Protein AF-A0A239JRL9-F1 (afdb_monomer_lite)

Sequence (491 aa):
MRPLRQLVLWSALAGPAVAYAQTTPTIAECLARKTAAADPAAEAHLQQLRIASRGPIDQALATIKAEAAAHPEDASLQDLLGRVLYRNGELSHAIEAINRSIKLDPCEERAHYDAWRIESTAGLFADAQKQLDLDHQLAAPDAAVQRLWANTQAPSPPGVVVDSPPHFNFYARHLDCDGIPVRAAAVVDPAALPATCAHIRTMLAHIPNVRANMVARGAEMHITGSYQIISDLPEYRDERGERKFTHPGEQAGVAEKVDIDSYAAALGGIYSTCPESNVLHLPGDGFGPKAEVCVHEFAHDVMGTGFDAGMRAQIERVYKSSMTKGLWKGAYAATNEHEFWAEISTAYFGAQGNVSHMETPHPAPGPEGLKAYDPEAYALADRFYSGQKQPKVIHMREARVVKTAGTGVYPTADVAELLFINNTAGRRYIYFVDRTGQPQDFGVVEPYSRKSLQCYTNEFWMIRTPHSREFELVMVEDSETRVTIDDPQKP

Secondary structure (DSSP, 8-state):
----------------------PPPPHHHHHHHTTSPPPHHHHHHHHHHHHHTTS-HHHHHHHHHHHHHH-TT-HHHHHHHHHHHHHTT-HHHHHHHHHHHHHH-TT-HHHHHHHHHHHHHTT-HHHHHHHHHHHHHTT---HHHHHHHHHHHSPPPTTPEEEEEEETTTEEEEEESSS-EEEEETTS-TTHHHHHHHHHHHHHTT-HHHHHHHHHHT-EEEEEPTT--GGGSGGGGGG-S------BTB-TT------HHHH-SS--STEEEEEHHHHTT-TT-SS-TT--HHHHHHHHHIIIIIS-HHHHHHHHHHHHHHHHTTTTTTSGGGS-HHHHHHHHHHHHTT---S-TTPPSP-PPSSHHHHHHH-HHHHHHHHHHHTSSSPPPPP-PEEPEE-SS--TTPPPPS-EEEEEEEE-SSS-EEEEEE-TTS-EEEEEEE-TTEEEEEEEETT-EEEEE-TT-S-EEEEE--SSEEEEEE--TT--

Structure (mmCIF, N/CA/C/O backbone):
data_AF-A0A239JRL9-F1
#
_entry.id   AF-A0A239JRL9-F1
#
loop_
_atom_site.group_PDB
_atom_site.id
_atom_site.type_symbol
_atom_site.label_atom_id
_atom_site.label_alt_id
_atom_site.label_comp_id
_atom_site.label_asym_id
_atom_site.label_entity_id
_atom_site.label_seq_id
_atom_site.pdbx_PDB_ins_code
_atom_site.Cartn_x
_atom_site.Cartn_y
_atom_site.Cartn_z
_atom_site.occupancy
_atom_site.B_iso_or_equiv
_atom_site.auth_seq_id
_atom_site.auth_comp_id
_atom_site.auth_asym_id
_atom_site.auth_atom_id
_atom_site.pdbx_PDB_model_num
ATOM 1 N N . MET A 1 1 ? -14.138 18.326 -76.511 1.00 33.12 1 MET A N 1
ATOM 2 C CA . MET A 1 1 ? -13.010 19.081 -77.105 1.00 33.12 1 MET A CA 1
ATOM 3 C C . MET A 1 1 ? -12.096 19.540 -75.968 1.00 33.12 1 MET A C 1
ATOM 5 O O . MET A 1 1 ? -12.618 19.885 -74.920 1.00 33.12 1 MET A O 1
ATOM 9 N N . ARG A 1 2 ? -10.770 19.435 -76.152 1.00 39.47 2 ARG A N 1
ATOM 10 C CA . ARG A 1 2 ? -9.654 19.847 -75.249 1.00 39.47 2 ARG A CA 1
ATOM 11 C C . ARG A 1 2 ? -9.802 21.295 -74.713 1.00 39.47 2 ARG A C 1
ATOM 13 O O . ARG A 1 2 ? -10.524 22.033 -75.380 1.00 39.47 2 ARG A O 1
ATOM 20 N N . PRO A 1 3 ? -9.099 21.751 -73.637 1.00 43.19 3 PRO A N 1
ATOM 21 C CA . PRO A 1 3 ? -7.633 21.606 -73.437 1.00 43.19 3 PRO A CA 1
ATOM 22 C C . PRO A 1 3 ? -7.191 21.533 -71.937 1.00 43.19 3 PRO A C 1
ATOM 24 O O . PRO A 1 3 ? -8.043 21.343 -71.090 1.00 43.19 3 PRO A O 1
ATOM 27 N N . LEU A 1 4 ? -5.937 21.588 -71.459 1.00 30.88 4 LEU A N 1
ATOM 28 C CA . LEU A 1 4 ? -4.595 21.878 -71.981 1.00 30.88 4 LEU A CA 1
ATOM 29 C C . LEU A 1 4 ? -3.569 21.236 -71.013 1.00 30.88 4 LEU A C 1
ATOM 31 O O . LEU A 1 4 ? -3.768 21.222 -69.802 1.00 30.88 4 LEU A O 1
ATOM 35 N N . ARG A 1 5 ? -2.476 20.699 -71.563 1.00 35.06 5 ARG A N 1
ATOM 36 C CA . ARG A 1 5 ? -1.307 20.172 -70.842 1.00 35.06 5 ARG A CA 1
ATOM 37 C C . ARG A 1 5 ? -0.436 21.322 -70.327 1.00 35.06 5 ARG A C 1
ATOM 39 O O . ARG A 1 5 ? -0.155 22.220 -71.113 1.00 35.06 5 ARG A O 1
ATOM 46 N N . GLN A 1 6 ? 0.152 21.175 -69.141 1.00 30.50 6 GLN A N 1
ATOM 47 C CA . GLN A 1 6 ? 1.552 21.552 -68.918 1.00 30.50 6 GLN A CA 1
ATOM 48 C C . GLN A 1 6 ? 2.254 20.460 -68.104 1.00 30.50 6 GLN A C 1
ATOM 50 O O . GLN A 1 6 ? 1.855 20.128 -66.993 1.00 30.50 6 GLN A O 1
ATOM 55 N N . LEU A 1 7 ? 3.269 19.869 -68.739 1.00 31.30 7 LEU A N 1
ATOM 56 C CA . LEU A 1 7 ? 4.288 19.039 -68.116 1.00 31.30 7 LEU A CA 1
ATOM 57 C C . LEU A 1 7 ? 5.287 19.950 -67.401 1.00 31.30 7 LEU A C 1
ATOM 59 O O . LEU A 1 7 ? 5.753 20.919 -67.995 1.00 31.30 7 LEU A O 1
ATOM 63 N N . VAL A 1 8 ? 5.725 19.535 -66.217 1.00 30.14 8 VAL A N 1
ATOM 64 C CA . VAL A 1 8 ? 7.087 19.799 -65.752 1.00 30.14 8 VAL A CA 1
ATOM 65 C C . VAL A 1 8 ? 7.709 18.439 -65.447 1.00 30.14 8 VAL A C 1
ATOM 67 O O . VAL A 1 8 ? 7.308 17.754 -64.510 1.00 30.14 8 VAL A O 1
ATOM 70 N N . LEU A 1 9 ? 8.640 18.023 -66.308 1.00 29.22 9 LEU A N 1
ATOM 71 C CA . LEU A 1 9 ? 9.586 16.948 -66.028 1.00 29.22 9 LEU A CA 1
ATOM 72 C C . LEU A 1 9 ? 10.636 17.484 -65.053 1.00 29.22 9 LEU A C 1
ATOM 74 O O . LEU A 1 9 ? 11.291 18.474 -65.370 1.00 29.22 9 LEU A O 1
ATOM 78 N N . TRP A 1 10 ? 10.865 16.774 -63.951 1.00 27.84 10 TRP A N 1
ATOM 79 C CA . TRP A 1 10 ? 12.207 16.650 -63.387 1.00 27.84 10 TRP A CA 1
ATOM 80 C C . TRP A 1 10 ? 12.592 15.175 -63.404 1.00 27.84 10 TRP A C 1
ATOM 82 O O . TRP A 1 10 ? 11.880 14.300 -62.918 1.00 27.84 10 TRP A O 1
ATOM 92 N N . SER A 1 11 ? 13.691 14.937 -64.104 1.00 30.30 11 SER A N 1
ATOM 93 C CA . SER A 1 11 ? 14.332 13.667 -64.395 1.00 30.30 11 SER A CA 1
ATOM 94 C C . SER A 1 11 ? 14.847 12.969 -63.142 1.00 30.30 11 SER A C 1
ATOM 96 O O . SER A 1 11 ? 15.384 13.594 -62.231 1.00 30.30 11 SER A O 1
ATOM 98 N N . ALA A 1 12 ? 14.719 11.646 -63.168 1.00 40.34 12 ALA A N 1
ATOM 99 C CA . ALA A 1 12 ? 15.246 10.707 -62.200 1.00 40.34 12 ALA A CA 1
ATOM 100 C C . ALA A 1 12 ? 16.767 10.827 -62.010 1.00 40.34 12 ALA A C 1
ATOM 102 O O . ALA A 1 12 ? 17.532 10.735 -62.968 1.00 40.34 12 ALA A O 1
ATOM 103 N N . LEU A 1 13 ? 17.183 10.888 -60.747 1.00 33.53 13 LEU A N 1
ATOM 104 C CA . LEU A 1 13 ? 18.389 10.227 -60.261 1.00 33.53 13 LEU A CA 1
ATOM 105 C C . LEU A 1 13 ? 17.971 9.386 -59.053 1.00 33.53 13 LEU A C 1
ATOM 107 O O . LEU A 1 13 ? 18.064 9.808 -57.905 1.00 33.53 13 LEU A O 1
ATOM 111 N N . ALA A 1 14 ? 17.433 8.201 -59.340 1.00 35.12 14 ALA A N 1
ATOM 112 C CA . ALA A 1 14 ? 17.256 7.163 -58.341 1.00 35.12 14 ALA A CA 1
ATOM 113 C C . ALA A 1 14 ? 18.642 6.585 -58.017 1.00 35.12 14 ALA A C 1
ATOM 115 O O . ALA A 1 14 ? 19.146 5.720 -58.730 1.00 35.12 14 ALA A O 1
ATOM 116 N N . GLY A 1 15 ? 19.274 7.092 -56.957 1.00 37.97 15 GLY A N 1
ATOM 117 C CA . GLY A 1 15 ? 20.227 6.281 -56.200 1.00 37.97 15 GLY A CA 1
ATOM 118 C C . GLY A 1 15 ? 19.470 5.118 -55.546 1.00 37.97 15 GLY A C 1
ATOM 119 O O . GLY A 1 15 ? 18.261 5.247 -55.324 1.00 37.97 15 GLY A O 1
ATOM 120 N N . PRO A 1 16 ? 20.113 3.973 -55.266 1.00 35.34 16 PRO A N 1
ATOM 121 C CA . PRO A 1 16 ? 19.411 2.849 -54.672 1.00 35.34 16 PRO A CA 1
ATOM 122 C C . PRO A 1 16 ? 18.897 3.280 -53.298 1.00 35.34 16 PRO A C 1
ATOM 124 O O . PRO A 1 16 ? 19.675 3.524 -52.377 1.00 35.34 16 PRO A O 1
ATOM 127 N N . ALA A 1 17 ? 17.576 3.390 -53.165 1.00 37.28 17 ALA A N 1
ATOM 128 C CA . ALA A 1 17 ? 16.937 3.392 -51.867 1.00 37.28 17 ALA A CA 1
ATOM 129 C C . ALA A 1 17 ? 17.196 2.006 -51.274 1.00 37.28 17 ALA A C 1
ATOM 131 O O . ALA A 1 17 ? 16.544 1.027 -51.640 1.00 37.28 17 ALA A O 1
ATOM 132 N N . VAL A 1 18 ? 18.199 1.910 -50.403 1.00 37.59 18 VAL A N 1
ATOM 133 C CA . VAL A 1 18 ? 18.337 0.761 -49.517 1.00 37.59 18 VAL A CA 1
ATOM 134 C C . VAL A 1 18 ? 17.148 0.844 -48.569 1.00 37.59 18 VAL A C 1
ATOM 136 O O . VAL A 1 18 ? 17.175 1.552 -47.566 1.00 37.59 18 VAL A O 1
ATOM 139 N N . ALA A 1 19 ? 16.063 0.169 -48.933 1.00 37.94 19 ALA A N 1
ATOM 140 C CA . ALA A 1 19 ? 14.995 -0.144 -48.009 1.00 37.94 19 ALA A CA 1
ATOM 141 C C . ALA A 1 19 ? 15.575 -1.121 -46.978 1.00 37.94 19 ALA A C 1
ATOM 143 O O . ALA A 1 19 ? 15.523 -2.335 -47.157 1.00 37.94 19 ALA A O 1
ATOM 144 N N . TYR A 1 20 ? 16.179 -0.587 -45.915 1.00 35.25 20 TYR A N 1
ATOM 145 C CA . TYR A 1 20 ? 16.410 -1.350 -44.698 1.00 35.25 20 TYR A CA 1
ATOM 146 C C . TYR A 1 20 ? 15.037 -1.578 -44.065 1.00 35.25 20 TYR A C 1
ATOM 148 O O . TYR A 1 20 ? 14.564 -0.793 -43.248 1.00 35.25 20 TYR A O 1
ATOM 156 N N . ALA A 1 21 ? 14.363 -2.654 -44.467 1.00 40.50 21 ALA A N 1
ATOM 157 C CA . ALA A 1 21 ? 13.423 -3.294 -43.567 1.00 40.50 21 ALA A CA 1
ATOM 158 C C . ALA A 1 21 ? 14.278 -3.851 -42.423 1.00 40.50 21 ALA A C 1
ATOM 160 O O . ALA A 1 21 ? 14.825 -4.945 -42.534 1.00 40.50 21 ALA A O 1
ATOM 161 N N . GLN A 1 22 ? 14.500 -3.052 -41.376 1.00 52.12 22 GLN A N 1
ATOM 162 C CA . GLN A 1 22 ? 15.090 -3.559 -40.145 1.00 52.12 22 GLN A CA 1
ATOM 163 C C . GLN A 1 22 ? 14.081 -4.543 -39.560 1.00 52.12 22 GLN A C 1
ATOM 165 O O . GLN A 1 22 ? 13.092 -4.157 -38.943 1.00 52.12 22 GLN A O 1
ATOM 170 N N . THR A 1 23 ? 14.281 -5.826 -39.842 1.00 68.12 23 THR A N 1
ATOM 171 C CA . THR A 1 23 ? 13.622 -6.898 -39.109 1.00 68.12 23 THR A CA 1
ATOM 172 C C . THR A 1 23 ? 14.056 -6.776 -37.655 1.00 68.12 23 THR A C 1
ATOM 174 O O . THR A 1 23 ? 15.258 -6.686 -37.390 1.00 68.12 23 THR A O 1
ATOM 177 N N . THR A 1 24 ? 13.099 -6.741 -36.725 1.00 75.44 24 THR A N 1
ATOM 178 C CA . THR A 1 24 ? 13.392 -6.808 -35.290 1.00 75.44 24 THR A CA 1
ATOM 179 C C . THR A 1 24 ? 14.299 -8.020 -35.045 1.00 75.44 24 THR A C 1
ATOM 181 O O . THR A 1 24 ? 13.948 -9.111 -35.507 1.00 75.44 24 THR A O 1
ATOM 184 N N . PRO A 1 25 ? 15.473 -7.844 -34.411 1.00 84.25 25 PRO A N 1
ATOM 185 C CA . PRO A 1 25 ? 16.394 -8.946 -34.173 1.00 84.25 25 PRO A CA 1
ATOM 186 C C . PRO A 1 25 ? 15.712 -10.029 -33.334 1.00 84.25 25 PRO A C 1
ATOM 188 O O . PRO A 1 25 ? 14.909 -9.748 -32.446 1.00 84.25 25 PRO A O 1
ATOM 191 N N . THR A 1 26 ? 16.029 -11.283 -33.625 1.00 88.81 26 THR A N 1
ATOM 192 C CA . THR A 1 26 ? 15.646 -12.420 -32.787 1.00 88.81 26 THR A CA 1
ATOM 193 C C . THR A 1 26 ? 16.410 -12.382 -31.461 1.00 88.81 26 THR A C 1
ATOM 195 O O . THR A 1 26 ? 17.519 -11.852 -31.390 1.00 88.81 26 THR A O 1
ATOM 198 N N . ILE A 1 27 ? 15.875 -13.025 -30.417 1.00 87.00 27 ILE A N 1
ATOM 199 C CA . ILE A 1 27 ? 16.572 -13.165 -29.125 1.00 87.00 27 ILE A CA 1
ATOM 200 C C . ILE A 1 27 ? 17.982 -13.751 -29.310 1.00 87.00 27 ILE A C 1
ATOM 202 O O . ILE A 1 27 ? 18.940 -13.270 -28.712 1.00 87.00 27 ILE A O 1
ATOM 206 N N . ALA A 1 28 ? 18.141 -14.742 -30.194 1.00 85.62 28 ALA A N 1
ATOM 207 C CA . ALA A 1 28 ? 19.444 -15.337 -30.490 1.00 85.62 28 ALA A CA 1
ATOM 208 C C . ALA A 1 28 ? 20.441 -14.321 -31.082 1.00 85.62 28 ALA A C 1
ATOM 210 O O . ALA A 1 28 ? 21.617 -14.328 -30.720 1.00 85.62 28 ALA A O 1
ATOM 211 N N . GLU A 1 29 ? 19.978 -13.427 -31.960 1.00 88.81 29 GLU A N 1
ATOM 212 C CA . GLU A 1 29 ? 20.803 -12.349 -32.514 1.00 88.81 29 GLU A CA 1
ATOM 213 C C . GLU A 1 29 ? 21.165 -11.310 -31.448 1.00 88.81 29 GLU A C 1
ATOM 215 O O . GLU A 1 29 ? 22.308 -10.853 -31.416 1.00 88.81 29 GLU A O 1
ATOM 220 N N . CYS A 1 30 ? 20.241 -10.976 -30.543 1.00 88.00 30 CYS A N 1
ATOM 221 C CA . CYS A 1 30 ? 20.520 -10.086 -29.417 1.00 88.00 30 CYS A CA 1
ATOM 222 C C . CYS A 1 30 ? 21.585 -10.658 -28.475 1.00 88.00 30 CYS A C 1
ATOM 224 O O . CYS A 1 30 ? 22.561 -9.981 -28.152 1.00 88.00 30 CYS A O 1
ATOM 226 N N . LEU A 1 31 ? 21.466 -11.934 -28.104 1.00 84.06 31 LEU A N 1
ATOM 227 C CA . LEU A 1 31 ? 22.452 -12.608 -27.258 1.00 84.06 31 LEU A CA 1
ATOM 228 C C . LEU A 1 31 ? 23.839 -12.665 -27.918 1.00 84.06 31 LEU A C 1
ATOM 230 O O . LEU A 1 31 ? 24.852 -12.507 -27.239 1.00 84.06 31 LEU A O 1
ATOM 234 N N . ALA A 1 32 ? 23.904 -12.827 -29.243 1.00 82.25 32 ALA A N 1
ATOM 235 C CA . ALA A 1 32 ? 25.169 -12.792 -29.973 1.00 82.25 32 ALA A CA 1
ATOM 236 C C . ALA A 1 32 ? 25.835 -11.399 -29.939 1.00 82.25 32 ALA A C 1
ATOM 238 O O . ALA A 1 32 ? 27.061 -11.312 -29.811 1.00 82.25 32 ALA A O 1
ATOM 239 N N . ARG A 1 33 ? 25.048 -10.309 -29.995 1.00 81.56 33 ARG A N 1
AT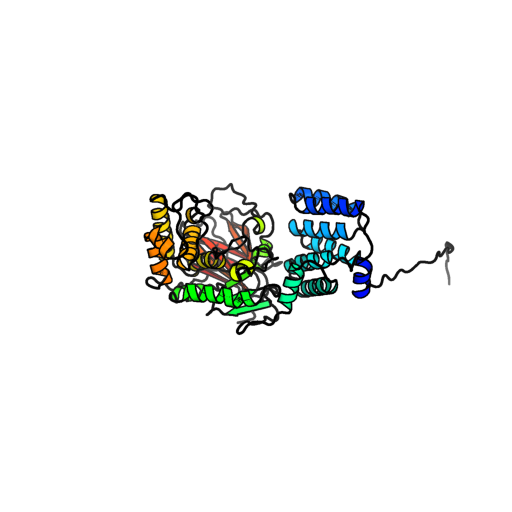OM 240 C CA . ARG A 1 33 ? 25.550 -8.919 -29.962 1.00 81.56 33 ARG A CA 1
ATOM 241 C C . ARG A 1 33 ? 26.235 -8.550 -28.646 1.00 81.56 33 ARG A C 1
ATOM 243 O O . ARG A 1 33 ? 27.201 -7.794 -28.685 1.00 81.56 33 ARG A O 1
ATOM 250 N N . LYS A 1 34 ? 25.816 -9.124 -27.510 1.00 71.31 34 LYS A N 1
ATOM 251 C CA . LYS A 1 34 ? 26.377 -8.826 -26.173 1.00 71.31 34 LYS A CA 1
ATOM 252 C C . LYS A 1 34 ? 27.888 -9.063 -26.036 1.00 71.31 34 LYS A C 1
ATOM 254 O O . LYS A 1 34 ? 28.513 -8.549 -25.118 1.00 71.31 34 LYS A O 1
ATOM 259 N N . THR A 1 35 ? 28.494 -9.835 -26.937 1.00 62.09 35 THR A N 1
ATOM 260 C CA . THR A 1 35 ? 29.944 -10.096 -26.933 1.00 62.09 35 THR A CA 1
ATOM 261 C C . THR A 1 35 ? 30.792 -8.991 -27.578 1.00 62.09 35 THR A C 1
ATOM 263 O O . THR A 1 35 ? 32.021 -9.050 -27.507 1.00 62.09 35 THR A O 1
ATOM 266 N N . ALA A 1 36 ? 30.171 -7.979 -28.192 1.00 62.31 36 ALA A N 1
ATOM 267 C CA . ALA A 1 36 ? 30.873 -6.839 -28.773 1.00 62.31 36 ALA A CA 1
ATOM 268 C C . ALA A 1 36 ? 31.167 -5.770 -27.705 1.00 62.31 36 ALA A C 1
ATOM 270 O O . ALA A 1 36 ? 30.284 -5.366 -26.955 1.00 62.31 36 ALA A O 1
ATOM 271 N N . ALA A 1 37 ? 32.416 -5.301 -27.631 1.00 56.53 37 ALA A N 1
ATOM 272 C CA . ALA A 1 37 ? 32.817 -4.282 -26.662 1.00 56.53 37 ALA A CA 1
ATOM 273 C C . ALA A 1 37 ? 32.243 -2.899 -27.027 1.00 56.53 37 ALA A C 1
ATOM 275 O O . ALA A 1 37 ? 32.436 -2.429 -28.150 1.00 56.53 37 ALA A O 1
ATOM 276 N N . ALA A 1 38 ? 31.583 -2.248 -26.066 1.00 68.38 38 ALA A N 1
ATOM 277 C CA . ALA A 1 38 ? 31.143 -0.858 -26.175 1.00 68.38 38 ALA A CA 1
ATOM 278 C C . ALA A 1 38 ? 32.333 0.119 -26.117 1.00 68.38 38 ALA A C 1
ATOM 280 O O . ALA A 1 38 ? 33.392 -0.206 -25.573 1.00 68.38 38 ALA A O 1
ATOM 281 N N . ASP A 1 39 ? 32.156 1.329 -26.657 1.00 79.56 39 ASP A N 1
ATOM 282 C CA . ASP A 1 39 ? 33.134 2.414 -26.522 1.00 79.56 39 ASP A CA 1
ATOM 283 C C . ASP A 1 39 ? 33.267 2.823 -25.037 1.00 79.56 39 ASP A C 1
ATOM 285 O O . ASP A 1 39 ? 32.289 3.295 -24.447 1.00 79.56 39 ASP A O 1
ATOM 289 N N . PRO A 1 40 ? 34.459 2.690 -24.417 1.00 83.25 40 PRO A N 1
ATOM 290 C CA . PRO A 1 40 ? 34.657 3.016 -23.006 1.00 83.25 40 PRO A CA 1
ATOM 291 C C . PRO A 1 40 ? 34.323 4.466 -22.637 1.00 83.25 40 PRO A C 1
ATOM 293 O O . PRO A 1 40 ? 33.922 4.725 -21.503 1.00 83.25 40 PRO A O 1
ATOM 296 N N . ALA A 1 41 ? 34.501 5.419 -23.558 1.00 82.81 41 ALA A N 1
ATOM 297 C CA . ALA A 1 41 ? 34.214 6.827 -23.289 1.00 82.81 41 ALA A CA 1
ATOM 298 C C . ALA A 1 41 ? 32.703 7.101 -23.269 1.00 82.81 41 ALA A C 1
ATOM 300 O O . ALA A 1 41 ? 32.219 7.804 -22.379 1.00 82.81 41 ALA A O 1
ATOM 301 N N . ALA A 1 42 ? 31.964 6.505 -24.209 1.00 81.31 42 ALA A N 1
ATOM 302 C CA . ALA A 1 42 ? 30.507 6.577 -24.248 1.00 81.31 42 ALA A CA 1
ATOM 303 C C . ALA A 1 42 ? 29.888 5.916 -23.007 1.00 81.31 42 ALA A C 1
ATOM 305 O O . ALA A 1 42 ? 29.029 6.511 -22.359 1.00 81.31 42 ALA A O 1
ATOM 306 N N . GLU A 1 43 ? 30.395 4.746 -22.606 1.00 84.69 43 GLU A N 1
ATOM 307 C CA . GLU A 1 43 ? 29.926 4.068 -21.394 1.00 84.69 43 GLU A CA 1
ATOM 308 C C . GLU A 1 43 ? 30.218 4.897 -20.134 1.00 84.69 43 GLU A C 1
ATOM 310 O O . GLU A 1 43 ? 29.346 5.066 -19.286 1.00 84.69 43 GLU A O 1
ATOM 315 N N . ALA A 1 44 ? 31.411 5.489 -20.013 1.00 86.62 44 ALA A N 1
ATOM 316 C CA . ALA A 1 44 ? 31.739 6.348 -18.875 1.00 86.62 44 ALA A CA 1
ATOM 317 C C . ALA A 1 44 ? 30.809 7.570 -18.774 1.00 86.62 44 ALA A C 1
ATOM 319 O O . ALA A 1 44 ? 30.390 7.937 -17.673 1.00 86.62 44 ALA A O 1
ATOM 320 N N . HIS A 1 45 ? 30.461 8.184 -19.907 1.00 88.31 45 HIS A N 1
ATOM 321 C CA . HIS A 1 45 ? 29.509 9.290 -19.942 1.00 88.31 45 HIS A CA 1
ATOM 322 C C . HIS A 1 45 ? 28.095 8.835 -19.552 1.00 88.31 45 HIS A C 1
ATOM 324 O O . HIS A 1 45 ? 27.463 9.444 -18.686 1.00 88.31 45 HIS A O 1
ATOM 330 N N . LEU A 1 46 ? 27.628 7.710 -20.096 1.00 88.06 46 LEU A N 1
ATOM 331 C CA . LEU A 1 46 ? 26.323 7.147 -19.759 1.00 88.06 46 LEU A CA 1
ATOM 332 C C . LEU A 1 46 ? 26.214 6.792 -18.267 1.00 88.06 46 LEU A C 1
ATOM 334 O O . LEU A 1 46 ? 25.179 7.024 -17.643 1.00 88.06 46 LEU A O 1
ATOM 338 N N . GLN A 1 47 ? 27.293 6.299 -17.655 1.00 89.31 47 GLN A N 1
ATOM 339 C CA . GLN A 1 47 ? 27.354 6.064 -16.210 1.00 89.31 47 GLN A CA 1
ATOM 340 C C . GLN A 1 47 ? 27.195 7.354 -15.394 1.00 89.31 47 GLN A C 1
ATOM 342 O O . GLN A 1 47 ? 26.483 7.361 -14.388 1.00 89.31 47 GLN A O 1
ATOM 347 N N . GLN A 1 48 ? 27.791 8.469 -15.828 1.00 91.25 48 GLN A N 1
ATOM 348 C CA . GLN A 1 48 ? 27.582 9.767 -15.173 1.00 91.25 48 GLN A CA 1
ATOM 349 C C . GLN A 1 48 ? 26.121 10.213 -15.266 1.00 91.25 48 GLN A C 1
ATOM 351 O O . GLN A 1 48 ? 25.554 10.675 -14.274 1.00 91.25 48 GLN A O 1
ATOM 356 N N . LEU A 1 49 ? 25.485 10.017 -16.422 1.00 92.19 49 LEU A N 1
ATOM 357 C CA . LEU A 1 49 ? 24.072 10.338 -16.612 1.00 92.19 49 LEU A CA 1
ATOM 358 C C . LEU A 1 49 ? 23.155 9.438 -15.776 1.00 92.19 49 LEU A C 1
ATOM 360 O O . LEU A 1 49 ? 22.210 9.944 -15.179 1.00 92.19 49 LEU A O 1
ATOM 364 N N . ARG A 1 50 ? 23.466 8.143 -15.628 1.00 89.88 50 ARG A N 1
ATOM 365 C CA . ARG A 1 50 ? 22.761 7.221 -14.712 1.00 89.88 50 ARG A CA 1
ATOM 366 C C . ARG A 1 50 ? 22.845 7.666 -13.247 1.00 89.88 50 ARG A C 1
ATOM 368 O O . ARG A 1 50 ? 21.922 7.421 -12.472 1.00 89.88 50 ARG A O 1
ATOM 375 N N . ILE A 1 51 ? 23.945 8.300 -12.844 1.00 87.75 51 ILE A N 1
ATOM 376 C CA . ILE A 1 51 ? 24.083 8.886 -11.503 1.00 87.75 51 ILE A CA 1
ATOM 377 C C . ILE A 1 51 ? 23.245 10.165 -11.406 1.00 87.75 51 ILE A C 1
ATOM 379 O O . ILE A 1 51 ? 22.455 10.312 -10.473 1.00 87.75 51 ILE A O 1
ATOM 383 N N . ALA A 1 52 ? 23.362 11.063 -12.389 1.00 86.44 52 ALA A N 1
ATOM 384 C CA . ALA A 1 52 ? 22.588 12.303 -12.440 1.00 86.44 52 ALA A CA 1
ATOM 385 C C . ALA A 1 52 ? 21.074 12.035 -12.448 1.00 86.44 52 ALA A C 1
ATOM 387 O O . ALA A 1 52 ? 20.317 12.711 -11.752 1.00 86.44 52 ALA A O 1
ATOM 388 N N . SER A 1 53 ? 20.635 10.983 -13.144 1.00 85.44 53 SER A N 1
ATOM 389 C CA . SER A 1 53 ? 19.235 10.568 -13.236 1.00 85.44 53 SER A CA 1
ATOM 390 C C . SER A 1 53 ? 18.655 10.042 -11.924 1.00 85.44 53 SER A C 1
ATOM 392 O O . SER A 1 53 ? 17.461 9.757 -11.888 1.00 85.44 53 SER A O 1
ATOM 394 N N . ARG A 1 54 ? 19.462 9.873 -10.865 1.00 83.38 54 ARG A N 1
ATOM 395 C CA . ARG A 1 54 ? 19.026 9.540 -9.494 1.00 83.38 54 ARG A CA 1
ATOM 396 C C . ARG A 1 54 ? 19.008 10.757 -8.565 1.00 83.38 54 ARG A C 1
ATOM 398 O O . ARG A 1 54 ? 18.491 10.660 -7.459 1.00 83.38 54 ARG A O 1
ATOM 405 N N . GLY A 1 55 ? 19.552 11.890 -9.010 1.00 83.38 55 GLY A N 1
ATOM 406 C CA . GLY A 1 55 ? 19.590 13.141 -8.256 1.00 83.38 55 GLY A CA 1
ATOM 407 C C . GLY A 1 55 ? 18.231 13.854 -8.161 1.00 83.38 55 GLY A C 1
ATOM 408 O O . GLY A 1 55 ? 17.191 13.260 -8.491 1.00 83.38 55 GLY A O 1
ATOM 409 N N . PRO A 1 56 ? 18.238 15.131 -7.720 1.00 82.44 56 PRO A N 1
ATOM 410 C CA . PRO A 1 56 ? 17.046 15.974 -7.633 1.00 82.44 56 PRO A CA 1
ATOM 411 C C . PRO A 1 56 ? 16.273 15.998 -8.953 1.00 82.44 56 PRO A C 1
ATOM 413 O O . PRO A 1 56 ? 16.874 16.200 -10.012 1.00 82.44 56 PRO A O 1
ATOM 416 N N . ILE A 1 57 ? 14.955 15.792 -8.887 1.00 81.50 57 ILE A N 1
ATOM 417 C CA . ILE A 1 57 ? 14.136 15.497 -10.071 1.00 81.50 57 ILE A CA 1
ATOM 418 C C . ILE A 1 57 ? 14.213 16.595 -11.140 1.00 81.50 57 ILE A C 1
ATOM 420 O O . ILE A 1 57 ? 14.448 16.283 -12.304 1.00 81.50 57 ILE A O 1
ATOM 424 N N . ASP A 1 58 ? 14.167 17.869 -10.743 1.00 83.62 58 ASP A N 1
ATOM 425 C CA . ASP A 1 58 ? 14.254 19.009 -11.667 1.00 83.62 58 ASP A CA 1
ATOM 426 C C . ASP A 1 58 ? 15.586 19.046 -12.433 1.00 83.62 58 ASP A C 1
ATOM 428 O O . ASP A 1 58 ? 15.626 19.288 -13.642 1.00 83.62 58 ASP A O 1
ATOM 432 N N . GLN A 1 59 ? 16.697 18.781 -11.737 1.00 87.94 59 GLN A N 1
ATOM 433 C CA . GLN A 1 59 ? 18.035 18.774 -12.335 1.00 87.94 59 GLN A CA 1
ATOM 434 C C . GLN A 1 59 ? 18.226 17.563 -13.247 1.00 87.94 59 GLN A C 1
ATOM 436 O O . GLN A 1 59 ? 18.778 17.695 -14.342 1.00 87.94 59 GLN A O 1
ATOM 441 N N . ALA A 1 60 ? 17.752 16.394 -12.807 1.00 90.31 60 ALA A N 1
ATOM 442 C CA . ALA A 1 60 ? 17.772 15.171 -13.595 1.00 90.31 60 ALA A CA 1
ATOM 443 C C . ALA A 1 60 ? 16.979 15.356 -14.894 1.00 90.31 60 ALA A C 1
ATOM 445 O O . ALA A 1 60 ? 17.492 15.055 -15.970 1.00 90.31 60 ALA A O 1
ATOM 446 N N . LEU A 1 61 ? 15.767 15.913 -14.811 1.00 90.44 61 LEU A N 1
ATOM 447 C CA . LEU A 1 61 ? 14.909 16.143 -15.968 1.00 90.44 61 LEU A CA 1
ATOM 448 C C . LEU A 1 61 ? 15.542 17.135 -16.942 1.00 90.44 61 LEU A C 1
ATOM 450 O O . LEU A 1 61 ? 15.601 16.849 -18.134 1.00 90.44 61 LEU A O 1
ATOM 454 N N . ALA A 1 62 ? 16.073 18.258 -16.451 1.00 93.62 62 ALA A N 1
ATOM 455 C CA . ALA A 1 62 ? 16.752 19.237 -17.298 1.00 93.62 62 ALA A CA 1
ATOM 456 C C . ALA A 1 62 ? 17.972 18.637 -18.020 1.00 93.62 62 ALA A C 1
ATOM 458 O O . ALA A 1 62 ? 18.123 18.821 -19.227 1.00 93.62 62 ALA A O 1
ATOM 459 N N . THR A 1 63 ? 18.809 17.891 -17.293 1.00 95.44 63 THR A N 1
ATOM 460 C CA . THR A 1 63 ? 20.041 17.287 -17.826 1.00 95.44 63 THR A CA 1
ATOM 461 C C . THR A 1 63 ? 19.724 16.209 -18.859 1.00 95.44 63 THR A C 1
ATOM 463 O O . THR A 1 63 ? 20.147 16.305 -20.006 1.00 95.44 63 THR A O 1
ATOM 466 N N . ILE A 1 64 ? 18.925 15.205 -18.485 1.00 96.69 64 ILE A N 1
ATOM 467 C CA . ILE A 1 64 ? 18.643 14.055 -19.352 1.00 96.69 64 ILE A CA 1
ATOM 468 C C . ILE A 1 64 ? 17.828 14.466 -20.580 1.00 96.69 64 ILE A C 1
ATOM 470 O O . ILE A 1 64 ? 18.084 13.972 -21.676 1.00 96.69 64 ILE A O 1
ATOM 474 N N . LYS A 1 65 ? 16.891 15.413 -20.444 1.00 96.06 65 LYS A N 1
ATOM 475 C CA . LYS A 1 65 ? 16.119 15.919 -21.587 1.00 96.06 65 LYS A CA 1
ATOM 476 C C . LYS A 1 65 ? 16.996 16.661 -22.596 1.00 96.06 65 LYS A C 1
ATOM 478 O O . LYS A 1 65 ? 16.749 16.543 -23.793 1.00 96.06 65 LYS A O 1
ATOM 483 N N . ALA A 1 66 ? 18.004 17.408 -22.140 1.00 96.06 66 ALA A N 1
ATOM 484 C CA . ALA A 1 66 ? 18.948 18.083 -23.029 1.00 96.06 66 ALA A CA 1
ATOM 485 C C . ALA A 1 66 ? 19.821 17.076 -23.798 1.00 96.06 66 ALA A C 1
ATOM 487 O O . ALA A 1 66 ? 19.919 17.176 -25.020 1.00 96.06 66 ALA A O 1
ATOM 488 N N . GLU A 1 67 ? 20.373 16.076 -23.106 1.00 95.88 67 GLU A N 1
ATOM 489 C CA . GLU A 1 67 ? 21.194 15.024 -23.725 1.00 95.88 67 GLU A CA 1
ATOM 490 C C . GLU A 1 67 ? 20.391 14.186 -24.729 1.00 95.88 67 GLU A C 1
ATOM 492 O O . GLU A 1 67 ? 20.794 14.020 -25.880 1.00 95.88 67 GLU A O 1
ATOM 497 N N . ALA A 1 68 ? 19.192 13.733 -24.349 1.00 95.38 68 ALA A N 1
ATOM 498 C CA . ALA A 1 68 ? 18.318 12.965 -25.235 1.00 95.38 68 ALA A CA 1
ATOM 499 C C . ALA A 1 68 ? 17.846 13.775 -26.460 1.00 95.38 68 ALA A C 1
ATOM 501 O O . ALA A 1 68 ? 17.607 13.202 -27.522 1.00 95.38 68 ALA A O 1
ATOM 502 N N . ALA A 1 69 ? 17.726 15.104 -26.343 1.00 95.19 69 ALA A N 1
ATOM 503 C CA . ALA A 1 69 ? 17.409 15.978 -27.474 1.00 95.19 69 ALA A CA 1
ATOM 504 C C . ALA A 1 69 ? 18.606 16.184 -28.418 1.00 95.19 69 ALA A C 1
ATOM 506 O O . ALA A 1 69 ? 18.411 16.304 -29.628 1.00 95.19 69 ALA A O 1
ATOM 507 N N . ALA A 1 70 ? 19.832 16.218 -27.886 1.00 96.06 70 ALA A N 1
ATOM 508 C CA . ALA A 1 70 ? 21.057 16.272 -28.684 1.00 96.06 70 ALA A CA 1
ATOM 509 C C . ALA A 1 70 ? 21.342 14.939 -29.402 1.00 96.06 70 ALA A C 1
ATOM 511 O O . ALA A 1 70 ? 21.904 14.934 -30.500 1.00 96.06 70 ALA A O 1
ATOM 512 N N . HIS A 1 71 ? 20.897 13.825 -28.816 1.00 93.12 71 HIS A N 1
ATOM 513 C CA . HIS A 1 71 ? 21.146 12.464 -29.289 1.00 93.12 71 HIS A CA 1
ATOM 514 C C . HIS A 1 71 ? 19.841 11.642 -29.402 1.00 93.12 71 HIS A C 1
ATOM 516 O O . HIS A 1 71 ? 19.659 10.644 -28.704 1.00 93.12 71 HIS A O 1
ATOM 522 N N . PRO A 1 72 ? 18.914 12.015 -30.306 1.00 92.88 72 PRO A N 1
ATOM 523 C CA . PRO A 1 72 ? 17.569 11.426 -30.363 1.00 92.88 72 PRO A CA 1
ATOM 524 C C . PRO A 1 72 ? 17.515 9.959 -30.826 1.00 92.88 72 PRO A C 1
ATOM 526 O O . PRO A 1 72 ? 16.480 9.309 -30.677 1.00 92.88 72 PRO A O 1
ATOM 529 N N . GLU A 1 73 ? 18.602 9.438 -31.401 1.00 92.69 73 GLU A N 1
ATOM 530 C CA . GLU A 1 73 ? 18.724 8.042 -31.849 1.00 92.69 73 GLU A CA 1
ATOM 531 C C . GLU A 1 73 ? 19.531 7.167 -30.870 1.00 92.69 73 GLU A C 1
ATOM 533 O O . GLU A 1 73 ? 19.823 6.015 -31.179 1.00 92.69 73 GLU A O 1
ATOM 538 N N . ASP A 1 74 ? 19.902 7.690 -29.698 1.00 91.12 74 ASP A N 1
ATOM 539 C CA . ASP A 1 74 ? 20.571 6.911 -28.655 1.00 91.12 74 ASP A CA 1
ATOM 540 C C . ASP A 1 74 ? 19.530 6.194 -27.779 1.00 91.12 74 ASP A C 1
ATOM 542 O O . ASP A 1 74 ? 18.783 6.823 -27.022 1.00 91.12 74 ASP A O 1
ATOM 546 N N . ALA A 1 75 ? 19.472 4.864 -27.886 1.00 92.75 75 ALA A N 1
ATOM 547 C CA . ALA A 1 75 ? 18.516 4.042 -27.147 1.00 92.75 75 ALA A CA 1
ATOM 548 C C . ALA A 1 75 ? 18.673 4.174 -25.621 1.00 92.75 75 ALA A C 1
ATOM 550 O O . ALA A 1 75 ? 17.670 4.244 -24.907 1.00 92.75 75 ALA A O 1
ATOM 551 N N . SER A 1 76 ? 19.908 4.266 -25.120 1.00 92.19 76 SER A N 1
ATOM 552 C CA . SER A 1 76 ? 20.194 4.375 -23.686 1.00 92.19 76 SER A CA 1
ATOM 553 C C . SER A 1 76 ? 19.759 5.726 -23.115 1.00 92.19 76 SER A C 1
ATOM 555 O O . SER A 1 76 ? 19.245 5.792 -21.997 1.00 92.19 76 SER A O 1
ATOM 557 N N . LEU A 1 77 ? 19.906 6.813 -23.879 1.00 94.25 77 LEU A N 1
ATOM 558 C CA . LEU A 1 77 ? 19.424 8.136 -23.462 1.00 94.25 77 LEU A CA 1
ATOM 559 C C . LEU A 1 77 ? 17.895 8.232 -23.469 1.00 94.25 77 LEU A C 1
ATOM 561 O O . LEU A 1 77 ? 17.323 8.872 -22.585 1.00 94.25 77 LEU A O 1
ATOM 565 N N . GLN A 1 78 ? 17.226 7.576 -24.420 1.00 96.56 78 GLN A N 1
ATOM 566 C CA . GLN A 1 78 ? 15.760 7.501 -24.441 1.00 96.56 78 GLN A CA 1
ATOM 567 C C . GLN A 1 78 ? 15.211 6.686 -23.261 1.00 96.56 78 GLN A C 1
ATOM 569 O O . GLN A 1 78 ? 14.225 7.089 -22.646 1.00 96.56 78 GLN A O 1
ATOM 574 N N . ASP A 1 79 ? 15.882 5.595 -22.885 1.00 95.00 79 ASP A N 1
ATOM 575 C CA . ASP A 1 79 ? 15.550 4.831 -21.678 1.00 95.00 79 ASP A CA 1
ATOM 576 C C . ASP A 1 79 ? 15.722 5.686 -20.407 1.00 95.00 79 ASP A C 1
ATOM 578 O O . ASP A 1 79 ? 14.795 5.807 -19.601 1.00 95.00 79 ASP A O 1
ATOM 582 N N . LEU A 1 80 ? 16.863 6.371 -20.254 1.00 95.00 80 LEU A N 1
ATOM 583 C CA . LEU A 1 80 ? 17.090 7.283 -19.127 1.00 95.00 80 LEU A CA 1
ATOM 584 C C . LEU A 1 80 ? 16.043 8.399 -19.057 1.00 95.00 80 LEU A C 1
ATOM 586 O O . LEU A 1 80 ? 15.578 8.729 -17.963 1.00 95.00 80 LEU A O 1
ATOM 590 N N . LEU A 1 81 ? 15.649 8.963 -20.202 1.00 96.38 81 LEU A N 1
ATOM 591 C CA . LEU A 1 81 ? 14.580 9.954 -20.275 1.00 96.38 81 LEU A CA 1
ATOM 592 C C . LEU A 1 81 ? 13.255 9.366 -19.775 1.00 96.38 81 LEU A C 1
ATOM 594 O O . LEU A 1 81 ? 12.605 9.985 -18.933 1.00 96.38 81 LEU A O 1
ATOM 598 N N . GLY A 1 82 ? 12.900 8.155 -20.219 1.00 95.25 82 GLY A N 1
ATOM 599 C CA . GLY A 1 82 ? 11.722 7.426 -19.748 1.00 95.25 82 GLY A CA 1
ATOM 600 C C . GLY A 1 82 ? 11.705 7.259 -18.230 1.00 95.25 82 GLY A C 1
ATOM 601 O O . GLY A 1 82 ? 10.714 7.591 -17.581 1.00 95.25 82 GLY A O 1
ATOM 602 N N . ARG A 1 83 ? 12.829 6.855 -17.628 1.00 91.50 83 ARG A N 1
ATOM 603 C CA . ARG A 1 83 ? 12.944 6.715 -16.164 1.00 91.50 83 ARG A CA 1
ATOM 604 C C . ARG A 1 83 ? 12.777 8.027 -15.413 1.00 91.50 83 ARG A C 1
ATOM 606 O O . ARG A 1 83 ? 12.166 8.044 -14.347 1.00 91.50 83 ARG A O 1
ATOM 613 N N . VAL A 1 84 ? 13.359 9.116 -15.912 1.00 91.50 84 VAL A N 1
ATOM 614 C CA . VAL A 1 84 ? 13.267 10.417 -15.237 1.00 91.50 84 VAL A CA 1
ATOM 615 C C . VAL A 1 84 ? 11.859 10.992 -15.360 1.00 91.50 84 VAL A C 1
ATOM 617 O O . VAL A 1 84 ? 11.329 11.482 -14.370 1.00 91.50 84 VAL A O 1
ATOM 620 N N . LEU A 1 85 ? 11.215 10.858 -16.521 1.00 92.25 85 LEU A N 1
ATOM 621 C CA . LEU A 1 85 ? 9.808 11.230 -16.706 1.00 92.25 85 LEU A CA 1
ATOM 622 C C . LEU A 1 85 ? 8.884 10.406 -15.803 1.00 92.25 85 LEU A C 1
ATOM 624 O O . LEU A 1 85 ? 7.991 10.961 -15.171 1.00 92.25 85 LEU A O 1
ATOM 628 N N . TYR A 1 86 ? 9.152 9.106 -15.675 1.00 87.69 86 TYR A N 1
ATOM 629 C CA . TYR A 1 86 ? 8.448 8.214 -14.757 1.00 87.69 86 TYR A CA 1
ATOM 630 C C . TYR A 1 86 ? 8.582 8.659 -13.293 1.00 87.69 86 TYR A C 1
ATOM 632 O O . TYR A 1 86 ? 7.581 8.739 -12.581 1.00 87.69 86 TYR A O 1
ATOM 640 N N . ARG A 1 87 ? 9.798 9.018 -12.853 1.00 83.75 87 ARG A N 1
ATOM 641 C CA . ARG A 1 87 ? 10.037 9.611 -11.522 1.00 83.75 87 ARG A CA 1
ATOM 642 C C . ARG A 1 87 ? 9.340 10.964 -11.346 1.00 83.75 87 ARG A C 1
ATOM 644 O O . ARG A 1 87 ? 8.960 11.292 -10.233 1.00 83.75 87 ARG A O 1
ATOM 651 N N . ASN A 1 88 ? 9.179 11.736 -12.421 1.00 83.38 88 ASN A N 1
ATOM 652 C CA . ASN A 1 88 ? 8.489 13.028 -12.407 1.00 83.38 88 ASN A CA 1
ATOM 653 C C . ASN A 1 88 ? 6.951 12.899 -12.454 1.00 83.38 88 ASN A C 1
ATOM 655 O O . ASN A 1 88 ? 6.255 13.908 -12.460 1.00 83.38 88 ASN A O 1
ATOM 659 N N . GLY A 1 89 ? 6.408 11.677 -12.548 1.00 78.88 89 GLY A N 1
ATOM 660 C CA . GLY A 1 89 ? 4.969 11.435 -12.701 1.00 78.88 89 GLY A CA 1
ATOM 661 C C . GLY A 1 89 ? 4.420 11.695 -14.113 1.00 78.88 89 GLY A C 1
ATOM 662 O O . GLY A 1 89 ? 3.220 11.555 -14.344 1.00 78.88 89 GLY A O 1
ATOM 663 N N . GLU A 1 90 ? 5.269 12.021 -15.094 1.00 86.12 90 GLU A N 1
ATOM 664 C CA . GLU A 1 90 ? 4.881 12.245 -16.495 1.00 86.12 90 GLU A CA 1
ATOM 665 C C . GLU A 1 90 ? 4.737 10.917 -17.255 1.00 86.12 90 GLU A C 1
ATOM 667 O O . GLU A 1 90 ? 5.460 10.628 -18.211 1.00 86.12 90 GLU A O 1
ATOM 672 N N . LEU A 1 91 ? 3.795 10.083 -16.812 1.00 85.38 91 LEU A N 1
ATOM 673 C CA . LEU A 1 91 ? 3.690 8.683 -17.224 1.00 85.38 91 LEU A CA 1
ATOM 674 C C . LEU A 1 91 ? 3.500 8.493 -18.737 1.00 85.38 91 LEU A C 1
ATOM 676 O O . LEU A 1 91 ? 4.148 7.637 -19.332 1.00 85.38 91 LEU A O 1
ATOM 680 N N . SER A 1 92 ? 2.677 9.323 -19.386 1.00 90.38 92 SER A N 1
ATOM 681 C CA . SER A 1 92 ? 2.477 9.254 -20.841 1.00 90.38 92 SER A CA 1
ATOM 682 C C . SER A 1 92 ? 3.767 9.539 -21.616 1.00 90.38 92 SER A C 1
ATOM 684 O O . SER A 1 92 ? 4.113 8.792 -22.528 1.00 90.38 92 SER A O 1
ATOM 686 N N . HIS A 1 93 ? 4.521 10.572 -21.225 1.00 93.75 93 HIS A N 1
ATOM 687 C CA . HIS A 1 93 ? 5.804 10.882 -21.862 1.00 93.75 93 HIS A CA 1
ATOM 688 C C . HIS A 1 93 ? 6.864 9.816 -21.544 1.00 93.75 93 HIS A C 1
ATOM 690 O O . HIS A 1 93 ? 7.707 9.516 -22.388 1.00 93.75 93 HIS A O 1
ATOM 696 N N . ALA A 1 94 ? 6.816 9.210 -20.353 1.00 94.69 94 ALA A N 1
ATOM 697 C CA . ALA A 1 94 ? 7.689 8.095 -19.998 1.00 94.69 94 ALA A CA 1
ATOM 698 C C . ALA A 1 94 ? 7.469 6.884 -20.924 1.00 94.69 94 ALA A C 1
ATOM 700 O O . ALA A 1 94 ? 8.441 6.315 -21.421 1.00 94.69 94 ALA A O 1
ATOM 701 N N . ILE A 1 95 ? 6.205 6.544 -21.214 1.00 95.62 95 ILE A N 1
ATOM 702 C CA . ILE A 1 95 ? 5.826 5.490 -22.170 1.00 95.62 95 ILE A CA 1
ATOM 703 C C . ILE A 1 95 ? 6.350 5.809 -23.577 1.00 95.62 95 ILE A C 1
ATOM 705 O O . ILE A 1 95 ? 6.859 4.929 -24.269 1.00 95.62 95 ILE A O 1
ATOM 709 N N . GLU A 1 96 ? 6.241 7.058 -24.029 1.00 96.12 96 GLU A N 1
ATOM 710 C CA . GLU A 1 96 ? 6.755 7.464 -25.344 1.00 96.12 96 GLU A CA 1
ATOM 711 C C . GLU A 1 96 ? 8.277 7.293 -25.444 1.00 96.12 96 GLU A C 1
ATOM 713 O O . GLU A 1 96 ? 8.773 6.713 -26.415 1.00 96.12 96 GLU A O 1
ATOM 718 N N . ALA A 1 97 ? 9.014 7.748 -24.427 1.00 96.94 97 ALA A N 1
ATOM 719 C CA . ALA A 1 97 ? 10.469 7.658 -24.383 1.00 96.94 97 ALA A CA 1
ATOM 720 C C . ALA A 1 97 ? 10.960 6.200 -24.310 1.00 96.94 97 ALA A C 1
ATOM 722 O O . ALA A 1 97 ? 11.846 5.811 -25.075 1.00 96.94 97 ALA A O 1
ATOM 723 N N . ILE A 1 98 ? 10.346 5.357 -23.470 1.00 97.12 98 ILE A N 1
ATOM 724 C CA . ILE A 1 98 ? 10.760 3.951 -23.353 1.00 97.12 98 ILE A CA 1
ATOM 725 C C . ILE A 1 98 ? 10.423 3.144 -24.615 1.00 97.12 98 ILE A C 1
ATOM 727 O O . ILE A 1 98 ? 11.248 2.367 -25.093 1.00 97.12 98 ILE A O 1
ATOM 731 N N . ASN A 1 99 ? 9.276 3.408 -25.251 1.00 95.88 99 ASN A N 1
ATOM 732 C CA . ASN A 1 99 ? 8.944 2.811 -26.547 1.00 95.88 99 ASN A CA 1
ATOM 733 C C . ASN A 1 99 ? 9.925 3.238 -27.643 1.00 95.88 99 ASN A C 1
ATOM 735 O O . ASN A 1 99 ? 10.252 2.449 -28.535 1.00 95.88 99 ASN A O 1
ATOM 739 N N . ARG A 1 100 ? 10.413 4.485 -27.596 1.00 95.81 100 ARG A N 1
ATOM 740 C CA . ARG A 1 100 ? 11.457 4.950 -28.511 1.00 95.81 100 ARG A CA 1
ATOM 741 C C . ARG A 1 100 ? 12.770 4.211 -28.267 1.00 95.81 100 ARG A C 1
ATOM 743 O O . ARG A 1 100 ? 13.379 3.801 -29.251 1.00 95.81 100 ARG A O 1
ATOM 750 N N . SER A 1 101 ? 13.160 4.009 -27.009 1.00 96.00 101 S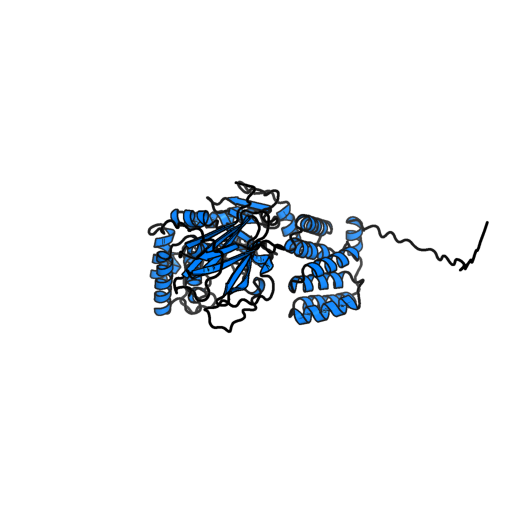ER A N 1
ATOM 751 C CA . SER A 1 101 ? 14.342 3.223 -26.636 1.00 96.00 101 SER A CA 1
ATOM 752 C C . SER A 1 101 ? 14.277 1.797 -27.192 1.00 96.00 101 SER A C 1
ATOM 754 O O . SER A 1 101 ? 15.124 1.432 -28.003 1.00 96.00 101 SER A O 1
ATOM 756 N N . ILE A 1 102 ? 13.204 1.053 -26.895 1.00 95.06 102 ILE A N 1
ATOM 757 C CA . ILE A 1 102 ? 13.002 -0.328 -27.377 1.00 95.06 102 ILE A CA 1
ATOM 758 C C . ILE A 1 102 ? 12.976 -0.392 -28.909 1.00 95.06 102 ILE A C 1
ATOM 760 O O . ILE A 1 102 ? 13.451 -1.349 -29.513 1.00 95.06 102 ILE A O 1
ATOM 764 N N . LYS A 1 103 ? 12.432 0.631 -29.580 1.00 94.69 103 LYS A N 1
ATOM 765 C CA . LYS A 1 103 ? 12.447 0.697 -31.047 1.00 94.69 103 LYS A CA 1
ATOM 766 C C . LYS A 1 103 ? 13.857 0.893 -31.615 1.00 94.69 103 LYS A C 1
ATOM 768 O O . LYS A 1 103 ? 14.126 0.400 -32.708 1.00 94.69 103 LYS A O 1
ATOM 773 N N . LEU A 1 104 ? 14.701 1.670 -30.937 1.00 92.88 104 LEU A N 1
ATOM 774 C CA . LEU A 1 104 ? 16.077 1.946 -31.356 1.00 92.88 104 LEU A CA 1
ATOM 775 C C . LEU A 1 104 ? 16.985 0.743 -31.101 1.00 92.88 104 LEU A C 1
ATOM 777 O O . LEU A 1 104 ? 17.748 0.366 -31.990 1.00 92.88 104 LEU A O 1
ATOM 781 N N . ASP A 1 105 ? 16.854 0.120 -29.931 1.00 91.31 105 ASP A N 1
ATOM 782 C CA . ASP A 1 105 ? 17.546 -1.118 -29.598 1.00 91.31 105 ASP A CA 1
ATOM 783 C C . ASP A 1 105 ? 16.616 -2.118 -28.888 1.00 91.31 105 ASP A C 1
ATOM 785 O O . ASP A 1 105 ? 16.461 -2.072 -27.668 1.00 91.31 105 ASP A O 1
ATOM 789 N N . PRO A 1 106 ? 16.022 -3.066 -29.637 1.00 91.75 106 PRO A N 1
ATOM 790 C CA . PRO A 1 106 ? 15.203 -4.134 -29.064 1.00 91.75 106 PRO A CA 1
ATOM 791 C C . PRO A 1 106 ? 15.999 -5.178 -28.266 1.00 91.75 106 PRO A C 1
ATOM 793 O O . PRO A 1 106 ? 15.407 -6.130 -27.770 1.00 91.75 106 PRO A O 1
ATOM 796 N N . CYS A 1 107 ? 17.333 -5.088 -28.238 1.00 89.81 107 CYS A N 1
ATOM 797 C CA . CYS A 1 107 ? 18.195 -6.035 -27.535 1.00 89.81 107 CYS A CA 1
ATOM 798 C C . CYS A 1 107 ? 18.660 -5.529 -26.165 1.00 89.81 107 CYS A C 1
ATOM 800 O O . CYS A 1 107 ? 19.281 -6.304 -25.437 1.00 89.81 107 CYS A O 1
ATOM 802 N N . GLU A 1 108 ? 18.391 -4.264 -25.831 1.00 87.19 108 GLU A N 1
ATOM 803 C CA . GLU A 1 108 ? 18.745 -3.671 -24.543 1.00 87.19 108 GLU A CA 1
ATOM 804 C C . GLU A 1 108 ? 17.806 -4.218 -23.462 1.00 87.19 108 GLU A C 1
ATOM 806 O O . GLU A 1 108 ? 16.665 -3.773 -23.325 1.00 87.19 108 GLU A O 1
ATOM 811 N N . GLU A 1 109 ? 18.279 -5.189 -22.672 1.00 86.19 109 GLU A N 1
ATOM 812 C CA . GLU A 1 109 ? 17.471 -5.827 -21.624 1.00 86.19 109 GLU A CA 1
ATOM 813 C C . GLU A 1 109 ? 16.871 -4.798 -20.669 1.00 86.19 109 GLU A C 1
ATOM 815 O O . GLU A 1 109 ? 15.699 -4.848 -20.300 1.00 86.19 109 GLU A O 1
ATOM 820 N N . ARG A 1 110 ? 17.664 -3.785 -20.331 1.00 86.44 110 ARG A N 1
ATOM 821 C CA . ARG A 1 110 ? 17.307 -2.835 -19.301 1.00 86.44 110 ARG A CA 1
ATOM 822 C C . ARG A 1 110 ? 16.103 -1.986 -19.707 1.00 86.44 110 ARG A C 1
ATOM 824 O O . ARG A 1 110 ? 15.279 -1.678 -18.847 1.00 86.44 110 ARG A O 1
ATOM 831 N N . ALA A 1 111 ? 15.971 -1.673 -20.996 1.00 91.75 111 ALA A N 1
ATOM 832 C CA . ALA A 1 111 ? 14.820 -0.954 -21.527 1.00 91.75 111 ALA A CA 1
ATOM 833 C C . ALA A 1 111 ? 13.525 -1.768 -21.363 1.00 91.75 111 ALA A C 1
ATOM 835 O O . ALA A 1 111 ? 12.479 -1.195 -21.066 1.00 91.75 111 ALA A O 1
ATOM 836 N N . HIS A 1 112 ? 13.587 -3.099 -21.477 1.00 93.62 112 HIS A N 1
ATOM 837 C CA . HIS A 1 112 ? 12.441 -3.971 -21.213 1.00 93.62 112 HIS A CA 1
ATOM 838 C C . HIS A 1 112 ? 12.067 -3.994 -19.727 1.00 93.62 112 HIS A C 1
ATOM 840 O O . HIS A 1 112 ? 10.890 -3.878 -19.391 1.00 93.62 112 HIS A O 1
ATOM 846 N N . TYR A 1 113 ? 13.042 -4.049 -18.818 1.00 91.06 113 TYR A N 1
ATOM 847 C CA . TYR A 1 113 ? 12.757 -3.919 -17.387 1.00 91.06 113 TYR A CA 1
ATOM 848 C C . TYR A 1 113 ? 12.124 -2.563 -17.025 1.00 91.06 113 TYR A C 1
ATOM 850 O O . TYR A 1 113 ? 11.137 -2.508 -16.287 1.00 91.06 113 TYR A O 1
ATOM 858 N N . ASP A 1 114 ? 12.663 -1.451 -17.530 1.00 91.81 114 ASP A N 1
ATOM 859 C CA . ASP A 1 114 ? 12.100 -0.132 -17.231 1.00 91.81 114 ASP A CA 1
ATOM 860 C C . ASP A 1 114 ? 10.734 0.070 -17.921 1.00 91.81 114 ASP A C 1
ATOM 862 O O . ASP A 1 114 ? 9.844 0.678 -17.320 1.00 91.81 114 ASP A O 1
ATOM 866 N N . ALA A 1 115 ? 10.503 -0.530 -19.097 1.00 94.38 115 ALA A N 1
ATOM 867 C CA . ALA A 1 115 ? 9.178 -0.604 -19.715 1.00 94.38 115 ALA A CA 1
ATOM 868 C C . ALA A 1 115 ? 8.192 -1.401 -18.861 1.00 94.38 115 ALA A C 1
ATOM 870 O O . ALA A 1 115 ? 7.101 -0.900 -18.609 1.00 94.38 115 ALA A O 1
ATOM 871 N N . TRP A 1 116 ? 8.578 -2.570 -18.334 1.00 92.56 116 TRP A N 1
ATOM 872 C CA . TRP A 1 116 ? 7.740 -3.343 -17.410 1.00 92.56 116 TRP A CA 1
ATOM 873 C C . TRP A 1 116 ? 7.267 -2.481 -16.231 1.00 92.56 116 TRP A C 1
ATOM 875 O O . TRP A 1 116 ? 6.079 -2.490 -15.907 1.00 92.56 116 TRP A O 1
ATOM 885 N N . ARG A 1 117 ? 8.159 -1.691 -15.617 1.00 87.75 117 ARG A N 1
ATOM 886 C CA . ARG A 1 117 ? 7.795 -0.788 -14.508 1.00 87.75 117 ARG A CA 1
ATOM 887 C C . ARG A 1 117 ? 6.806 0.284 -14.948 1.00 87.75 117 ARG A C 1
ATOM 889 O O . ARG A 1 117 ? 5.753 0.428 -14.338 1.00 87.75 117 ARG A O 1
ATOM 896 N N . ILE A 1 118 ? 7.140 1.012 -16.013 1.00 90.38 118 ILE A N 1
ATOM 897 C CA . ILE A 1 118 ? 6.335 2.127 -16.526 1.00 90.38 118 ILE A CA 1
ATOM 898 C C . ILE A 1 118 ? 4.944 1.637 -16.950 1.00 90.38 118 ILE A C 1
ATOM 900 O O . ILE A 1 118 ? 3.933 2.222 -16.565 1.00 90.38 118 ILE A O 1
ATOM 904 N N . GLU A 1 119 ? 4.882 0.546 -17.708 1.00 91.25 119 GLU A N 1
ATOM 905 C CA . GLU A 1 119 ? 3.638 -0.066 -18.174 1.00 91.25 119 GLU A CA 1
ATOM 906 C C . GLU A 1 119 ? 2.810 -0.614 -17.001 1.00 91.25 119 GLU A C 1
ATOM 908 O O . GLU A 1 119 ? 1.592 -0.431 -16.984 1.00 91.25 119 GLU A O 1
ATOM 913 N N . SER A 1 120 ? 3.445 -1.201 -15.977 1.00 84.94 120 SER A N 1
ATOM 914 C CA . SER A 1 120 ? 2.755 -1.653 -14.757 1.00 84.94 120 SER A CA 1
ATOM 915 C C . SER A 1 120 ? 2.083 -0.491 -14.025 1.00 84.94 120 SER A C 1
ATOM 917 O O . SER A 1 120 ? 0.896 -0.568 -13.702 1.00 84.94 120 SER A O 1
ATOM 919 N N . THR A 1 121 ? 2.791 0.621 -13.824 1.00 80.50 121 THR A N 1
ATOM 920 C CA . THR A 1 121 ? 2.214 1.829 -13.213 1.00 80.50 121 THR A CA 1
ATOM 921 C C . THR A 1 121 ? 1.132 2.444 -14.103 1.00 80.50 121 THR A C 1
ATOM 923 O O . THR A 1 121 ? 0.137 2.961 -13.603 1.00 80.50 121 THR A O 1
ATOM 926 N N . ALA A 1 122 ? 1.250 2.333 -15.429 1.00 82.38 122 ALA A N 1
ATOM 927 C CA . ALA A 1 122 ? 0.214 2.767 -16.370 1.00 82.38 122 ALA A CA 1
ATOM 928 C C . ALA A 1 122 ? -1.025 1.859 -16.398 1.00 82.38 122 ALA A C 1
ATOM 930 O O . ALA A 1 122 ? -2.017 2.186 -17.049 1.00 82.38 122 ALA A O 1
ATOM 931 N N . GLY A 1 123 ? -1.001 0.733 -15.683 1.00 79.25 123 GLY A N 1
ATOM 932 C CA . GLY A 1 123 ? -2.074 -0.255 -15.698 1.00 79.25 123 GLY A CA 1
ATOM 933 C C . GLY A 1 123 ? -2.095 -1.139 -16.950 1.00 79.25 123 GLY A C 1
ATOM 934 O O . GLY A 1 123 ? -3.079 -1.837 -17.192 1.00 79.25 123 GLY A O 1
ATOM 935 N N . LEU A 1 124 ? -1.025 -1.126 -17.748 1.00 85.62 124 LEU A N 1
ATOM 936 C CA . LEU A 1 124 ? -0.851 -1.907 -18.974 1.00 85.62 124 LEU A CA 1
ATOM 937 C C . LEU A 1 124 ? -0.226 -3.276 -18.662 1.00 85.62 124 LEU A C 1
ATOM 939 O O . LEU A 1 124 ? 0.786 -3.671 -19.232 1.00 85.62 124 LEU A O 1
ATOM 943 N N . PHE A 1 125 ? -0.823 -4.022 -17.734 1.00 82.69 125 PHE A N 1
ATOM 944 C CA . PHE A 1 125 ? -0.205 -5.215 -17.137 1.00 82.69 125 PHE A CA 1
ATOM 945 C C . PHE A 1 125 ? 0.099 -6.346 -18.122 1.00 82.69 125 PHE A C 1
ATOM 947 O O . PHE A 1 125 ? 1.083 -7.064 -17.959 1.00 82.69 125 PHE A O 1
ATOM 954 N N . ALA A 1 126 ? -0.731 -6.505 -19.156 1.00 84.44 126 ALA A N 1
ATOM 955 C CA . ALA A 1 126 ? -0.497 -7.505 -20.193 1.00 84.44 126 ALA A CA 1
ATOM 956 C C . ALA A 1 126 ? 0.722 -7.164 -21.061 1.00 84.44 126 ALA A C 1
ATOM 958 O O . ALA A 1 126 ? 1.424 -8.073 -21.496 1.00 84.44 126 ALA A O 1
ATOM 959 N N . ASP A 1 127 ? 0.966 -5.878 -21.322 1.00 90.94 127 ASP A N 1
ATOM 960 C CA . ASP A 1 127 ? 2.158 -5.437 -22.043 1.00 90.94 127 ASP A CA 1
ATOM 961 C C . ASP A 1 127 ? 3.378 -5.515 -21.125 1.00 90.94 127 ASP A C 1
ATOM 963 O O . ASP A 1 127 ? 4.366 -6.143 -21.504 1.00 90.94 127 ASP A O 1
ATOM 967 N N . ALA A 1 128 ? 3.235 -5.087 -19.866 1.00 90.69 128 ALA A N 1
ATOM 968 C CA . ALA A 1 128 ? 4.294 -5.180 -18.870 1.00 90.69 128 ALA A CA 1
ATOM 969 C C . ALA A 1 128 ? 4.810 -6.622 -18.721 1.00 90.69 128 ALA A C 1
ATOM 971 O O . ALA A 1 128 ? 6.019 -6.853 -18.722 1.00 90.69 128 ALA A O 1
ATOM 972 N N . GLN A 1 129 ? 3.914 -7.617 -18.651 1.00 90.69 129 GLN A N 1
ATOM 973 C CA . GLN A 1 129 ? 4.316 -9.026 -18.576 1.00 90.69 129 GLN A CA 1
ATOM 974 C C . GLN A 1 129 ? 5.140 -9.462 -19.797 1.00 90.69 129 GLN A C 1
ATOM 976 O O . GLN A 1 129 ? 6.123 -10.181 -19.631 1.00 90.69 129 GLN A O 1
ATOM 981 N N . LYS A 1 130 ? 4.795 -9.000 -21.008 1.00 92.94 130 LYS A N 1
ATOM 982 C CA . LYS A 1 130 ? 5.592 -9.296 -22.211 1.00 92.94 130 LYS A CA 1
ATOM 983 C C . LYS A 1 130 ? 6.991 -8.699 -22.104 1.00 92.94 130 LYS A C 1
ATOM 985 O O . LYS A 1 130 ? 7.942 -9.354 -22.517 1.00 92.94 130 LYS A O 1
ATOM 990 N N . GLN A 1 131 ? 7.126 -7.488 -21.559 1.00 94.31 131 GLN A N 1
ATOM 991 C CA . GLN A 1 131 ? 8.440 -6.872 -21.366 1.00 94.31 131 GLN A CA 1
ATOM 992 C C . GLN A 1 131 ? 9.291 -7.675 -20.381 1.00 94.31 131 GLN A C 1
ATOM 994 O O . GLN A 1 131 ? 10.463 -7.921 -20.646 1.00 94.31 131 GLN A O 1
ATOM 999 N N . LEU A 1 132 ? 8.695 -8.165 -19.292 1.00 92.00 132 LEU A N 1
ATOM 1000 C CA . LEU A 1 132 ? 9.397 -9.014 -18.330 1.00 92.00 132 LEU A CA 1
ATOM 1001 C C . LEU A 1 132 ? 9.806 -10.370 -18.938 1.00 92.00 132 LEU A C 1
ATOM 1003 O O . LEU A 1 132 ? 10.899 -10.864 -18.666 1.00 92.00 132 LEU A O 1
ATOM 1007 N N . ASP A 1 133 ? 8.964 -10.961 -19.794 1.00 93.06 133 ASP A N 1
ATOM 1008 C CA . ASP A 1 133 ? 9.301 -12.184 -20.535 1.00 93.06 133 ASP A CA 1
ATOM 1009 C C . ASP A 1 133 ? 10.453 -11.956 -21.529 1.00 93.06 133 ASP A C 1
ATOM 1011 O O . ASP A 1 133 ? 11.311 -12.829 -21.687 1.00 93.06 133 ASP A O 1
ATOM 1015 N N . LEU A 1 134 ? 10.484 -10.797 -22.197 1.00 92.81 134 LEU A N 1
ATOM 1016 C CA . LEU A 1 134 ? 11.561 -10.407 -23.111 1.00 92.81 134 LEU A CA 1
ATOM 1017 C C . LEU A 1 134 ? 12.876 -10.166 -22.364 1.00 92.81 134 LEU A C 1
ATOM 1019 O O . LEU A 1 134 ? 13.896 -10.719 -22.768 1.00 92.81 134 LEU A O 1
ATOM 1023 N N . ASP A 1 135 ? 12.852 -9.418 -21.259 1.00 91.12 135 ASP A N 1
ATOM 1024 C CA . ASP A 1 135 ? 14.020 -9.201 -20.395 1.00 91.12 135 ASP A CA 1
ATOM 1025 C C . ASP A 1 135 ? 14.633 -10.539 -19.934 1.00 91.12 135 ASP A C 1
ATOM 1027 O O . ASP A 1 135 ? 15.836 -10.778 -20.101 1.00 91.12 135 ASP A O 1
ATOM 1031 N N . HIS A 1 136 ? 13.787 -11.473 -19.477 1.00 90.19 136 HIS A N 1
ATOM 1032 C CA . HIS A 1 136 ? 14.221 -12.815 -19.091 1.00 90.19 136 HIS A CA 1
ATOM 1033 C C . HIS A 1 136 ? 14.864 -13.583 -20.261 1.00 90.19 136 HIS A C 1
ATOM 1035 O O . HIS A 1 136 ? 15.936 -14.172 -20.108 1.00 90.19 136 HIS A O 1
ATOM 1041 N N . GLN A 1 137 ? 14.244 -13.563 -21.446 1.00 90.50 137 GLN A N 1
ATOM 1042 C CA . GLN A 1 137 ? 14.769 -14.227 -22.648 1.00 90.50 137 GLN A CA 1
ATOM 1043 C C . GLN A 1 137 ? 16.094 -13.621 -23.135 1.00 90.50 137 GLN A C 1
ATOM 1045 O O . GLN A 1 137 ? 16.948 -14.348 -23.648 1.00 90.50 137 GLN A O 1
ATOM 1050 N N . LEU A 1 138 ? 16.296 -12.316 -22.938 1.00 89.12 138 LEU A N 1
ATOM 1051 C CA . LEU A 1 138 ? 17.551 -11.605 -23.207 1.00 89.12 138 LEU A CA 1
ATOM 1052 C C . LEU A 1 138 ? 18.640 -11.877 -22.151 1.00 89.12 138 LEU A C 1
ATOM 1054 O O . LEU A 1 138 ? 19.739 -11.314 -22.234 1.00 89.12 138 LEU A O 1
ATOM 1058 N N . ALA A 1 139 ? 18.364 -12.777 -21.200 1.00 81.25 139 ALA A N 1
ATOM 1059 C CA . ALA A 1 139 ? 19.269 -13.224 -20.150 1.00 81.25 139 ALA A CA 1
ATOM 1060 C C . ALA A 1 139 ? 19.832 -12.056 -19.328 1.00 81.25 139 ALA A C 1
ATOM 1062 O O . ALA A 1 139 ? 21.045 -11.972 -19.110 1.00 81.25 139 ALA A O 1
ATOM 1063 N N . ALA A 1 140 ? 18.957 -11.141 -18.895 1.00 76.06 140 ALA A N 1
ATOM 1064 C CA . ALA A 1 140 ? 19.345 -10.052 -18.011 1.00 76.06 140 ALA A CA 1
ATOM 1065 C C . ALA A 1 140 ? 20.105 -10.602 -16.784 1.00 76.06 140 ALA A C 1
ATOM 1067 O O . ALA A 1 140 ? 19.631 -11.538 -16.129 1.00 76.06 140 ALA A O 1
ATOM 1068 N N . PRO A 1 141 ? 21.295 -10.062 -16.456 1.00 75.88 141 PRO A N 1
ATOM 1069 C CA . PRO A 1 141 ? 22.109 -10.569 -15.352 1.00 75.88 141 PRO A CA 1
ATOM 1070 C C . PRO A 1 141 ? 21.555 -10.176 -13.976 1.00 75.88 141 PRO A C 1
ATOM 1072 O O . PRO A 1 141 ? 22.046 -10.664 -12.958 1.00 75.88 141 PRO A O 1
ATOM 1075 N N . ASP A 1 142 ? 20.565 -9.282 -13.928 1.00 82.50 142 ASP A N 1
ATOM 1076 C CA . ASP A 1 142 ? 19.965 -8.811 -12.688 1.00 82.50 142 ASP A CA 1
ATOM 1077 C C . ASP A 1 142 ? 19.133 -9.932 -12.044 1.00 82.50 142 ASP A C 1
ATOM 1079 O O . ASP A 1 142 ? 18.011 -10.239 -12.455 1.00 82.50 142 ASP A O 1
ATOM 1083 N N . ALA A 1 143 ? 19.704 -10.553 -11.008 1.00 83.44 143 ALA A N 1
ATOM 1084 C CA . ALA A 1 143 ? 19.087 -11.646 -10.256 1.00 83.44 143 ALA A CA 1
ATOM 1085 C C . ALA A 1 143 ? 17.698 -11.288 -9.715 1.00 83.44 143 ALA A C 1
ATOM 1087 O O . ALA A 1 143 ? 16.864 -12.158 -9.461 1.00 83.44 143 ALA A O 1
ATOM 1088 N N . ALA A 1 144 ? 17.439 -10.004 -9.521 1.00 81.19 144 ALA A N 1
ATOM 1089 C CA . ALA A 1 144 ? 16.203 -9.557 -8.949 1.00 81.19 144 ALA A CA 1
ATOM 1090 C C . ALA A 1 144 ? 15.094 -9.416 -9.996 1.00 81.19 144 ALA A C 1
ATOM 1092 O O . ALA A 1 144 ? 13.948 -9.755 -9.706 1.00 81.19 144 ALA A O 1
ATOM 1093 N N . VAL A 1 145 ? 15.441 -9.048 -11.233 1.00 84.06 145 VAL A N 1
ATOM 1094 C CA . VAL A 1 145 ? 14.516 -9.141 -12.374 1.00 84.06 145 VAL A CA 1
ATOM 1095 C C . VAL A 1 145 ? 14.204 -10.601 -12.698 1.00 84.06 145 VAL A C 1
ATOM 1097 O O . VAL A 1 145 ? 13.044 -10.960 -12.901 1.00 84.06 145 VAL A O 1
ATOM 1100 N N . GLN A 1 146 ? 15.203 -11.484 -12.606 1.00 86.44 146 GLN A N 1
ATOM 1101 C CA . GLN A 1 146 ? 14.983 -12.930 -12.710 1.00 86.44 146 GLN A CA 1
ATOM 1102 C C . GLN A 1 146 ? 14.017 -13.444 -11.633 1.00 86.44 146 GLN A C 1
ATOM 1104 O O . GLN A 1 146 ? 13.159 -14.275 -11.931 1.00 86.44 146 GLN A O 1
ATOM 1109 N N . ARG A 1 147 ? 14.116 -12.936 -10.395 1.00 88.06 147 ARG A N 1
ATOM 1110 C CA . ARG A 1 147 ? 13.181 -13.273 -9.311 1.00 88.06 147 ARG A CA 1
ATOM 1111 C C . ARG A 1 147 ? 11.767 -12.764 -9.594 1.00 88.06 147 ARG A C 1
ATOM 1113 O O . ARG A 1 147 ? 10.826 -13.533 -9.423 1.00 88.06 147 ARG A O 1
ATOM 1120 N N . LEU A 1 148 ? 11.613 -11.520 -10.058 1.00 89.25 148 LEU A N 1
ATOM 1121 C CA . LEU A 1 148 ? 10.309 -10.975 -10.454 1.00 89.25 148 LEU A CA 1
ATOM 1122 C C . LEU A 1 148 ? 9.639 -11.866 -11.503 1.00 89.25 148 LEU A C 1
ATOM 1124 O O . LEU A 1 148 ? 8.491 -12.258 -11.319 1.00 89.25 148 LEU A O 1
ATOM 1128 N N . TRP A 1 149 ? 10.367 -12.235 -12.562 1.00 92.31 149 TRP A N 1
ATOM 1129 C CA . TRP A 1 149 ? 9.853 -13.130 -13.599 1.00 92.31 149 TRP A CA 1
ATOM 1130 C C . TRP A 1 149 ? 9.523 -14.522 -13.047 1.00 92.31 149 TRP A C 1
ATOM 1132 O O . TRP A 1 149 ? 8.448 -15.056 -13.304 1.00 92.31 149 TRP A O 1
ATOM 1142 N N . ALA A 1 150 ? 10.400 -15.107 -12.226 1.00 92.94 150 ALA A N 1
ATOM 1143 C CA . ALA A 1 150 ? 10.139 -16.409 -11.615 1.00 92.94 150 ALA A CA 1
ATOM 1144 C C . ALA A 1 150 ? 8.853 -16.403 -10.767 1.00 92.94 150 ALA A C 1
ATOM 1146 O O . ALA A 1 150 ? 8.087 -17.365 -10.814 1.00 92.94 150 ALA A O 1
ATOM 1147 N N . ASN A 1 151 ? 8.570 -15.309 -10.055 1.00 93.88 151 ASN A N 1
ATOM 1148 C CA . ASN A 1 151 ? 7.343 -15.143 -9.275 1.00 93.88 151 ASN A CA 1
ATOM 1149 C C . ASN A 1 151 ? 6.078 -15.102 -10.154 1.00 93.88 151 ASN A C 1
ATOM 1151 O O . ASN A 1 151 ? 5.031 -15.617 -9.743 1.00 93.88 151 ASN A O 1
ATOM 1155 N N . THR A 1 152 ? 6.147 -14.562 -11.379 1.00 92.31 152 THR A N 1
ATOM 1156 C CA . THR A 1 152 ? 4.990 -14.578 -12.298 1.00 92.31 152 THR A CA 1
ATOM 1157 C C . THR A 1 152 ? 4.676 -15.986 -12.796 1.00 92.31 152 THR A C 1
ATOM 1159 O O . THR A 1 152 ? 3.507 -16.312 -12.996 1.00 92.31 152 THR A O 1
ATOM 1162 N N . GLN A 1 153 ? 5.693 -16.845 -12.909 1.00 92.94 153 GLN A N 1
ATOM 1163 C CA . GLN A 1 153 ? 5.554 -18.250 -13.310 1.00 92.94 153 GLN A CA 1
ATOM 1164 C C . GLN A 1 153 ? 5.286 -19.199 -12.133 1.00 92.94 153 GLN A C 1
ATOM 1166 O O . GLN A 1 153 ? 4.915 -20.359 -12.336 1.00 92.94 153 GLN A O 1
ATOM 1171 N N . ALA A 1 154 ? 5.499 -18.738 -10.899 1.00 93.94 154 ALA A N 1
ATOM 1172 C CA . ALA A 1 154 ? 5.408 -19.575 -9.715 1.00 93.94 154 ALA A CA 1
ATOM 1173 C C . ALA A 1 154 ? 3.972 -20.095 -9.499 1.00 93.94 154 ALA A C 1
ATOM 1175 O O . ALA A 1 154 ? 3.001 -19.333 -9.619 1.00 93.94 154 ALA A O 1
ATOM 1176 N N . PRO A 1 155 ? 3.811 -21.386 -9.147 1.00 94.62 155 PRO A N 1
ATOM 1177 C CA . PRO A 1 155 ? 2.506 -21.931 -8.811 1.00 94.62 155 PRO A CA 1
ATOM 1178 C C . PRO A 1 155 ? 1.977 -21.291 -7.522 1.00 94.62 155 PRO A C 1
ATOM 1180 O O . PRO A 1 155 ? 2.725 -21.062 -6.571 1.00 94.62 155 PRO A O 1
ATOM 1183 N N . SER A 1 156 ? 0.669 -21.046 -7.470 1.00 94.69 156 SER A N 1
ATOM 1184 C CA . SER A 1 156 ? 0.013 -20.536 -6.264 1.00 94.69 156 SER A CA 1
ATOM 1185 C C . SER A 1 156 ? 0.018 -21.589 -5.140 1.00 94.69 156 SER A C 1
ATOM 1187 O O . SER A 1 156 ? -0.343 -22.745 -5.391 1.00 94.69 156 SER A O 1
ATOM 1189 N N . PRO A 1 157 ? 0.377 -21.218 -3.895 1.00 96.75 157 PRO A N 1
ATOM 1190 C CA . PRO A 1 157 ? 0.199 -22.064 -2.720 1.00 96.75 157 PRO A CA 1
ATOM 1191 C C . PRO A 1 157 ? -1.266 -22.477 -2.491 1.00 96.75 157 PRO A C 1
ATOM 1193 O O . PRO A 1 157 ? -2.183 -21.839 -3.014 1.00 96.75 157 PRO A O 1
ATOM 1196 N N . PRO A 1 158 ? -1.527 -23.512 -1.669 1.00 95.94 158 PRO A N 1
ATOM 1197 C CA . PRO A 1 158 ? -2.887 -23.924 -1.332 1.00 95.94 158 PRO A CA 1
ATOM 1198 C C . PRO A 1 158 ? -3.745 -22.770 -0.795 1.00 95.94 158 PRO A C 1
ATOM 1200 O O . PRO A 1 158 ? -3.321 -22.026 0.085 1.00 95.94 158 PRO A O 1
ATOM 1203 N N . GLY A 1 159 ? -4.969 -22.648 -1.312 1.00 96.00 159 GLY A N 1
ATOM 1204 C CA . GLY A 1 159 ? -5.928 -21.610 -0.921 1.00 96.00 159 GLY A CA 1
ATOM 1205 C C . GLY A 1 159 ? -5.729 -20.256 -1.608 1.00 96.00 159 GLY A C 1
ATOM 1206 O O . GLY A 1 159 ? -6.667 -19.464 -1.619 1.00 96.00 159 GLY A O 1
ATOM 1207 N N . VAL A 1 160 ? -4.565 -19.997 -2.214 1.00 98.00 160 VAL A N 1
ATOM 1208 C CA . VAL A 1 160 ? -4.338 -18.782 -3.006 1.00 98.00 160 VAL A CA 1
ATOM 1209 C C . VAL A 1 160 ? -5.091 -18.897 -4.332 1.00 98.00 160 VAL A C 1
ATOM 1211 O O . VAL A 1 160 ? -4.882 -19.831 -5.109 1.00 98.00 160 VAL A O 1
ATOM 1214 N N . VAL A 1 161 ? -5.956 -17.924 -4.595 1.00 97.75 161 VAL A N 1
ATOM 1215 C CA . VAL A 1 161 ? -6.745 -17.798 -5.819 1.00 97.75 161 VAL A CA 1
ATOM 1216 C C . VAL A 1 161 ? -5.988 -16.921 -6.812 1.00 97.75 161 VAL A C 1
ATOM 1218 O O . VAL A 1 161 ? -5.419 -15.900 -6.434 1.00 97.75 161 VAL A O 1
ATOM 1221 N N . VAL A 1 162 ? -5.973 -17.325 -8.084 1.00 95.75 162 VAL A N 1
ATOM 1222 C CA . VAL A 1 162 ? -5.502 -16.485 -9.195 1.00 95.75 162 VAL A CA 1
ATOM 1223 C C . VAL A 1 162 ? -6.700 -15.728 -9.759 1.00 95.75 162 VAL A C 1
ATOM 1225 O O . VAL A 1 162 ? -7.673 -16.350 -10.189 1.00 95.75 162 VAL A O 1
ATOM 1228 N N . ASP A 1 163 ? -6.623 -14.402 -9.767 1.00 91.38 163 ASP A N 1
ATOM 1229 C CA . ASP A 1 163 ? -7.675 -13.523 -10.267 1.00 91.38 163 ASP A CA 1
ATOM 1230 C C . ASP A 1 163 ? -7.563 -13.348 -11.787 1.00 91.38 163 ASP A C 1
ATOM 1232 O O . ASP A 1 163 ? -6.512 -12.988 -12.322 1.00 91.38 163 ASP A O 1
ATOM 1236 N N . SER A 1 164 ? -8.662 -13.603 -12.503 1.00 87.38 164 SER A N 1
ATOM 1237 C CA . SER A 1 164 ? -8.743 -13.426 -13.955 1.00 87.38 164 SER A CA 1
ATOM 1238 C C . SER A 1 164 ? -10.112 -12.851 -14.360 1.00 87.38 164 SER A C 1
ATOM 1240 O O . SER A 1 164 ? -11.111 -13.574 -14.310 1.00 87.38 164 SER A O 1
ATOM 1242 N N . PRO A 1 165 ? -10.191 -11.565 -14.760 1.00 85.38 165 PRO A N 1
ATOM 1243 C CA . PRO A 1 165 ? -9.091 -10.595 -14.791 1.00 85.38 165 PRO A CA 1
ATOM 1244 C C . PRO A 1 165 ? -8.576 -10.245 -13.377 1.00 85.38 165 PRO A C 1
ATOM 1246 O O . PRO A 1 165 ? -9.319 -10.420 -12.410 1.00 85.38 165 PRO A O 1
ATOM 1249 N N . PRO A 1 166 ? -7.337 -9.735 -13.246 1.00 88.38 166 PRO A N 1
ATOM 1250 C CA . PRO A 1 166 ? -6.810 -9.261 -11.967 1.00 88.38 166 PRO A CA 1
ATOM 1251 C C . PRO A 1 166 ? -7.690 -8.170 -11.335 1.00 88.38 166 PRO A C 1
ATOM 1253 O O . PRO A 1 166 ? -8.248 -7.318 -12.034 1.00 88.38 166 PRO A O 1
ATOM 1256 N N . HIS A 1 167 ? -7.784 -8.151 -10.005 1.00 86.81 167 HIS A N 1
ATOM 1257 C CA . HIS A 1 167 ? -8.500 -7.101 -9.273 1.00 86.81 167 HIS A CA 1
ATOM 1258 C C . HIS A 1 167 ? -7.744 -5.763 -9.377 1.00 86.81 167 HIS A C 1
ATOM 1260 O O . HIS A 1 167 ? -6.514 -5.729 -9.368 1.00 86.81 167 HIS A O 1
ATOM 1266 N N . PHE A 1 168 ? -8.472 -4.665 -9.615 1.00 83.75 168 PHE A N 1
ATOM 1267 C CA . PHE A 1 168 ? -7.927 -3.369 -10.078 1.00 83.75 168 PHE A CA 1
ATOM 1268 C C . PHE A 1 168 ? -7.011 -3.465 -11.314 1.00 83.75 168 PHE A C 1
ATOM 1270 O O . PHE A 1 168 ? -6.144 -2.618 -11.531 1.00 83.75 168 PHE A O 1
ATOM 1277 N N . ASN A 1 169 ? -7.171 -4.523 -12.116 1.00 82.25 169 ASN A N 1
ATOM 1278 C CA . ASN A 1 169 ? -6.231 -4.949 -13.152 1.00 82.25 169 ASN A CA 1
ATOM 1279 C C . ASN A 1 169 ? -4.801 -5.247 -12.640 1.00 82.25 169 ASN A C 1
ATOM 1281 O O . ASN A 1 169 ? -3.994 -5.720 -13.424 1.00 82.25 169 ASN A O 1
ATOM 1285 N N . PHE A 1 170 ? -4.499 -5.088 -11.349 1.00 88.56 170 PHE A N 1
ATOM 1286 C CA . PHE A 1 170 ? -3.157 -5.173 -10.761 1.00 88.56 170 PHE A CA 1
ATOM 1287 C C . PHE A 1 170 ? -2.955 -6.430 -9.903 1.00 88.56 170 PHE A C 1
ATOM 1289 O O . PHE A 1 170 ? -1.980 -7.166 -10.077 1.00 88.56 170 PHE A O 1
ATOM 1296 N N . TYR A 1 171 ? -3.878 -6.694 -8.975 1.00 93.31 171 TYR A N 1
ATOM 1297 C CA . TYR A 1 171 ? -3.799 -7.812 -8.040 1.00 93.31 171 TYR A CA 1
ATOM 1298 C C . TYR A 1 171 ? -4.190 -9.106 -8.747 1.00 93.31 171 TYR A C 1
ATOM 1300 O O . TYR A 1 171 ? -5.365 -9.380 -8.984 1.00 93.31 171 TYR A O 1
ATOM 1308 N N . ALA A 1 172 ? -3.180 -9.890 -9.119 1.00 94.19 172 ALA A N 1
ATOM 1309 C CA . ALA A 1 172 ? -3.345 -11.138 -9.858 1.00 94.19 172 ALA A CA 1
ATOM 1310 C C . ALA A 1 172 ? -3.608 -12.341 -8.944 1.00 94.19 172 ALA A C 1
ATOM 1312 O O . ALA A 1 172 ? -3.969 -13.413 -9.432 1.00 94.19 172 ALA A O 1
ATOM 1313 N N . ARG A 1 173 ? -3.373 -12.200 -7.635 1.00 96.75 173 ARG A N 1
ATOM 1314 C CA . ARG A 1 173 ? -3.584 -13.261 -6.651 1.00 96.75 173 ARG A CA 1
ATOM 1315 C C . ARG A 1 173 ? -4.190 -12.700 -5.373 1.00 96.75 173 ARG A C 1
ATOM 1317 O O . ARG A 1 173 ? -3.807 -11.612 -4.933 1.00 96.75 173 ARG A O 1
ATOM 1324 N N . HIS A 1 174 ? -5.043 -13.492 -4.732 1.00 98.06 174 HIS A N 1
ATOM 1325 C CA . HIS A 1 174 ? -5.489 -13.218 -3.373 1.00 98.06 174 HIS A CA 1
ATOM 1326 C C . HIS A 1 174 ? -5.638 -14.485 -2.526 1.00 98.06 174 HIS A C 1
ATOM 1328 O O . HIS A 1 174 ? -5.766 -15.597 -3.037 1.00 98.06 174 HIS A O 1
ATOM 1334 N N . LEU A 1 175 ? -5.636 -14.302 -1.209 1.00 98.50 175 LEU A N 1
ATOM 1335 C CA . LEU A 1 175 ? -5.968 -15.3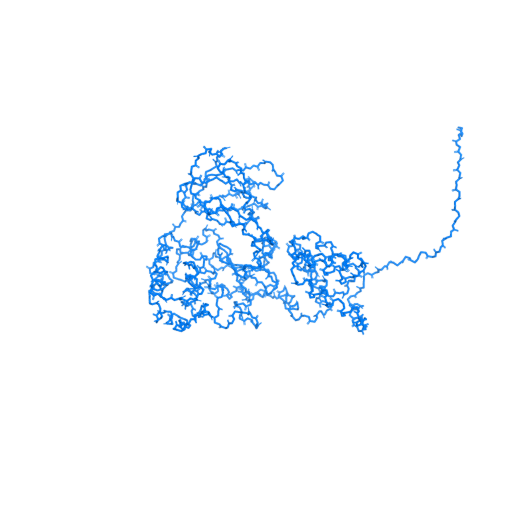15 -0.213 1.00 98.50 175 LEU A CA 1
ATOM 1336 C C . LEU A 1 175 ? -6.954 -14.713 0.790 1.00 98.50 175 LEU A C 1
ATOM 1338 O O . LEU A 1 175 ? -6.689 -13.650 1.343 1.00 98.50 175 LEU A O 1
ATOM 1342 N N . ASP A 1 176 ? -8.076 -15.389 1.036 1.00 98.19 176 ASP A N 1
ATOM 1343 C CA . ASP A 1 176 ? -9.028 -14.962 2.064 1.00 98.19 176 ASP A CA 1
ATOM 1344 C C . ASP A 1 176 ? -8.556 -15.379 3.469 1.00 98.19 176 ASP A C 1
ATOM 1346 O O . ASP A 1 176 ? -8.374 -16.567 3.772 1.00 98.19 176 ASP A O 1
ATOM 1350 N N . CYS A 1 177 ? -8.361 -14.387 4.338 1.00 97.69 177 CYS A N 1
ATOM 1351 C CA . CYS A 1 177 ? -7.912 -14.549 5.720 1.00 97.69 177 CYS A CA 1
ATOM 1352 C C . CYS A 1 177 ? -9.069 -14.325 6.688 1.00 97.69 177 CYS A C 1
ATOM 1354 O O . CYS A 1 177 ? -9.037 -13.444 7.544 1.00 97.69 177 CYS A O 1
ATOM 1356 N N . ASP A 1 178 ? -10.098 -15.160 6.536 1.00 97.12 178 ASP A N 1
ATOM 1357 C CA . ASP A 1 178 ? -11.319 -15.163 7.344 1.00 97.12 178 ASP A CA 1
ATOM 1358 C C . ASP A 1 178 ? -12.174 -13.896 7.130 1.00 97.12 178 ASP A C 1
ATOM 1360 O O . ASP A 1 178 ? -12.694 -13.303 8.081 1.00 97.12 178 ASP A O 1
ATOM 1364 N N . GLY A 1 179 ? -12.324 -13.491 5.864 1.00 97.19 179 GLY A N 1
ATOM 1365 C CA . GLY A 1 179 ? -13.076 -12.317 5.420 1.00 97.19 179 GLY A CA 1
ATOM 1366 C C . GLY A 1 179 ? -12.220 -11.083 5.126 1.00 97.19 179 GLY A C 1
ATOM 1367 O O . GLY A 1 179 ? -12.766 -10.094 4.640 1.00 97.19 179 GLY A O 1
ATOM 1368 N N . ILE A 1 180 ? -10.916 -11.123 5.420 1.00 98.06 180 ILE A N 1
ATOM 1369 C CA . ILE A 1 180 ? -9.947 -10.062 5.105 1.00 98.06 180 ILE A CA 1
ATOM 1370 C C . ILE A 1 180 ? -9.050 -10.568 3.966 1.00 98.06 180 ILE A C 1
ATOM 1372 O O . ILE A 1 180 ? -8.201 -11.433 4.202 1.00 98.06 180 ILE A O 1
ATOM 1376 N N . PRO A 1 181 ? -9.229 -10.090 2.725 1.00 97.56 181 PRO A N 1
ATOM 1377 C CA . PRO A 1 181 ? -8.375 -10.462 1.606 1.00 97.56 181 PRO A CA 1
ATOM 1378 C C . PRO A 1 181 ? -6.928 -10.003 1.810 1.00 97.56 181 PRO A C 1
ATOM 1380 O O . PRO A 1 181 ? -6.672 -8.836 2.098 1.00 97.56 181 PRO A O 1
ATOM 1383 N N . VAL A 1 182 ? -5.980 -10.909 1.579 1.00 98.38 182 VAL A N 1
ATOM 1384 C CA . VAL A 1 182 ? -4.579 -10.572 1.307 1.00 98.38 182 VAL A CA 1
ATOM 1385 C C . VAL A 1 182 ? -4.375 -10.608 -0.200 1.00 98.38 182 VAL A C 1
ATOM 1387 O O . VAL A 1 182 ? -4.620 -11.649 -0.809 1.00 98.38 182 VAL A O 1
ATOM 1390 N N . ARG A 1 183 ? -3.930 -9.508 -0.812 1.00 97.62 183 ARG A N 1
ATOM 1391 C CA . ARG A 1 183 ? -3.763 -9.388 -2.269 1.00 97.62 183 ARG A CA 1
ATOM 1392 C C . ARG A 1 183 ? -2.326 -9.114 -2.670 1.00 97.62 183 ARG A C 1
ATOM 1394 O O . ARG A 1 183 ? -1.589 -8.449 -1.950 1.00 97.62 183 ARG A O 1
ATOM 1401 N N . ALA A 1 184 ? -1.946 -9.592 -3.850 1.00 96.81 184 ALA A N 1
ATOM 1402 C CA . ALA A 1 184 ? -0.622 -9.353 -4.406 1.00 96.81 184 ALA A CA 1
ATOM 1403 C C . ALA A 1 184 ? -0.632 -9.305 -5.943 1.00 96.81 184 ALA A C 1
ATOM 1405 O O . ALA A 1 184 ? -1.439 -9.965 -6.606 1.00 96.81 184 ALA A O 1
ATOM 1406 N N . ALA A 1 185 ? 0.292 -8.534 -6.517 1.00 94.50 185 ALA A N 1
ATOM 1407 C CA . ALA A 1 185 ? 0.567 -8.558 -7.952 1.00 94.50 185 ALA A CA 1
ATOM 1408 C C . ALA A 1 185 ? 1.247 -9.876 -8.370 1.00 94.50 185 ALA A C 1
ATOM 1410 O O . ALA A 1 185 ? 1.804 -10.600 -7.545 1.00 94.50 185 ALA A O 1
ATOM 1411 N N . ALA A 1 186 ? 1.257 -10.182 -9.672 1.00 93.12 186 ALA A N 1
ATOM 1412 C CA . ALA A 1 186 ? 1.859 -11.419 -10.189 1.00 93.12 186 ALA A CA 1
ATOM 1413 C C . ALA A 1 186 ? 3.366 -11.547 -9.884 1.00 93.12 186 ALA A C 1
ATOM 1415 O O . ALA A 1 186 ? 3.881 -12.658 -9.776 1.00 93.12 186 ALA A O 1
ATOM 1416 N N . VAL A 1 187 ? 4.058 -10.418 -9.731 1.00 93.06 187 VAL A N 1
ATOM 1417 C CA . VAL A 1 187 ? 5.507 -10.346 -9.489 1.00 93.06 187 VAL A CA 1
ATOM 1418 C C . VAL A 1 187 ? 5.912 -10.549 -8.027 1.00 93.06 187 VAL A C 1
ATOM 1420 O O . VAL A 1 187 ? 7.099 -10.676 -7.730 1.00 93.06 187 VAL A O 1
ATOM 1423 N N . VAL A 1 188 ? 4.942 -10.576 -7.114 1.00 95.12 188 VAL A N 1
ATOM 1424 C CA . VAL A 1 188 ? 5.163 -10.876 -5.698 1.00 95.12 188 VAL A CA 1
ATOM 1425 C C . VAL A 1 188 ? 5.323 -12.382 -5.523 1.00 95.12 188 VAL A C 1
ATOM 1427 O O . VAL A 1 188 ? 4.604 -13.172 -6.144 1.00 95.12 188 VAL A O 1
ATOM 1430 N N . ASP A 1 189 ? 6.252 -12.776 -4.660 1.00 95.50 189 ASP A N 1
ATOM 1431 C CA . ASP A 1 189 ? 6.469 -14.160 -4.265 1.00 95.50 189 ASP A CA 1
ATOM 1432 C C . ASP A 1 189 ? 5.186 -14.715 -3.640 1.00 95.50 189 ASP A C 1
ATOM 1434 O O . ASP A 1 189 ? 4.715 -14.210 -2.613 1.00 95.50 189 ASP A O 1
ATOM 1438 N N . PRO A 1 190 ? 4.574 -15.747 -4.240 1.00 96.56 190 PRO A N 1
ATOM 1439 C CA . PRO A 1 190 ? 3.255 -16.176 -3.819 1.00 96.56 190 PRO A CA 1
ATOM 1440 C C . PRO A 1 190 ? 3.258 -16.807 -2.416 1.00 96.56 190 PRO A C 1
ATOM 1442 O O . PRO A 1 190 ? 2.187 -16.940 -1.822 1.00 96.56 190 PRO A O 1
ATOM 1445 N N . ALA A 1 191 ? 4.424 -17.146 -1.846 1.00 96.62 191 ALA A N 1
ATOM 1446 C CA . ALA A 1 191 ? 4.545 -17.565 -0.450 1.00 96.62 191 ALA A CA 1
ATOM 1447 C C . ALA A 1 191 ? 4.255 -16.430 0.552 1.00 96.62 191 ALA A C 1
ATOM 1449 O O . ALA A 1 191 ? 3.915 -16.714 1.702 1.00 96.62 191 ALA A O 1
ATOM 1450 N N . ALA A 1 192 ? 4.332 -15.163 0.130 1.00 96.94 192 ALA A N 1
ATOM 1451 C CA . ALA A 1 192 ? 4.036 -14.021 0.991 1.00 96.94 192 ALA A CA 1
ATOM 1452 C C . ALA A 1 192 ? 2.560 -13.996 1.426 1.00 96.94 192 ALA A C 1
ATOM 1454 O O . ALA A 1 192 ? 2.270 -13.673 2.573 1.00 96.94 192 ALA A O 1
ATOM 1455 N N . LEU A 1 193 ? 1.622 -14.428 0.567 1.00 98.25 193 LEU A N 1
ATOM 1456 C CA . LEU A 1 193 ? 0.189 -14.432 0.891 1.00 98.25 193 LEU A CA 1
ATOM 1457 C C . LEU A 1 193 ? -0.148 -15.273 2.138 1.00 98.25 193 LEU A C 1
ATOM 1459 O O . LEU A 1 193 ? -0.735 -14.726 3.074 1.00 98.25 193 LEU A O 1
ATOM 1463 N N . PRO A 1 194 ? 0.196 -16.578 2.214 1.00 98.19 194 PRO A N 1
ATOM 1464 C CA . PRO A 1 194 ? -0.072 -17.367 3.414 1.00 98.19 194 PRO A CA 1
ATOM 1465 C C . PRO A 1 194 ? 0.720 -16.895 4.641 1.00 98.19 194 PRO A C 1
ATOM 1467 O O . PRO A 1 194 ? 0.200 -17.018 5.750 1.00 98.19 194 PRO A O 1
ATOM 1470 N N . ALA A 1 195 ? 1.923 -16.333 4.470 1.00 96.81 195 ALA A N 1
ATOM 1471 C CA . ALA A 1 195 ? 2.703 -15.772 5.575 1.00 96.81 195 ALA A CA 1
ATOM 1472 C C . ALA A 1 195 ? 1.995 -14.552 6.197 1.00 96.81 195 ALA A C 1
ATOM 1474 O O . ALA A 1 195 ? 1.698 -14.549 7.391 1.00 96.81 195 ALA A O 1
ATOM 1475 N N . THR A 1 196 ? 1.586 -13.577 5.379 1.00 97.31 196 THR A N 1
ATOM 1476 C CA . THR A 1 196 ? 0.780 -12.427 5.819 1.00 97.31 196 THR A CA 1
ATOM 1477 C C . THR A 1 196 ? -0.541 -12.874 6.448 1.00 97.31 196 THR A C 1
ATOM 1479 O O . THR A 1 196 ? -0.937 -12.385 7.506 1.00 97.31 196 THR A O 1
ATOM 1482 N N . CYS A 1 197 ? -1.204 -13.865 5.850 1.00 97.75 197 CYS A N 1
ATOM 1483 C CA . CYS A 1 197 ? -2.446 -14.422 6.378 1.00 97.75 197 CYS A CA 1
ATOM 1484 C C . CYS A 1 197 ? -2.282 -15.038 7.776 1.00 97.75 197 CYS A C 1
ATOM 1486 O O . CYS A 1 197 ? -3.189 -14.951 8.607 1.00 97.75 197 CYS A O 1
ATOM 1488 N N . ALA A 1 198 ? -1.128 -15.651 8.057 1.00 97.12 198 ALA A N 1
ATOM 1489 C CA . ALA A 1 198 ? -0.814 -16.181 9.378 1.00 97.12 198 ALA A CA 1
ATOM 1490 C C . ALA A 1 198 ? -0.689 -15.062 10.425 1.00 97.12 198 ALA A C 1
ATOM 1492 O O . ALA A 1 198 ? -1.214 -15.226 11.530 1.00 97.12 198 ALA A O 1
ATOM 1493 N N . HIS A 1 199 ? -0.088 -13.916 10.080 1.00 96.19 199 HIS A N 1
ATOM 1494 C CA . HIS A 1 199 ? -0.059 -12.744 10.965 1.00 96.19 199 HIS A CA 1
ATOM 1495 C C . HIS A 1 199 ? -1.471 -12.225 11.253 1.00 96.19 199 HIS A C 1
ATOM 1497 O O . HIS A 1 199 ? -1.836 -12.107 12.421 1.00 96.19 199 HIS A O 1
ATOM 1503 N N . ILE A 1 200 ? -2.304 -12.025 10.223 1.00 97.94 200 ILE A N 1
ATOM 1504 C CA . ILE A 1 200 ? -3.698 -11.567 10.385 1.00 97.94 200 ILE A CA 1
ATOM 1505 C C . ILE A 1 200 ? -4.474 -12.502 11.320 1.00 97.94 200 ILE A C 1
ATOM 1507 O O . ILE A 1 200 ? -5.074 -12.060 12.302 1.00 97.94 200 ILE A O 1
ATOM 1511 N N . ARG A 1 201 ? -4.430 -13.815 11.059 1.00 98.00 201 ARG A N 1
ATOM 1512 C CA . ARG A 1 201 ? -5.129 -14.813 11.885 1.00 98.00 201 ARG A CA 1
ATOM 1513 C C . ARG A 1 201 ? -4.625 -14.836 13.322 1.00 98.00 201 ARG A C 1
ATOM 1515 O O . ARG A 1 201 ? -5.432 -14.976 14.236 1.00 98.00 201 ARG A O 1
ATOM 1522 N N . THR A 1 202 ? -3.318 -14.679 13.521 1.00 97.56 202 THR A N 1
ATOM 1523 C CA . THR A 1 202 ? -2.707 -14.631 14.855 1.00 97.56 202 THR A CA 1
ATOM 1524 C C . THR A 1 202 ? -3.160 -13.390 15.616 1.00 97.56 202 THR A C 1
ATOM 1526 O O . THR A 1 202 ? -3.623 -13.506 16.749 1.00 97.56 202 THR A O 1
ATOM 1529 N N . MET A 1 203 ? -3.104 -12.217 14.982 1.00 98.12 203 MET A N 1
ATOM 1530 C CA . MET A 1 203 ? -3.498 -10.953 15.604 1.00 98.12 203 MET A CA 1
ATOM 1531 C C . MET A 1 203 ? -4.989 -10.914 15.944 1.00 98.12 203 MET A C 1
ATOM 1533 O O . MET A 1 203 ? -5.373 -10.384 16.984 1.00 98.12 203 MET A O 1
ATOM 1537 N N . LEU A 1 204 ? -5.839 -11.516 15.106 1.00 98.31 204 LEU A N 1
ATOM 1538 C CA . LEU A 1 204 ? -7.292 -11.485 15.280 1.00 98.31 204 LEU A CA 1
ATOM 1539 C C . LEU A 1 204 ? -7.882 -12.694 16.028 1.00 98.31 204 LEU A C 1
ATOM 1541 O O . LEU A 1 204 ? -9.100 -12.739 16.237 1.00 98.31 204 LEU A O 1
ATOM 1545 N N . ALA A 1 205 ? -7.059 -13.660 16.452 1.00 97.94 205 ALA A N 1
ATOM 1546 C CA . ALA A 1 205 ? -7.495 -14.973 16.947 1.00 97.94 205 ALA A CA 1
ATOM 1547 C C . ALA A 1 205 ? -8.554 -14.912 18.064 1.00 97.94 205 ALA A C 1
ATOM 1549 O O . ALA A 1 205 ? -9.468 -15.739 18.103 1.00 97.94 205 ALA A O 1
ATOM 1550 N N . HIS A 1 206 ? -8.460 -13.920 18.955 1.00 98.06 206 HIS A N 1
ATOM 1551 C CA . HIS A 1 206 ? -9.355 -13.763 20.107 1.00 98.06 206 HIS A CA 1
ATOM 1552 C C . HIS A 1 206 ? -10.225 -12.498 20.049 1.00 98.06 206 HIS A C 1
ATOM 1554 O O . HIS A 1 206 ? -10.916 -12.174 21.016 1.00 98.06 206 HIS A O 1
ATOM 1560 N N . ILE A 1 207 ? -10.249 -11.794 18.914 1.00 97.50 207 ILE A N 1
ATOM 1561 C CA . ILE A 1 207 ? -10.974 -10.525 18.738 1.00 97.50 207 ILE A CA 1
ATOM 1562 C C . ILE A 1 207 ? -11.981 -10.552 17.577 1.00 97.50 207 ILE A C 1
ATOM 1564 O O . ILE A 1 207 ? -11.889 -9.763 16.636 1.00 97.50 207 ILE A O 1
ATOM 1568 N N . PRO A 1 208 ? -13.003 -11.432 17.626 1.00 96.88 208 PRO A N 1
ATOM 1569 C CA . PRO A 1 208 ? -13.950 -11.601 16.526 1.00 96.88 208 PRO A CA 1
ATOM 1570 C C . PRO A 1 208 ? -14.771 -10.346 16.198 1.00 96.88 208 PRO A C 1
ATOM 1572 O O . PRO A 1 208 ? -15.133 -10.179 15.036 1.00 96.88 208 PRO A O 1
ATOM 1575 N N . ASN A 1 209 ? -15.053 -9.454 17.160 1.00 97.44 209 ASN A N 1
ATOM 1576 C CA . ASN A 1 209 ? -15.773 -8.208 16.857 1.00 97.44 209 ASN A CA 1
ATOM 1577 C C . ASN A 1 209 ? -14.890 -7.216 16.096 1.00 97.44 209 ASN A C 1
ATOM 1579 O O . ASN A 1 209 ? -15.393 -6.500 15.237 1.00 97.44 209 ASN A O 1
ATOM 1583 N N . VAL A 1 210 ? -13.585 -7.194 16.394 1.00 97.75 210 VAL A N 1
ATOM 1584 C CA . VAL A 1 210 ? -12.605 -6.407 15.634 1.00 97.75 210 VAL A CA 1
ATOM 1585 C C . VAL A 1 210 ? -12.606 -6.902 14.195 1.00 97.75 210 VAL A C 1
ATOM 1587 O O . VAL A 1 210 ? -12.898 -6.124 13.296 1.00 97.75 210 VAL A O 1
ATOM 1590 N N . ARG A 1 211 ? -12.430 -8.215 13.984 1.00 97.50 211 ARG A N 1
ATOM 1591 C CA . ARG A 1 211 ? -12.507 -8.814 12.643 1.00 97.50 211 ARG A CA 1
ATOM 1592 C C . ARG A 1 211 ? -13.820 -8.469 11.937 1.00 97.50 211 ARG A C 1
ATOM 1594 O O . ARG A 1 211 ? -13.793 -8.048 10.791 1.00 97.50 211 ARG A O 1
ATOM 1601 N N . ALA A 1 212 ? -14.964 -8.602 12.609 1.00 96.69 212 ALA A N 1
ATOM 1602 C CA . ALA A 1 212 ? -16.263 -8.279 12.017 1.00 96.69 212 ALA A CA 1
ATOM 1603 C C . ALA A 1 212 ? -16.362 -6.810 11.566 1.00 96.69 212 ALA A C 1
ATOM 1605 O O . ALA A 1 212 ? -16.894 -6.541 10.493 1.00 96.69 212 ALA A O 1
ATOM 1606 N N . ASN A 1 213 ? -15.822 -5.872 12.350 1.00 96.25 213 ASN A N 1
ATOM 1607 C CA . ASN A 1 213 ? -15.776 -4.452 11.998 1.00 96.25 213 ASN A CA 1
ATOM 1608 C C . ASN A 1 213 ? -14.874 -4.180 10.785 1.00 96.25 213 ASN A C 1
ATOM 1610 O O . ASN A 1 213 ? -15.266 -3.413 9.906 1.00 96.25 213 ASN A O 1
ATOM 1614 N N . MET A 1 214 ? -13.707 -4.826 10.725 1.00 97.00 214 MET A N 1
ATOM 1615 C CA . MET A 1 214 ? -12.768 -4.724 9.601 1.00 97.00 214 MET A CA 1
ATOM 1616 C C . MET A 1 214 ? -13.400 -5.274 8.313 1.00 97.00 214 MET A C 1
ATOM 1618 O O . MET A 1 214 ? -13.438 -4.589 7.293 1.00 97.00 214 MET A O 1
ATOM 1622 N N . VAL A 1 215 ? -14.011 -6.463 8.384 1.00 96.25 215 VAL A N 1
ATOM 1623 C CA . VAL A 1 215 ? -14.735 -7.088 7.261 1.00 96.25 215 VAL A CA 1
ATOM 1624 C C . VAL A 1 215 ? -15.897 -6.211 6.791 1.00 96.25 215 VAL A C 1
ATOM 1626 O O . VAL A 1 215 ? -16.075 -6.016 5.593 1.00 96.25 215 VAL A O 1
ATOM 1629 N N . ALA A 1 216 ? -16.679 -5.644 7.716 1.00 93.50 216 ALA A N 1
ATOM 1630 C CA . ALA A 1 216 ? -17.813 -4.786 7.373 1.00 93.50 216 ALA A CA 1
ATOM 1631 C C . ALA A 1 216 ? -17.392 -3.486 6.672 1.00 93.50 216 ALA A C 1
ATOM 1633 O O . ALA A 1 216 ? -18.137 -2.976 5.835 1.00 93.50 216 ALA A O 1
ATOM 1634 N N . ARG A 1 217 ? -16.206 -2.959 6.999 1.00 93.69 217 ARG A N 1
ATOM 1635 C CA . ARG A 1 217 ? -15.610 -1.816 6.297 1.00 93.69 217 ARG A CA 1
ATOM 1636 C C . ARG A 1 217 ? -14.956 -2.217 4.984 1.00 93.69 217 ARG A C 1
ATOM 1638 O O . ARG A 1 217 ? -14.864 -1.382 4.097 1.00 93.69 217 ARG A O 1
ATOM 1645 N N . GLY A 1 218 ? -14.587 -3.487 4.836 1.00 94.56 218 GLY A N 1
ATOM 1646 C CA . GLY A 1 218 ? -13.904 -4.028 3.668 1.00 94.56 218 GLY A CA 1
ATOM 1647 C C . GLY A 1 218 ? -12.406 -3.763 3.703 1.00 94.56 218 GLY A C 1
ATOM 1648 O O . GLY A 1 218 ? -11.851 -3.357 2.684 1.00 94.56 218 GLY A O 1
ATOM 1649 N N . ALA A 1 219 ? -11.807 -3.956 4.881 1.00 96.31 219 ALA A N 1
ATOM 1650 C CA . ALA A 1 219 ? -10.367 -3.931 5.078 1.00 96.31 219 ALA A CA 1
ATOM 1651 C C . ALA A 1 219 ? -9.675 -5.051 4.290 1.00 96.31 219 ALA A C 1
ATOM 1653 O O . ALA A 1 219 ? -10.179 -6.177 4.220 1.00 96.31 219 ALA A O 1
ATOM 1654 N N . GLU A 1 220 ? -8.523 -4.735 3.712 1.00 96.88 220 GLU A N 1
ATOM 1655 C CA . GLU A 1 220 ? -7.697 -5.641 2.918 1.00 96.88 220 GLU A CA 1
ATOM 1656 C C . GLU A 1 220 ? -6.217 -5.390 3.237 1.00 96.88 220 GLU A C 1
ATOM 1658 O O . GLU A 1 220 ? -5.832 -4.305 3.671 1.00 96.88 220 GLU A O 1
ATOM 1663 N N . MET A 1 221 ? -5.382 -6.405 3.020 1.00 96.81 221 MET A N 1
ATOM 1664 C CA . MET A 1 221 ? -3.934 -6.313 3.201 1.00 96.81 221 MET A CA 1
ATOM 1665 C C . MET A 1 221 ? -3.238 -6.535 1.858 1.00 96.81 221 MET A C 1
ATOM 1667 O O . MET A 1 221 ? -3.409 -7.576 1.223 1.00 96.81 221 MET A O 1
ATOM 1671 N N . HIS A 1 222 ? -2.452 -5.569 1.402 1.00 97.00 222 HIS A N 1
ATOM 1672 C CA . HIS A 1 222 ? -1.822 -5.578 0.086 1.00 97.00 222 HIS A CA 1
ATOM 1673 C C . HIS A 1 222 ? -0.313 -5.789 0.206 1.00 97.00 222 HIS A C 1
ATOM 1675 O O . HIS A 1 222 ? 0.394 -5.043 0.880 1.00 97.00 222 HIS A O 1
ATOM 1681 N N . ILE A 1 223 ? 0.207 -6.815 -0.460 1.00 96.44 223 ILE A N 1
ATOM 1682 C CA . ILE A 1 223 ? 1.636 -7.121 -0.418 1.00 96.44 223 ILE A CA 1
ATOM 1683 C C . ILE A 1 223 ? 2.355 -6.345 -1.516 1.00 96.44 223 ILE A C 1
ATOM 1685 O O . ILE A 1 223 ? 1.988 -6.438 -2.691 1.00 96.44 223 ILE A O 1
ATOM 1689 N N . THR A 1 224 ? 3.406 -5.622 -1.135 1.00 93.19 224 THR A N 1
ATOM 1690 C CA . THR A 1 224 ? 4.290 -4.919 -2.066 1.00 93.19 224 THR A CA 1
ATOM 1691 C C . THR A 1 224 ? 5.504 -5.787 -2.395 1.00 93.19 224 THR A C 1
ATOM 1693 O O . THR A 1 224 ? 6.177 -6.333 -1.519 1.00 93.19 224 THR A O 1
ATOM 1696 N N . GLY A 1 225 ? 5.766 -5.979 -3.687 1.00 90.00 225 GLY A N 1
ATOM 1697 C CA . GLY A 1 225 ? 6.943 -6.697 -4.169 1.00 90.00 225 GLY A CA 1
ATOM 1698 C C . GLY A 1 225 ? 8.224 -5.890 -3.967 1.00 90.00 225 GLY A C 1
ATOM 1699 O O . GLY A 1 225 ? 8.183 -4.669 -3.867 1.00 90.00 225 GLY A O 1
ATOM 1700 N N . SER A 1 226 ? 9.386 -6.547 -4.010 1.00 81.69 226 SER A N 1
ATOM 1701 C CA . SER A 1 226 ? 10.699 -5.910 -3.757 1.00 81.69 226 SER A CA 1
ATOM 1702 C C . SER A 1 226 ? 11.044 -4.728 -4.688 1.00 81.69 226 SER A C 1
ATOM 1704 O O . SER A 1 226 ? 11.972 -3.974 -4.411 1.00 81.69 226 SER A O 1
ATOM 1706 N N . TYR A 1 227 ? 10.328 -4.587 -5.807 1.00 78.38 227 TYR A N 1
ATOM 1707 C CA . TYR A 1 227 ? 10.515 -3.538 -6.820 1.00 78.38 227 TYR A CA 1
ATOM 1708 C C . TYR A 1 227 ? 9.325 -2.601 -6.968 1.00 78.38 227 TYR A C 1
ATOM 1710 O O . TYR A 1 227 ? 9.352 -1.710 -7.821 1.00 78.38 227 TYR A O 1
ATOM 1718 N N . GLN A 1 228 ? 8.291 -2.833 -6.168 1.00 86.31 228 GLN A N 1
ATOM 1719 C CA . GLN A 1 228 ? 7.108 -2.002 -6.134 1.00 86.31 228 GLN A CA 1
ATOM 1720 C C . GLN A 1 228 ? 7.284 -0.953 -5.042 1.00 86.31 228 GLN A C 1
ATOM 1722 O O . GLN A 1 228 ? 7.833 -1.232 -3.977 1.00 86.31 228 GLN A O 1
ATOM 1727 N N . ILE A 1 229 ? 6.821 0.254 -5.324 1.00 84.94 229 ILE A N 1
ATOM 1728 C CA . ILE A 1 229 ? 6.670 1.330 -4.341 1.00 84.94 229 ILE A CA 1
ATOM 1729 C C . ILE A 1 229 ? 5.184 1.570 -4.087 1.00 84.94 229 ILE A C 1
ATOM 1731 O O . ILE A 1 229 ? 4.340 1.030 -4.804 1.00 84.94 229 ILE A O 1
ATOM 1735 N N . ILE A 1 230 ? 4.849 2.354 -3.064 1.00 87.94 230 ILE A N 1
ATOM 1736 C CA . ILE A 1 230 ? 3.459 2.531 -2.633 1.00 87.94 230 ILE A CA 1
ATOM 1737 C C . ILE A 1 230 ? 2.572 3.027 -3.774 1.00 87.94 230 ILE A C 1
ATOM 1739 O O . ILE A 1 230 ? 1.512 2.459 -4.017 1.00 87.94 230 ILE A O 1
ATOM 1743 N N . SER A 1 231 ? 3.023 4.006 -4.553 1.00 84.88 231 SER A N 1
ATOM 1744 C CA . SER A 1 231 ? 2.231 4.531 -5.664 1.00 84.88 231 SER A CA 1
ATOM 1745 C C . SER A 1 231 ? 2.172 3.611 -6.899 1.00 84.88 231 SER A C 1
ATOM 1747 O O . SER A 1 231 ? 1.549 3.962 -7.902 1.00 84.88 231 SER A O 1
ATOM 1749 N N . ASP A 1 232 ? 2.812 2.435 -6.890 1.00 85.94 232 ASP A N 1
ATOM 1750 C CA . ASP A 1 232 ? 2.525 1.407 -7.904 1.00 85.94 232 ASP A CA 1
ATOM 1751 C C . ASP A 1 232 ? 1.168 0.731 -7.644 1.00 85.94 232 ASP A C 1
ATOM 1753 O O . ASP A 1 232 ? 0.524 0.242 -8.584 1.00 85.94 232 ASP A O 1
ATOM 1757 N N . LEU A 1 233 ? 0.711 0.741 -6.386 1.00 89.38 233 LEU A N 1
ATOM 1758 C CA . LEU A 1 233 ? -0.561 0.171 -5.972 1.00 89.38 233 LEU A CA 1
ATOM 1759 C C . LEU A 1 233 ? -1.701 1.055 -6.505 1.00 89.38 233 LEU A C 1
ATOM 1761 O O . LEU A 1 233 ? -1.612 2.284 -6.428 1.00 89.38 233 LEU A O 1
ATOM 1765 N N . PRO A 1 234 ? -2.767 0.468 -7.080 1.00 87.25 234 PRO A N 1
ATOM 1766 C CA . PRO A 1 234 ? -3.814 1.228 -7.760 1.00 87.25 234 PRO A CA 1
ATOM 1767 C C . PRO A 1 234 ? -4.448 2.325 -6.901 1.00 87.25 234 PRO A C 1
ATOM 1769 O O . PRO A 1 234 ? -4.630 3.438 -7.382 1.00 87.25 234 PRO A O 1
ATOM 1772 N N . GLU A 1 235 ? -4.728 2.035 -5.634 1.00 86.38 235 GLU A N 1
ATOM 1773 C CA . GLU A 1 235 ? -5.371 2.946 -4.686 1.00 86.38 235 GLU A CA 1
ATOM 1774 C C . GLU A 1 235 ? -4.523 4.178 -4.326 1.00 86.38 235 GLU A C 1
ATOM 1776 O O . GLU A 1 235 ? -5.084 5.207 -3.955 1.00 86.38 235 GLU A O 1
ATOM 1781 N N . TYR A 1 236 ? -3.199 4.097 -4.489 1.00 85.19 236 TYR A N 1
ATOM 1782 C CA . TYR A 1 236 ? -2.246 5.165 -4.170 1.00 85.19 236 TYR A CA 1
ATOM 1783 C C . TYR A 1 236 ? -1.596 5.776 -5.414 1.00 85.19 236 TYR A C 1
ATOM 1785 O O . TYR A 1 236 ? -0.785 6.695 -5.315 1.00 85.19 236 TYR A O 1
ATOM 1793 N N . ARG A 1 237 ? -1.939 5.293 -6.612 1.00 81.31 237 ARG A N 1
ATOM 1794 C CA . ARG A 1 237 ? -1.268 5.677 -7.862 1.00 81.31 237 ARG A CA 1
ATOM 1795 C C . ARG A 1 237 ? -1.335 7.158 -8.161 1.00 81.31 237 ARG A C 1
ATOM 1797 O O . ARG A 1 237 ? -0.366 7.753 -8.628 1.00 81.31 237 ARG A O 1
ATOM 1804 N N . ASP A 1 238 ? -2.493 7.744 -7.897 1.00 77.44 238 ASP A N 1
ATOM 1805 C CA . ASP A 1 238 ? -2.691 9.159 -8.123 1.00 77.44 238 ASP A CA 1
ATOM 1806 C C . ASP A 1 238 ? -1.816 9.973 -7.131 1.00 77.44 238 ASP A C 1
ATOM 1808 O O . ASP A 1 238 ? -1.412 11.085 -7.459 1.00 77.44 238 ASP A O 1
ATOM 1812 N N . GLU A 1 239 ? -1.425 9.425 -5.973 1.00 76.38 239 GLU A N 1
ATOM 1813 C CA . GLU A 1 239 ? -0.606 10.079 -4.932 1.00 76.38 239 GLU A CA 1
ATOM 1814 C C . GLU A 1 239 ? 0.900 10.144 -5.238 1.00 76.38 239 GLU A C 1
ATOM 1816 O O . GLU A 1 239 ? 1.663 10.703 -4.452 1.00 76.38 239 GLU A O 1
ATOM 1821 N N . ARG A 1 240 ? 1.325 9.653 -6.409 1.00 78.12 240 ARG A N 1
ATOM 1822 C CA . ARG A 1 240 ? 2.702 9.794 -6.891 1.00 78.12 240 ARG A CA 1
ATOM 1823 C C . ARG A 1 240 ? 3.095 11.255 -7.108 1.00 78.12 240 ARG A C 1
ATOM 1825 O O . ARG A 1 240 ? 2.401 12.000 -7.805 1.00 78.12 240 ARG A O 1
ATOM 1832 N N . GLY A 1 241 ? 4.292 11.607 -6.647 1.00 68.38 241 GLY A N 1
ATOM 1833 C CA . GLY A 1 241 ? 4.870 12.930 -6.835 1.00 68.38 241 GLY A CA 1
ATOM 1834 C C . GLY A 1 241 ? 4.295 13.965 -5.873 1.00 68.38 241 GLY A C 1
ATOM 1835 O O . GLY A 1 241 ? 3.473 13.682 -5.007 1.00 68.38 241 GLY A O 1
ATOM 1836 N N . GLU A 1 242 ? 4.759 15.204 -5.996 1.00 62.81 242 GLU A N 1
ATOM 1837 C CA . GLU A 1 242 ? 4.380 16.260 -5.062 1.00 62.81 242 GLU A CA 1
ATOM 1838 C C . GLU A 1 242 ? 2.895 16.633 -5.190 1.00 62.81 242 GLU A C 1
ATOM 1840 O O . GLU A 1 242 ? 2.483 17.313 -6.135 1.00 62.81 242 GLU A O 1
ATOM 1845 N N . ARG A 1 243 ? 2.089 16.265 -4.192 1.00 56.66 243 ARG A N 1
ATOM 1846 C CA . ARG A 1 243 ? 0.744 16.824 -4.008 1.00 56.66 243 ARG A CA 1
ATOM 1847 C C . ARG A 1 243 ? 0.784 18.039 -3.087 1.00 56.66 243 ARG A C 1
ATOM 1849 O O . ARG A 1 243 ? 1.771 18.296 -2.418 1.00 56.66 243 ARG A O 1
ATOM 1856 N N . LYS A 1 244 ? -0.269 18.852 -3.099 1.00 52.75 244 LYS A N 1
ATOM 1857 C CA . LYS A 1 244 ? -0.496 19.891 -2.088 1.00 52.75 244 LYS A CA 1
ATOM 1858 C C . LYS A 1 244 ? -1.893 19.683 -1.544 1.00 52.75 244 LYS A C 1
ATOM 1860 O O . LYS A 1 244 ? -2.858 20.046 -2.211 1.00 52.75 244 LYS A O 1
ATOM 1865 N N . PHE A 1 245 ? -1.995 19.110 -0.355 1.00 51.31 245 PHE A N 1
ATOM 1866 C CA . PHE A 1 245 ? -3.253 19.080 0.376 1.00 51.31 245 PHE A CA 1
ATOM 1867 C C . PHE A 1 245 ? -3.341 20.302 1.291 1.00 51.31 245 PHE A C 1
ATOM 1869 O O . PHE A 1 245 ? -2.352 20.734 1.878 1.00 51.31 245 PHE A O 1
ATOM 1876 N N . THR A 1 246 ? -4.534 20.882 1.392 1.00 46.06 246 THR A N 1
ATOM 1877 C CA . THR A 1 246 ? -4.852 21.876 2.423 1.00 46.06 246 THR A CA 1
ATOM 1878 C C . THR A 1 246 ? -6.219 21.515 2.981 1.00 46.06 246 THR A C 1
ATOM 1880 O O . THR A 1 246 ? -7.230 21.780 2.333 1.00 46.06 246 THR A O 1
ATOM 1883 N N . HIS A 1 247 ? -6.262 20.890 4.160 1.00 42.00 247 HIS A N 1
ATOM 1884 C CA . HIS A 1 247 ? -7.517 20.692 4.882 1.00 42.00 247 HIS A CA 1
ATOM 1885 C C . HIS A 1 247 ? -7.914 22.003 5.581 1.00 42.00 247 HIS A C 1
ATOM 1887 O O . HIS A 1 247 ? -7.077 22.619 6.248 1.00 42.00 247 HIS A O 1
ATOM 1893 N N . PRO A 1 248 ? -9.170 22.470 5.495 1.00 40.06 248 PRO A N 1
ATOM 1894 C CA . PRO A 1 248 ? -9.617 23.607 6.296 1.00 40.06 248 PRO A CA 1
ATOM 1895 C C . PRO A 1 248 ? -9.892 23.159 7.737 1.00 40.06 248 PRO A C 1
ATOM 1897 O O . PRO A 1 248 ? -10.891 22.498 7.993 1.00 40.06 248 PRO A O 1
ATOM 1900 N N . GLY A 1 249 ? -9.024 23.511 8.687 1.00 45.28 249 GLY A N 1
ATOM 1901 C CA . GLY A 1 249 ? -9.211 23.182 10.112 1.00 45.28 249 GLY A CA 1
ATOM 1902 C C . GLY A 1 249 ? -7.902 22.957 10.861 1.00 45.28 249 GLY A C 1
ATOM 1903 O O . GLY A 1 249 ? -7.792 23.328 12.028 1.00 45.28 249 GLY A O 1
ATOM 1904 N N . GLU A 1 250 ? -6.885 22.470 10.158 1.00 42.62 250 GLU A N 1
ATOM 1905 C CA . GLU A 1 250 ? -5.491 22.566 10.579 1.00 42.62 250 GLU A CA 1
ATOM 1906 C C . GLU A 1 250 ? -4.938 23.943 10.197 1.00 42.62 250 GLU A C 1
ATOM 1908 O O . GLU A 1 250 ? -5.499 24.640 9.344 1.00 42.62 250 GLU A O 1
ATOM 1913 N N . GLN A 1 251 ? -3.882 24.398 10.879 1.00 34.25 251 GLN A N 1
ATOM 1914 C CA . GLN A 1 251 ? -3.278 25.705 10.616 1.00 34.25 251 GLN A CA 1
ATOM 1915 C C . GLN A 1 251 ? -3.024 25.880 9.113 1.00 34.25 251 GLN A C 1
ATOM 1917 O O . GLN A 1 251 ? -2.207 25.176 8.524 1.00 34.25 251 GLN A O 1
ATOM 1922 N N . ALA A 1 252 ? -3.717 26.845 8.502 1.00 34.47 252 ALA A N 1
ATOM 1923 C CA . ALA A 1 252 ? -3.479 27.264 7.130 1.00 34.47 252 ALA A CA 1
ATOM 1924 C C . ALA A 1 252 ? -1.983 27.573 6.954 1.00 34.47 252 ALA A C 1
ATOM 1926 O O . ALA A 1 252 ? -1.508 28.596 7.451 1.00 34.47 252 ALA A O 1
ATOM 1927 N N . GLY A 1 253 ? -1.229 26.689 6.292 1.00 35.44 253 GLY A N 1
ATOM 1928 C CA . GLY A 1 253 ? 0.198 26.936 6.083 1.00 35.44 253 GLY A CA 1
ATOM 1929 C C . GLY A 1 253 ? 1.102 25.761 5.725 1.00 35.44 253 GLY A C 1
ATOM 1930 O O . GLY A 1 253 ? 2.179 26.032 5.199 1.00 35.44 253 GLY A O 1
ATOM 1931 N N . VAL A 1 254 ? 0.723 24.497 5.932 1.00 33.50 254 VAL A N 1
ATOM 1932 C CA . VAL A 1 254 ? 1.576 23.377 5.490 1.00 33.50 254 VAL A CA 1
ATOM 1933 C C . VAL A 1 254 ? 1.015 22.805 4.196 1.00 33.50 254 VAL A C 1
ATOM 1935 O O . VAL A 1 254 ? 0.157 21.935 4.192 1.00 33.50 254 VAL A O 1
ATOM 1938 N N . ALA A 1 255 ? 1.477 23.347 3.070 1.00 39.78 255 ALA A N 1
ATOM 1939 C CA . ALA A 1 255 ? 1.387 22.631 1.808 1.00 39.78 255 ALA A CA 1
ATOM 1940 C C . ALA A 1 255 ? 2.318 21.420 1.921 1.00 39.78 255 ALA A C 1
ATOM 1942 O O . ALA A 1 255 ? 3.528 21.564 1.736 1.00 39.78 255 ALA A O 1
ATOM 1943 N N . GLU A 1 256 ? 1.786 20.254 2.273 1.00 49.69 256 GLU A N 1
ATOM 1944 C CA . GLU A 1 256 ? 2.584 19.033 2.290 1.00 49.69 256 GLU A CA 1
ATOM 1945 C C . GLU A 1 256 ? 2.825 18.595 0.846 1.00 49.69 256 GLU A C 1
ATOM 1947 O O . GLU A 1 256 ? 2.023 17.879 0.258 1.00 49.69 256 GLU A O 1
ATOM 1952 N N . LYS A 1 257 ? 3.933 19.080 0.267 1.00 52.56 257 LYS A N 1
ATOM 1953 C CA . LYS A 1 257 ? 4.639 18.403 -0.826 1.00 52.56 257 LYS A CA 1
ATOM 1954 C C . LYS A 1 257 ? 5.102 17.047 -0.293 1.00 52.56 257 LYS A C 1
ATOM 1956 O O . LYS A 1 257 ? 6.259 16.916 0.100 1.00 52.56 257 LYS A O 1
ATOM 1961 N N . VAL A 1 258 ? 4.213 16.068 -0.228 1.00 59.78 258 VAL A N 1
ATOM 1962 C CA . VAL A 1 258 ? 4.598 14.714 0.163 1.00 59.78 258 VAL A CA 1
ATOM 1963 C C . VAL A 1 258 ? 4.302 13.805 -1.003 1.00 59.78 258 VAL A C 1
ATOM 1965 O O . VAL A 1 258 ? 3.159 13.479 -1.298 1.00 59.78 258 VAL A O 1
ATOM 1968 N N . ASP A 1 259 ? 5.373 13.483 -1.713 1.00 70.12 259 ASP A N 1
ATOM 1969 C CA . ASP A 1 259 ? 5.397 12.325 -2.584 1.00 70.12 259 ASP A CA 1
ATOM 1970 C C . ASP A 1 259 ? 5.302 11.080 -1.698 1.00 70.12 259 ASP A C 1
ATOM 1972 O O . ASP A 1 259 ? 6.181 10.853 -0.860 1.00 70.12 259 ASP A O 1
ATOM 1976 N N . ILE A 1 260 ? 4.226 10.308 -1.857 1.00 76.69 260 ILE A N 1
ATOM 1977 C CA . ILE A 1 260 ? 3.934 9.133 -1.024 1.00 76.69 260 ILE A CA 1
ATOM 1978 C C . ILE A 1 260 ? 5.095 8.132 -1.018 1.00 76.69 260 ILE A C 1
ATOM 1980 O O . ILE A 1 260 ? 5.414 7.552 0.019 1.00 76.69 260 ILE A O 1
ATOM 1984 N N . ASP A 1 261 ? 5.804 8.021 -2.143 1.00 78.19 261 ASP A N 1
ATOM 1985 C CA . ASP A 1 261 ? 6.945 7.121 -2.310 1.00 78.19 261 ASP A CA 1
ATOM 1986 C C . ASP A 1 261 ? 8.201 7.593 -1.563 1.00 78.19 261 ASP A C 1
ATOM 1988 O O . ASP A 1 261 ? 9.106 6.803 -1.298 1.00 78.19 261 ASP A O 1
ATOM 1992 N N . SER A 1 262 ? 8.272 8.882 -1.220 1.00 71.25 262 SER A N 1
ATOM 1993 C CA . SER A 1 262 ? 9.350 9.453 -0.407 1.00 71.25 262 SER A CA 1
ATOM 1994 C C . SER A 1 262 ? 9.061 9.361 1.095 1.00 71.25 262 SER A C 1
ATOM 1996 O O . SER A 1 262 ? 9.981 9.495 1.904 1.00 71.25 262 SER A O 1
ATOM 1998 N N . TYR A 1 263 ? 7.795 9.166 1.469 1.00 67.31 263 TYR A N 1
ATOM 1999 C CA . TYR A 1 263 ? 7.326 9.197 2.852 1.00 67.31 263 TYR A CA 1
ATOM 2000 C C . TYR A 1 263 ? 7.115 7.806 3.450 1.00 67.31 263 TYR A C 1
ATOM 2002 O O . TYR A 1 263 ? 7.452 7.593 4.613 1.00 67.31 263 TYR A O 1
ATOM 2010 N N . ALA A 1 264 ? 6.607 6.853 2.666 1.00 70.19 264 ALA A N 1
ATOM 2011 C CA . ALA A 1 264 ? 6.173 5.559 3.172 1.00 70.19 264 ALA A CA 1
ATOM 2012 C C . ALA A 1 264 ? 6.777 4.387 2.386 1.00 70.19 264 ALA A C 1
ATOM 2014 O O . ALA A 1 264 ? 6.675 4.311 1.164 1.00 70.19 264 ALA A O 1
ATOM 2015 N N . ALA A 1 265 ? 7.369 3.433 3.109 1.00 75.38 265 ALA A N 1
ATOM 2016 C CA . ALA A 1 265 ? 7.731 2.115 2.571 1.00 75.38 265 ALA A CA 1
ATOM 2017 C C . ALA A 1 265 ? 6.611 1.075 2.776 1.00 75.38 265 ALA A C 1
ATOM 2019 O O . ALA A 1 265 ? 6.564 0.062 2.078 1.00 75.38 265 ALA A O 1
ATOM 2020 N N . ALA A 1 266 ? 5.731 1.334 3.743 1.00 78.94 266 ALA A N 1
ATOM 2021 C CA . ALA A 1 266 ? 4.520 0.595 4.062 1.00 78.94 266 ALA A CA 1
ATOM 2022 C C . ALA A 1 266 ? 3.510 1.583 4.683 1.00 78.94 266 ALA A C 1
ATOM 2024 O O . ALA A 1 266 ? 3.887 2.697 5.050 1.00 78.94 266 ALA A O 1
ATOM 2025 N N . LEU A 1 267 ? 2.237 1.206 4.733 1.00 85.06 267 LEU A N 1
ATOM 2026 C CA . LEU A 1 267 ? 1.129 2.060 5.156 1.00 85.06 267 LEU A CA 1
ATOM 2027 C C . LEU A 1 267 ? 0.097 1.256 5.930 1.00 85.06 267 LEU A C 1
ATOM 2029 O O . LEU A 1 267 ? -0.267 0.157 5.512 1.00 85.06 267 LEU A O 1
ATOM 2033 N N . GLY A 1 268 ? -0.436 1.859 6.984 1.00 85.62 268 GLY A N 1
ATOM 2034 C CA . GLY A 1 268 ? -1.616 1.392 7.689 1.00 85.62 268 GLY A CA 1
ATOM 2035 C C . GLY A 1 268 ? -2.908 1.973 7.114 1.00 85.62 268 GLY A C 1
ATOM 2036 O O . GLY A 1 268 ? -2.918 3.037 6.494 1.00 85.62 268 GLY A O 1
ATOM 2037 N N . GLY A 1 269 ? -4.026 1.298 7.367 1.00 87.25 269 GLY A N 1
ATOM 2038 C CA . GLY A 1 269 ? -5.366 1.786 7.042 1.00 87.25 269 GLY A CA 1
ATOM 2039 C C . GLY A 1 269 ? -6.246 0.680 6.478 1.00 87.25 269 GLY A C 1
ATOM 2040 O O . GLY A 1 269 ? -5.895 -0.489 6.540 1.00 87.25 269 GLY A O 1
ATOM 2041 N N . ILE A 1 270 ? -7.385 1.048 5.883 1.00 91.69 270 ILE A N 1
ATOM 2042 C CA . ILE A 1 270 ? -8.305 0.063 5.287 1.00 91.69 270 ILE A CA 1
ATOM 2043 C C . ILE A 1 270 ? -7.635 -0.802 4.204 1.00 91.69 270 ILE A C 1
ATOM 2045 O O . ILE A 1 270 ? -8.050 -1.934 3.984 1.00 91.69 270 ILE A O 1
ATOM 2049 N N . TYR A 1 271 ? -6.606 -0.269 3.546 1.00 93.69 271 TYR A N 1
ATOM 2050 C CA . TYR A 1 271 ? -5.708 -0.994 2.654 1.00 93.69 271 TYR A CA 1
ATOM 2051 C C . TYR A 1 271 ? -4.300 -0.969 3.240 1.00 93.69 271 TYR A C 1
ATOM 2053 O O . TYR A 1 271 ? -3.428 -0.249 2.759 1.00 93.69 271 TYR A O 1
ATOM 2061 N N . SER A 1 272 ? -4.085 -1.722 4.320 1.00 94.81 272 SER A N 1
ATOM 2062 C CA . SER A 1 272 ? -2.742 -1.852 4.884 1.00 94.81 272 SER A CA 1
ATOM 2063 C C . SER A 1 272 ? -1.807 -2.509 3.879 1.00 94.81 272 SER A C 1
ATOM 2065 O O . SER A 1 272 ? -2.205 -3.399 3.125 1.00 94.81 272 SER A O 1
ATOM 2067 N N . THR A 1 273 ? -0.545 -2.095 3.878 1.00 94.25 273 THR A N 1
ATOM 2068 C CA . THR A 1 273 ? 0.468 -2.619 2.966 1.00 94.25 273 THR A CA 1
ATOM 2069 C C . THR A 1 273 ? 1.602 -3.305 3.715 1.00 94.25 273 THR A C 1
ATOM 2071 O O . THR A 1 273 ? 1.926 -2.970 4.851 1.00 94.25 273 THR A O 1
ATOM 2074 N N . CYS A 1 274 ? 2.194 -4.317 3.089 1.00 90.94 274 CYS A N 1
ATOM 2075 C CA . CYS A 1 274 ? 3.231 -5.143 3.699 1.00 90.94 274 CYS A CA 1
ATOM 2076 C C . CYS A 1 274 ? 4.272 -5.549 2.652 1.00 90.94 274 CYS A C 1
ATOM 2078 O O . CYS A 1 274 ? 3.915 -6.201 1.670 1.00 90.94 274 CYS A O 1
ATOM 2080 N N . PRO A 1 275 ? 5.557 -5.211 2.841 1.00 92.19 275 PRO A N 1
ATOM 2081 C CA . PRO A 1 275 ? 6.604 -5.661 1.935 1.00 92.19 275 PRO A CA 1
ATOM 2082 C C . PRO A 1 275 ? 6.790 -7.178 1.984 1.00 92.19 275 PRO A C 1
ATOM 2084 O O . PRO A 1 275 ? 6.985 -7.758 3.056 1.00 92.19 275 PRO A O 1
ATOM 2087 N N . GLU A 1 276 ? 6.831 -7.823 0.814 1.00 92.75 276 GLU A N 1
ATOM 2088 C CA . GLU A 1 276 ? 7.134 -9.257 0.708 1.00 92.75 276 GLU A CA 1
ATOM 2089 C C . GLU A 1 276 ? 8.492 -9.593 1.338 1.00 92.75 276 GLU A C 1
ATOM 2091 O O . GLU A 1 276 ? 8.684 -10.671 1.896 1.00 92.75 276 GLU A O 1
ATOM 2096 N N . SER A 1 277 ? 9.440 -8.653 1.252 1.00 89.38 277 SER A N 1
ATOM 2097 C CA . SER A 1 277 ? 10.790 -8.809 1.774 1.00 89.38 277 SER A CA 1
ATOM 2098 C C . SER A 1 277 ? 10.795 -8.917 3.291 1.00 89.38 277 SER A C 1
ATOM 2100 O O . SER A 1 277 ? 11.567 -9.709 3.825 1.00 89.38 277 SER A O 1
ATOM 2102 N N . ASN A 1 278 ? 9.908 -8.186 3.972 1.00 91.31 278 ASN A N 1
ATOM 2103 C CA . ASN A 1 278 ? 9.781 -8.245 5.419 1.00 91.31 278 ASN A CA 1
ATOM 2104 C C . ASN A 1 278 ? 9.051 -9.519 5.861 1.00 91.31 278 ASN A C 1
ATOM 2106 O O . ASN A 1 278 ? 9.599 -10.261 6.671 1.00 91.31 278 ASN A O 1
ATOM 2110 N N . VAL A 1 279 ? 7.882 -9.828 5.283 1.00 91.75 279 VAL A N 1
ATOM 2111 C CA . VAL A 1 279 ? 7.075 -10.990 5.719 1.00 91.75 279 VAL A CA 1
ATOM 2112 C C . VAL A 1 279 ? 7.726 -12.342 5.407 1.00 91.75 279 VAL A C 1
ATOM 2114 O O . VAL A 1 279 ? 7.442 -13.342 6.060 1.00 91.75 279 VAL A O 1
ATOM 2117 N N . LEU A 1 280 ? 8.606 -12.391 4.403 1.00 91.62 280 LEU A N 1
ATOM 2118 C CA . LEU A 1 280 ? 9.395 -13.581 4.073 1.00 91.62 280 LEU A CA 1
ATOM 2119 C C . LEU A 1 280 ? 10.820 -13.537 4.643 1.00 91.62 280 LEU A C 1
ATOM 2121 O O . LEU A 1 280 ? 11.580 -14.482 4.425 1.00 91.62 280 LEU A O 1
ATOM 2125 N N . HIS A 1 281 ? 11.196 -12.460 5.341 1.00 86.62 281 HIS A N 1
ATOM 2126 C CA . HIS A 1 281 ? 12.548 -12.212 5.852 1.00 86.62 281 HIS A CA 1
ATOM 2127 C C . HIS A 1 281 ? 13.643 -12.431 4.792 1.00 86.62 281 HIS A C 1
ATOM 2129 O O . HIS A 1 281 ? 14.640 -13.128 5.015 1.00 86.62 281 HIS A O 1
ATOM 2135 N N . LEU A 1 282 ? 13.440 -11.867 3.600 1.00 84.62 282 LEU A N 1
ATOM 2136 C CA . LEU A 1 282 ? 14.388 -11.998 2.499 1.00 84.62 282 LEU A CA 1
ATOM 2137 C C . LEU A 1 282 ? 15.710 -11.282 2.829 1.00 84.62 282 LEU A C 1
ATOM 2139 O O . LEU A 1 282 ? 15.715 -10.258 3.518 1.00 84.62 282 LEU A O 1
ATOM 2143 N N . PRO A 1 283 ? 16.855 -11.765 2.310 1.00 76.94 283 PRO A N 1
ATOM 2144 C CA . PRO A 1 283 ? 18.123 -11.066 2.473 1.00 76.94 283 PRO A CA 1
ATOM 2145 C C . PRO A 1 283 ? 18.044 -9.625 1.953 1.00 76.94 283 PRO A C 1
ATOM 2147 O O . PRO A 1 283 ? 17.646 -9.399 0.813 1.00 76.94 283 PRO A O 1
ATOM 2150 N N . GLY A 1 284 ? 18.477 -8.661 2.769 1.00 68.38 284 GLY A N 1
ATOM 2151 C CA . GLY A 1 284 ? 18.496 -7.249 2.379 1.00 68.38 284 GLY A CA 1
ATOM 2152 C C . GLY A 1 284 ? 17.150 -6.532 2.500 1.00 68.38 284 GLY A C 1
ATOM 2153 O O . GLY A 1 284 ? 16.977 -5.509 1.846 1.00 68.38 284 GLY A O 1
ATOM 2154 N N . ASP A 1 285 ? 16.227 -7.028 3.334 1.00 73.94 285 ASP A N 1
ATOM 2155 C CA . ASP A 1 285 ? 14.930 -6.386 3.599 1.00 73.94 285 ASP A CA 1
ATOM 2156 C C . ASP A 1 285 ? 15.027 -4.936 4.113 1.00 73.94 285 ASP A C 1
ATOM 2158 O O . ASP A 1 285 ? 14.072 -4.181 3.986 1.00 73.94 285 ASP A O 1
ATOM 2162 N N . GLY A 1 286 ? 16.174 -4.534 4.669 1.00 63.19 286 GLY A N 1
ATOM 2163 C CA . GLY A 1 286 ? 16.426 -3.184 5.178 1.00 63.19 286 GLY A CA 1
ATOM 2164 C C . GLY A 1 286 ? 15.835 -2.909 6.565 1.00 63.19 286 GLY A C 1
ATOM 2165 O O . GLY A 1 286 ? 16.188 -1.898 7.169 1.00 63.19 286 GLY A O 1
ATOM 2166 N N . PHE A 1 287 ? 15.010 -3.816 7.098 1.00 65.12 287 PHE A N 1
ATOM 2167 C CA . PHE A 1 287 ? 14.333 -3.678 8.392 1.00 65.12 287 PHE A CA 1
ATOM 2168 C C . PHE A 1 287 ? 15.034 -4.469 9.509 1.00 65.12 287 PHE A C 1
ATOM 2170 O O . PHE A 1 287 ? 15.015 -4.063 10.673 1.00 65.12 287 PHE A O 1
ATOM 2177 N N . GLY A 1 288 ? 15.727 -5.560 9.157 1.00 60.69 288 GLY A N 1
ATOM 2178 C CA . GLY A 1 288 ? 16.474 -6.401 10.090 1.00 60.69 288 GLY A CA 1
ATOM 2179 C C . GLY A 1 288 ? 15.635 -7.522 10.725 1.00 60.69 288 GLY A C 1
ATOM 2180 O O . GLY A 1 288 ? 14.409 -7.483 10.730 1.00 60.69 288 GLY A O 1
ATOM 2181 N N . PRO A 1 289 ? 16.281 -8.530 11.343 1.00 61.00 289 PRO A N 1
ATOM 2182 C CA . PRO A 1 289 ? 15.667 -9.828 11.673 1.00 61.00 289 PRO A CA 1
ATOM 2183 C C . PRO A 1 289 ? 14.652 -9.806 12.829 1.00 61.00 289 PRO A C 1
ATOM 2185 O O . PRO A 1 289 ? 14.232 -10.859 13.297 1.00 61.00 289 PRO A O 1
ATOM 2188 N N . LYS A 1 290 ? 14.336 -8.628 13.372 1.00 65.19 290 LYS A N 1
ATOM 2189 C CA . LYS A 1 290 ? 13.446 -8.454 14.532 1.00 65.19 290 LYS A CA 1
ATOM 2190 C C . LYS A 1 290 ? 12.354 -7.409 14.294 1.00 65.19 290 LYS A C 1
ATOM 2192 O O . LYS A 1 290 ? 11.674 -7.035 15.251 1.00 65.19 290 LYS A O 1
ATOM 2197 N N . ALA A 1 291 ? 12.247 -6.907 13.066 1.00 74.25 291 ALA A N 1
ATOM 2198 C CA . ALA A 1 291 ? 11.241 -5.944 12.656 1.00 74.25 291 ALA A CA 1
ATOM 2199 C C . ALA A 1 291 ? 10.098 -6.674 11.945 1.00 74.25 291 ALA A C 1
ATOM 2201 O O . ALA A 1 291 ? 10.328 -7.420 10.996 1.00 74.25 291 ALA A O 1
ATOM 2202 N N . GLU A 1 292 ? 8.873 -6.433 12.398 1.00 86.25 292 GLU A N 1
ATOM 2203 C CA . GLU A 1 292 ? 7.648 -6.996 11.823 1.00 86.25 292 GLU A CA 1
ATOM 2204 C C . GLU A 1 292 ? 6.797 -5.841 11.294 1.00 86.25 292 GLU A C 1
ATOM 2206 O O . GLU A 1 292 ? 5.840 -5.406 11.934 1.00 86.25 292 GLU A O 1
ATOM 2211 N N . VAL A 1 293 ? 7.181 -5.310 10.131 1.00 89.38 293 VAL A N 1
ATOM 2212 C CA . VAL A 1 293 ? 6.499 -4.176 9.485 1.00 89.38 293 VAL A CA 1
ATOM 2213 C C . VAL A 1 293 ? 5.048 -4.544 9.199 1.00 89.38 293 VAL A C 1
ATOM 2215 O O . VAL A 1 293 ? 4.140 -3.770 9.459 1.00 89.38 293 VAL A O 1
ATOM 2218 N N . CYS A 1 294 ? 4.798 -5.773 8.755 1.00 91.69 294 CYS A N 1
ATOM 2219 C CA . CYS A 1 294 ? 3.445 -6.214 8.432 1.00 91.69 294 CYS A CA 1
ATOM 2220 C C . CYS A 1 294 ? 2.531 -6.294 9.667 1.00 91.69 294 CYS A C 1
ATOM 2222 O O . CYS A 1 294 ? 1.339 -6.016 9.561 1.00 91.69 294 CYS A O 1
ATOM 2224 N N . VAL A 1 295 ? 3.076 -6.636 10.842 1.00 94.69 295 VAL A N 1
ATOM 2225 C CA . VAL A 1 295 ? 2.338 -6.590 12.118 1.00 94.69 295 VAL A CA 1
ATOM 2226 C C . VAL A 1 295 ? 2.077 -5.142 12.530 1.00 94.69 295 VAL A C 1
ATOM 2228 O O . VAL A 1 295 ? 0.972 -4.833 12.972 1.00 94.69 295 VAL A O 1
ATOM 2231 N N . HIS A 1 296 ? 3.066 -4.261 12.360 1.00 94.81 296 HIS A N 1
ATOM 2232 C CA . HIS A 1 296 ? 2.943 -2.829 12.630 1.00 94.81 296 HIS A CA 1
ATOM 2233 C C . HIS A 1 296 ? 1.823 -2.194 11.784 1.00 94.81 296 HIS A C 1
ATOM 2235 O O . HIS A 1 296 ? 0.867 -1.650 12.337 1.00 94.81 296 HIS A O 1
ATOM 2241 N N . GLU A 1 297 ? 1.866 -2.343 10.458 1.00 95.06 297 GLU A N 1
ATOM 2242 C CA . GLU A 1 297 ? 0.864 -1.740 9.568 1.00 95.06 297 GLU A CA 1
ATOM 2243 C C . GLU A 1 297 ? -0.532 -2.338 9.748 1.00 95.06 297 GLU A C 1
ATOM 2245 O O . GLU A 1 297 ? -1.545 -1.643 9.630 1.00 95.06 297 GLU A O 1
ATOM 2250 N N . PHE A 1 298 ? -0.625 -3.632 10.065 1.00 97.06 298 PHE A N 1
ATOM 2251 C CA . PHE A 1 298 ? -1.917 -4.243 10.359 1.00 97.06 298 PHE A CA 1
ATOM 2252 C C . PHE A 1 298 ? -2.467 -3.807 11.724 1.00 97.06 298 PHE A C 1
ATOM 2254 O O . PHE A 1 298 ? -3.680 -3.725 11.906 1.00 97.06 298 PHE A O 1
ATOM 2261 N N . ALA A 1 299 ? -1.608 -3.467 12.691 1.00 97.69 299 ALA A N 1
ATOM 2262 C CA . ALA A 1 299 ? -2.048 -2.906 13.965 1.00 97.69 299 ALA A CA 1
ATOM 2263 C C . ALA A 1 299 ? -2.695 -1.521 13.793 1.00 97.69 299 ALA A C 1
ATOM 2265 O O . ALA A 1 299 ? -3.690 -1.239 14.473 1.00 97.69 299 ALA A O 1
ATOM 2266 N N . HIS A 1 300 ? -2.196 -0.694 12.865 1.00 96.38 300 HIS A N 1
ATOM 2267 C CA . HIS A 1 300 ? -2.851 0.562 12.473 1.00 96.38 300 HIS A CA 1
ATOM 2268 C C . HIS A 1 300 ? -4.267 0.320 11.938 1.00 96.38 300 HIS A C 1
ATOM 2270 O O . HIS A 1 300 ? -5.206 0.982 12.382 1.00 96.38 300 HIS A O 1
ATOM 2276 N N . ASP A 1 301 ? -4.461 -0.672 11.065 1.00 96.31 301 ASP A N 1
ATOM 2277 C CA . ASP A 1 301 ? -5.790 -1.038 10.548 1.00 96.31 301 ASP A CA 1
ATOM 2278 C C . ASP A 1 301 ? -6.715 -1.579 11.648 1.00 96.31 301 ASP A C 1
ATOM 2280 O O . ASP A 1 301 ? -7.846 -1.118 11.809 1.00 96.31 301 ASP A O 1
ATOM 2284 N N . VAL A 1 302 ? -6.212 -2.465 12.513 1.00 97.62 302 VAL A N 1
ATOM 2285 C CA . VAL A 1 302 ? -6.945 -2.937 13.702 1.00 97.62 302 VAL A CA 1
ATOM 2286 C C . VAL A 1 302 ? -7.450 -1.761 14.549 1.00 97.62 302 VAL A C 1
ATOM 2288 O O . VAL A 1 302 ? -8.604 -1.770 14.991 1.00 97.62 302 VAL A O 1
ATOM 2291 N N . MET A 1 303 ? -6.627 -0.727 14.753 1.00 95.50 303 MET A N 1
ATOM 2292 C CA . MET A 1 303 ? -7.022 0.482 15.479 1.00 95.50 303 MET A CA 1
ATOM 2293 C C . MET A 1 303 ? -8.029 1.341 14.704 1.00 95.50 303 MET A C 1
ATOM 2295 O O . MET A 1 303 ? -9.011 1.809 15.292 1.00 95.50 303 MET A O 1
ATOM 2299 N N . GLY A 1 304 ? -7.791 1.561 13.412 1.00 91.00 304 GLY A N 1
ATOM 2300 C CA . GLY A 1 304 ? -8.592 2.444 12.567 1.00 91.00 304 GLY A CA 1
ATOM 2301 C C . GLY A 1 304 ? -9.963 1.863 12.231 1.00 91.00 304 GLY A C 1
ATOM 2302 O O . GLY A 1 304 ? -10.990 2.486 12.500 1.00 91.00 304 GLY A O 1
ATOM 2303 N N . THR A 1 305 ? -9.998 0.645 11.694 1.00 92.38 305 THR A N 1
ATOM 2304 C CA . THR A 1 305 ? -11.214 0.025 11.149 1.00 92.38 305 THR A CA 1
ATOM 2305 C C . THR A 1 305 ? -11.846 -0.994 12.100 1.00 92.38 305 THR A C 1
ATOM 2307 O O . THR A 1 305 ? -13.057 -1.238 12.034 1.00 92.38 305 THR A O 1
ATOM 2310 N N . GLY A 1 306 ? -11.059 -1.568 13.014 1.00 94.94 306 GLY A N 1
ATOM 2311 C CA . GLY A 1 306 ? -11.506 -2.605 13.941 1.00 94.94 306 GLY A CA 1
ATOM 2312 C C . GLY A 1 306 ? -12.031 -2.082 15.282 1.00 94.94 306 GLY A C 1
ATOM 2313 O O . GLY A 1 306 ? -13.051 -2.569 15.787 1.00 94.94 306 GLY A O 1
ATOM 2314 N N . PHE A 1 307 ? -11.357 -1.098 15.879 1.00 94.81 307 PHE A N 1
ATOM 2315 C CA . PHE A 1 307 ? -11.686 -0.572 17.208 1.00 94.81 307 PHE A CA 1
ATOM 2316 C C . PHE A 1 307 ? -12.760 0.517 17.193 1.00 94.81 307 PHE A C 1
ATOM 2318 O O . PHE A 1 307 ? -12.865 1.311 16.262 1.00 94.81 307 PHE A O 1
ATOM 2325 N N . ASP A 1 308 ? -13.530 0.589 18.284 1.00 91.06 308 ASP A N 1
ATOM 2326 C CA . ASP A 1 308 ? -14.429 1.712 18.556 1.00 91.06 308 ASP A CA 1
ATOM 2327 C C . ASP A 1 308 ? -13.690 2.891 19.217 1.00 91.06 308 ASP A C 1
ATOM 2329 O O . ASP A 1 308 ? -12.595 2.742 19.770 1.00 91.06 308 ASP A O 1
ATOM 2333 N N . ALA A 1 309 ? -14.316 4.072 19.214 1.00 86.81 309 ALA A N 1
ATOM 2334 C CA . ALA A 1 309 ? -13.746 5.289 19.797 1.00 86.81 309 ALA A CA 1
ATOM 2335 C C . ALA A 1 309 ? -13.329 5.131 21.276 1.00 86.81 309 ALA A C 1
ATOM 2337 O O . ALA A 1 309 ? -12.374 5.757 21.731 1.00 86.81 309 ALA A O 1
ATOM 2338 N N . GLY A 1 310 ? -14.005 4.269 22.045 1.00 91.31 310 GLY A N 1
ATOM 2339 C CA . GLY A 1 310 ? -13.676 4.026 23.449 1.00 91.31 310 GLY A CA 1
ATOM 2340 C C . GLY A 1 310 ? -12.401 3.201 23.638 1.00 91.31 310 GLY A C 1
ATOM 2341 O O . GLY A 1 310 ? -11.695 3.377 24.636 1.00 91.31 310 GLY A O 1
ATOM 2342 N N . MET A 1 311 ? -12.094 2.295 22.710 1.00 95.62 311 MET A N 1
ATOM 2343 C CA . MET A 1 311 ? -10.817 1.577 22.666 1.00 95.62 311 MET A CA 1
ATOM 2344 C C . MET A 1 311 ? -9.686 2.482 22.173 1.00 95.62 311 MET A C 1
ATOM 2346 O O . MET A 1 311 ? -8.653 2.536 22.839 1.00 95.62 311 MET A O 1
ATOM 2350 N N . ARG A 1 312 ? -9.908 3.282 21.121 1.00 94.12 312 ARG A N 1
ATOM 2351 C CA . ARG A 1 312 ? -8.925 4.283 20.656 1.00 94.12 312 ARG A CA 1
ATOM 2352 C C . ARG A 1 312 ? -8.568 5.289 21.760 1.00 94.12 312 ARG A C 1
ATOM 2354 O O . ARG A 1 312 ? -7.399 5.502 22.055 1.00 94.12 312 ARG A O 1
ATOM 2361 N N . ALA A 1 313 ? -9.559 5.781 22.506 1.00 94.44 313 ALA A N 1
ATOM 2362 C CA . ALA A 1 313 ? -9.316 6.665 23.649 1.00 94.44 313 ALA A CA 1
ATOM 2363 C C . ALA A 1 313 ? -8.547 5.992 24.809 1.00 94.44 313 ALA A C 1
ATOM 2365 O O . ALA A 1 313 ? -7.959 6.680 25.642 1.00 94.44 313 ALA A O 1
ATOM 2366 N N . GLN A 1 314 ? -8.579 4.659 24.939 1.00 97.81 314 GLN A N 1
ATOM 2367 C CA . GLN A 1 314 ? -7.749 3.947 25.924 1.00 97.81 314 GLN A CA 1
ATOM 2368 C C . GLN A 1 314 ? -6.284 3.900 25.494 1.00 97.81 314 GLN A C 1
ATOM 2370 O O . GLN A 1 314 ? -5.424 4.098 26.348 1.00 97.81 314 GLN A O 1
ATOM 2375 N N . ILE A 1 315 ? -6.023 3.697 24.200 1.00 98.38 315 ILE A N 1
ATOM 2376 C CA . ILE A 1 315 ? -4.678 3.778 23.616 1.00 98.38 315 ILE A CA 1
ATOM 2377 C C . ILE A 1 315 ? -4.082 5.155 23.892 1.00 98.38 315 ILE A C 1
ATOM 2379 O O . ILE A 1 315 ? -3.035 5.244 24.524 1.00 98.38 315 ILE A O 1
ATOM 2383 N N . GLU A 1 316 ? -4.800 6.223 23.542 1.00 97.81 316 GLU A N 1
ATOM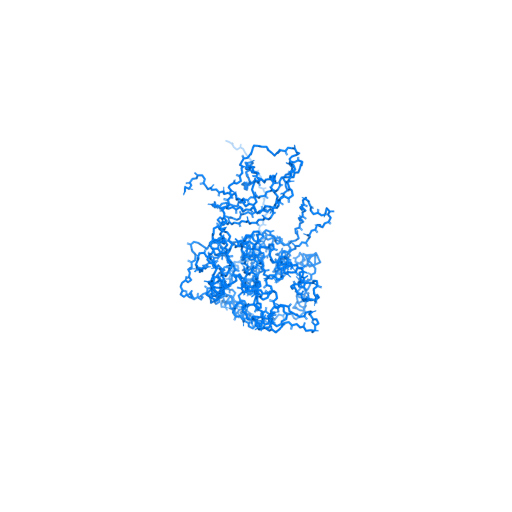 2384 C CA . GLU A 1 316 ? -4.349 7.602 23.754 1.00 97.81 316 GLU A CA 1
ATOM 2385 C C . GLU A 1 316 ? -4.024 7.897 25.232 1.00 97.81 316 GLU A C 1
ATOM 2387 O O . GLU A 1 316 ? -3.034 8.558 25.553 1.00 97.81 316 GLU A O 1
ATOM 2392 N N . ARG A 1 317 ? -4.835 7.384 26.169 1.00 98.56 317 ARG A N 1
ATOM 2393 C CA . ARG A 1 317 ? -4.582 7.557 27.609 1.00 98.56 317 ARG A CA 1
ATOM 2394 C C . ARG A 1 317 ? -3.322 6.842 28.076 1.00 98.56 317 ARG A C 1
ATOM 2396 O O . ARG A 1 317 ? -2.555 7.431 28.836 1.00 98.56 317 ARG A O 1
ATOM 2403 N N . VAL A 1 318 ? -3.124 5.594 27.656 1.00 98.62 318 VAL A N 1
ATOM 2404 C CA . VAL A 1 318 ? -1.932 4.822 28.033 1.00 98.62 318 VAL A CA 1
ATOM 2405 C C . VAL A 1 318 ? -0.694 5.432 27.390 1.00 98.62 318 VAL A C 1
ATOM 2407 O O . VAL A 1 318 ? 0.274 5.664 28.100 1.00 98.62 318 VAL A O 1
ATOM 2410 N N . TYR A 1 319 ? -0.768 5.822 26.115 1.00 98.56 319 TYR A N 1
ATOM 2411 C CA . TYR A 1 319 ? 0.275 6.589 25.434 1.00 98.56 319 TYR A CA 1
ATOM 2412 C C . TYR A 1 319 ? 0.704 7.808 26.266 1.00 98.56 319 TYR A C 1
ATOM 2414 O O . TYR A 1 319 ? 1.862 7.918 26.670 1.00 98.56 319 TYR A O 1
ATOM 2422 N N . LYS A 1 320 ? -0.245 8.682 26.634 1.00 98.38 320 LYS A N 1
ATOM 2423 C CA . LYS A 1 320 ? 0.025 9.871 27.463 1.00 98.38 320 LYS A CA 1
ATOM 2424 C C . LYS A 1 320 ? 0.637 9.520 28.823 1.00 98.38 320 LYS A C 1
ATOM 2426 O O . LYS A 1 320 ? 1.543 10.220 29.282 1.00 98.38 320 LYS A O 1
ATOM 2431 N N . SER A 1 321 ? 0.172 8.447 29.467 1.00 98.38 321 SER A N 1
ATOM 2432 C CA . SER A 1 321 ? 0.728 7.942 30.732 1.00 98.38 321 SER A CA 1
ATOM 2433 C C . SER A 1 321 ? 2.187 7.500 30.569 1.00 98.38 321 SER A C 1
ATOM 2435 O O . SER A 1 321 ? 3.050 7.936 31.334 1.00 98.38 321 SER A O 1
ATOM 2437 N N . SER A 1 322 ? 2.487 6.702 29.543 1.00 97.75 322 SER A N 1
ATOM 2438 C CA . SER A 1 322 ? 3.832 6.213 29.231 1.00 97.75 322 SER A CA 1
ATOM 2439 C C . SER A 1 322 ? 4.801 7.355 28.922 1.00 97.75 322 SER A C 1
ATOM 2441 O O . SER A 1 322 ? 5.879 7.414 29.519 1.00 97.75 322 SER A O 1
ATOM 2443 N N . MET A 1 323 ? 4.392 8.323 28.094 1.00 97.00 323 MET A N 1
ATOM 2444 C CA . MET A 1 323 ? 5.211 9.507 27.801 1.00 97.00 323 MET A CA 1
ATOM 2445 C C . MET A 1 323 ? 5.457 10.362 29.054 1.00 97.00 323 MET A C 1
ATOM 2447 O O . MET A 1 323 ? 6.575 10.817 29.286 1.00 97.00 323 MET A O 1
ATOM 2451 N N . THR A 1 324 ? 4.450 10.529 29.921 1.00 97.25 324 THR A N 1
ATOM 2452 C CA . THR A 1 324 ? 4.588 11.282 31.188 1.00 97.25 324 THR A CA 1
ATOM 2453 C C . THR A 1 324 ? 5.596 10.631 32.141 1.00 97.25 324 THR A C 1
ATOM 2455 O O . THR A 1 324 ? 6.294 11.326 32.879 1.00 97.25 324 THR A O 1
ATOM 2458 N N . LYS A 1 325 ? 5.715 9.299 32.113 1.00 96.38 325 LYS A N 1
ATOM 2459 C CA . LYS A 1 325 ? 6.720 8.546 32.882 1.00 96.38 325 LYS A CA 1
ATOM 2460 C C . LYS A 1 325 ? 8.127 8.621 32.271 1.00 96.38 325 LYS A C 1
ATOM 2462 O O . LYS A 1 325 ? 9.059 8.071 32.851 1.00 96.38 325 LYS A O 1
ATOM 2467 N N . GLY A 1 326 ? 8.289 9.280 31.122 1.00 94.00 326 GLY A N 1
ATOM 2468 C CA . GLY A 1 326 ? 9.555 9.363 30.395 1.00 94.00 326 GLY A CA 1
ATOM 2469 C C . GLY A 1 326 ? 9.945 8.071 29.673 1.00 94.00 326 GLY A C 1
ATOM 2470 O O . GLY A 1 326 ? 11.108 7.923 29.298 1.00 94.00 326 GLY A O 1
ATOM 2471 N N . LEU A 1 327 ? 9.002 7.139 29.491 1.00 94.38 327 LEU A N 1
ATOM 2472 C CA . LEU A 1 327 ? 9.204 5.940 28.677 1.00 94.38 327 LEU A CA 1
ATOM 2473 C C . LEU A 1 327 ? 9.209 6.309 27.186 1.00 94.38 327 LEU A C 1
ATOM 2475 O O . LEU A 1 327 ? 8.743 7.381 26.806 1.00 94.38 327 LEU A O 1
ATOM 2479 N N . TRP A 1 328 ? 9.735 5.415 26.346 1.00 93.25 328 TRP A N 1
ATOM 2480 C CA . TRP A 1 328 ? 9.750 5.524 24.878 1.00 93.25 328 TRP A CA 1
ATOM 2481 C C . TRP A 1 328 ? 10.481 6.751 24.322 1.00 93.25 328 TRP A C 1
ATOM 2483 O O . TRP A 1 328 ? 10.373 7.063 23.141 1.00 93.25 328 TRP A O 1
ATOM 2493 N N . LYS A 1 329 ? 11.268 7.453 25.140 1.00 91.62 329 LYS A N 1
ATOM 2494 C CA . LYS A 1 329 ? 12.012 8.634 24.703 1.00 91.62 329 LYS A CA 1
ATOM 2495 C C . LYS A 1 329 ? 12.958 8.285 23.546 1.00 91.62 329 LYS A C 1
ATOM 2497 O O . LYS A 1 329 ? 13.846 7.450 23.696 1.00 91.62 329 LYS A O 1
ATOM 2502 N N . GLY A 1 330 ? 12.769 8.958 22.410 1.00 88.56 330 GLY A N 1
ATOM 2503 C CA . GLY A 1 330 ? 13.528 8.708 21.179 1.00 88.56 330 GLY A CA 1
ATOM 2504 C C . GLY A 1 330 ? 13.066 7.479 20.389 1.00 88.56 330 GLY A C 1
ATOM 2505 O O . GLY A 1 330 ? 13.624 7.210 19.335 1.00 88.56 330 GLY A O 1
ATOM 2506 N N . ALA A 1 331 ? 12.061 6.738 20.862 1.00 90.38 331 ALA A N 1
ATOM 2507 C CA . ALA A 1 331 ? 11.453 5.645 20.113 1.00 90.38 331 ALA A CA 1
ATOM 2508 C C . ALA A 1 331 ? 10.503 6.181 19.041 1.00 90.38 331 ALA A C 1
ATOM 2510 O O . ALA A 1 331 ? 9.883 7.229 19.226 1.00 90.38 331 ALA A O 1
ATOM 2511 N N . TYR A 1 332 ? 10.292 5.398 17.984 1.00 89.44 332 TYR A N 1
ATOM 2512 C CA . TYR A 1 332 ? 9.253 5.696 16.996 1.00 89.44 332 TYR A CA 1
ATOM 2513 C C . TYR A 1 332 ? 7.846 5.717 17.626 1.00 89.44 332 TYR A C 1
ATOM 2515 O O . TYR A 1 332 ? 7.035 6.590 17.322 1.00 89.44 332 TYR A O 1
ATOM 2523 N N . ALA A 1 333 ? 7.623 4.864 18.633 1.00 92.88 333 ALA A N 1
ATOM 2524 C CA . ALA A 1 333 ? 6.415 4.817 19.461 1.00 92.88 333 ALA A CA 1
ATOM 2525 C C . ALA A 1 333 ? 6.077 6.136 20.193 1.00 92.88 333 ALA A C 1
ATOM 2527 O O . ALA A 1 333 ? 4.974 6.276 20.711 1.00 92.88 333 ALA A O 1
ATOM 2528 N N . ALA A 1 334 ? 7.014 7.086 20.304 1.00 93.19 334 ALA A N 1
ATOM 2529 C CA . ALA A 1 334 ? 6.778 8.387 20.937 1.00 93.19 334 ALA A CA 1
ATOM 2530 C C . ALA A 1 334 ? 6.321 9.479 19.955 1.00 93.19 334 ALA A C 1
ATOM 2532 O O . ALA A 1 334 ? 6.116 10.618 20.375 1.00 93.19 334 ALA A O 1
ATOM 2533 N N . THR A 1 335 ? 6.178 9.160 18.664 1.00 91.19 335 THR A N 1
ATOM 2534 C CA . THR A 1 335 ? 5.731 10.116 17.640 1.00 91.19 335 THR A CA 1
ATOM 2535 C C . THR A 1 335 ? 4.285 10.551 17.884 1.00 91.19 335 THR A C 1
ATOM 2537 O O . THR A 1 335 ? 3.996 11.746 17.938 1.00 91.19 335 THR A O 1
ATOM 2540 N N . ASN A 1 336 ? 3.377 9.588 18.047 1.00 92.19 336 ASN A N 1
ATOM 2541 C CA . ASN A 1 336 ? 1.964 9.794 18.364 1.00 92.19 336 ASN A CA 1
ATOM 2542 C C . ASN A 1 336 ? 1.350 8.485 18.910 1.00 92.19 336 ASN A C 1
ATOM 2544 O O . ASN A 1 336 ? 2.010 7.446 18.968 1.00 92.19 336 ASN A O 1
ATOM 2548 N N . GLU A 1 337 ? 0.081 8.524 19.314 1.00 95.44 337 GLU A N 1
ATOM 2549 C CA . GLU A 1 337 ? -0.638 7.376 19.872 1.00 95.44 337 GLU A CA 1
ATOM 2550 C C . GLU A 1 337 ? -0.899 6.235 18.874 1.00 95.44 337 GLU A C 1
ATOM 2552 O O . GLU A 1 337 ? -1.076 5.094 19.307 1.00 95.44 337 GLU A O 1
ATOM 2557 N N . HIS A 1 338 ? -0.914 6.518 17.568 1.00 93.69 338 HIS A N 1
ATOM 2558 C CA . HIS A 1 338 ? -1.055 5.502 16.525 1.00 93.69 338 HIS A CA 1
ATOM 2559 C C . HIS A 1 338 ? 0.234 4.684 16.412 1.00 93.69 338 HIS A C 1
ATOM 2561 O O . HIS A 1 338 ? 0.196 3.460 16.529 1.00 93.69 338 HIS A O 1
ATOM 2567 N N . GLU A 1 339 ? 1.387 5.352 16.301 1.00 94.25 339 GLU A N 1
ATOM 2568 C CA . GLU A 1 339 ? 2.693 4.681 16.282 1.00 94.25 339 GLU A CA 1
ATOM 2569 C C . GLU A 1 339 ? 2.967 3.943 17.583 1.00 94.25 339 GLU A C 1
ATOM 2571 O O . GLU A 1 339 ? 3.471 2.821 17.585 1.00 94.25 339 GLU A O 1
ATOM 2576 N N . PHE A 1 340 ? 2.565 4.531 18.710 1.00 97.00 340 PHE A N 1
ATOM 2577 C CA . PHE A 1 340 ? 2.612 3.847 19.991 1.00 97.00 340 PHE A CA 1
ATOM 2578 C C . PHE A 1 340 ? 1.857 2.516 19.954 1.00 97.00 340 PHE A C 1
ATOM 2580 O O . PHE A 1 340 ? 2.398 1.494 20.371 1.00 97.00 340 PHE A O 1
ATOM 2587 N N . TRP A 1 341 ? 0.620 2.507 19.447 1.00 98.06 341 TRP A N 1
ATOM 2588 C CA . TRP A 1 341 ? -0.178 1.287 19.343 1.00 98.06 341 TRP A CA 1
ATOM 2589 C C . TRP A 1 341 ? 0.456 0.240 18.423 1.00 98.06 341 TRP A C 1
ATOM 2591 O O . TRP A 1 341 ? 0.509 -0.943 18.784 1.00 98.06 341 TRP A O 1
ATOM 2601 N N . ALA A 1 342 ? 0.948 0.657 17.260 1.00 96.25 342 ALA A N 1
ATOM 2602 C CA . ALA A 1 342 ? 1.558 -0.245 16.294 1.00 96.25 342 ALA A CA 1
ATOM 2603 C C . ALA A 1 342 ? 2.863 -0.867 16.823 1.00 96.25 342 ALA A C 1
ATOM 2605 O O . ALA A 1 342 ? 3.076 -2.080 16.716 1.00 96.25 342 ALA A O 1
ATOM 2606 N N . GLU A 1 343 ? 3.690 -0.082 17.513 1.00 95.12 343 GLU A N 1
ATOM 2607 C CA . GLU A 1 343 ? 4.936 -0.542 18.131 1.00 95.12 343 GLU A CA 1
ATOM 2608 C C . GLU A 1 343 ? 4.704 -1.496 19.312 1.00 95.12 343 GLU A C 1
ATOM 2610 O O . GLU A 1 343 ? 5.332 -2.557 19.393 1.00 95.12 343 GLU A O 1
ATOM 2615 N N . ILE A 1 344 ? 3.758 -1.197 20.212 1.00 96.44 344 ILE A N 1
ATOM 2616 C CA . ILE A 1 344 ? 3.460 -2.119 21.322 1.00 96.44 344 ILE A CA 1
ATOM 2617 C C . ILE A 1 344 ? 2.782 -3.402 20.825 1.00 96.44 344 ILE A C 1
ATOM 2619 O O . ILE A 1 344 ? 2.995 -4.462 21.411 1.00 96.44 344 ILE A O 1
ATOM 2623 N N . SER A 1 345 ? 2.006 -3.334 19.736 1.00 97.38 345 SER A N 1
ATOM 2624 C CA . SER A 1 345 ? 1.431 -4.515 19.076 1.00 97.38 345 SER A CA 1
ATOM 2625 C C . SER A 1 345 ? 2.530 -5.396 18.488 1.00 97.38 345 SER A C 1
ATOM 2627 O O . SER A 1 345 ? 2.555 -6.601 18.731 1.00 97.38 345 SER A O 1
ATOM 2629 N N . THR A 1 346 ? 3.491 -4.783 17.797 1.00 94.75 346 THR A N 1
ATOM 2630 C CA . THR A 1 346 ? 4.686 -5.450 17.265 1.00 94.75 346 THR A CA 1
ATOM 2631 C C . THR A 1 346 ? 5.446 -6.185 18.371 1.00 94.75 346 THR A C 1
ATOM 2633 O O . THR A 1 346 ? 5.757 -7.372 18.241 1.00 94.75 346 THR A O 1
ATOM 2636 N N . ALA A 1 347 ? 5.671 -5.521 19.508 1.00 94.56 347 ALA A N 1
ATOM 2637 C CA . ALA A 1 347 ? 6.307 -6.145 20.662 1.00 94.56 347 ALA A CA 1
ATOM 2638 C C . ALA A 1 347 ? 5.460 -7.276 21.270 1.00 94.56 347 ALA A C 1
ATOM 2640 O O . ALA A 1 347 ? 5.997 -8.330 21.610 1.00 94.56 347 ALA A O 1
ATOM 2641 N N . TYR A 1 348 ? 4.139 -7.107 21.367 1.00 96.38 348 TYR A N 1
ATOM 2642 C CA . TYR A 1 348 ? 3.233 -8.130 21.898 1.00 96.38 348 TYR A CA 1
ATOM 2643 C C . TYR A 1 348 ? 3.294 -9.443 21.099 1.00 96.38 348 TYR A C 1
ATOM 2645 O O . TYR A 1 348 ? 3.281 -10.520 21.696 1.00 96.38 348 TYR A O 1
ATOM 2653 N N . PHE A 1 349 ? 3.449 -9.367 19.772 1.00 94.94 349 PHE A N 1
ATOM 2654 C CA . PHE A 1 349 ? 3.554 -10.538 18.891 1.00 94.94 349 PHE A CA 1
ATOM 2655 C C . PHE A 1 349 ? 4.980 -11.078 18.689 1.00 94.94 349 PHE A C 1
ATOM 2657 O O . PHE A 1 349 ? 5.179 -11.980 17.880 1.00 94.94 349 PHE A O 1
ATOM 2664 N N . GLY A 1 350 ? 5.964 -10.613 19.468 1.00 90.38 350 GLY A N 1
ATOM 2665 C CA . GLY A 1 350 ? 7.285 -11.254 19.558 1.00 90.38 350 GLY A CA 1
ATOM 2666 C C . GLY A 1 350 ? 8.461 -10.437 19.019 1.00 90.38 350 GLY A C 1
ATOM 2667 O O . GLY A 1 350 ? 9.609 -10.773 19.314 1.00 90.38 350 GLY A O 1
ATOM 2668 N N . ALA A 1 351 ? 8.204 -9.359 18.279 1.00 87.00 351 ALA A N 1
ATOM 2669 C CA . ALA A 1 351 ? 9.241 -8.522 17.678 1.00 87.00 351 ALA A CA 1
ATOM 2670 C C . ALA A 1 351 ? 9.789 -7.457 18.644 1.00 87.00 351 ALA A C 1
ATOM 2672 O O . ALA A 1 351 ? 9.348 -7.343 19.787 1.00 87.00 351 ALA A O 1
ATOM 2673 N N . GLN A 1 352 ? 10.823 -6.714 18.229 1.00 79.62 352 GLN A N 1
ATOM 2674 C CA . GLN A 1 352 ? 11.487 -5.721 19.092 1.00 79.62 352 GLN A CA 1
ATOM 2675 C C . GLN A 1 352 ? 10.930 -4.295 18.948 1.00 79.62 352 GLN A C 1
ATOM 2677 O O . GLN A 1 352 ? 11.260 -3.444 19.773 1.00 79.62 352 GLN A O 1
ATOM 2682 N N . GLY A 1 353 ? 10.077 -4.040 17.952 1.00 77.31 353 GLY A N 1
ATOM 2683 C CA . GLY A 1 353 ? 9.694 -2.677 17.576 1.00 77.31 353 GLY A CA 1
ATOM 2684 C C . GLY A 1 353 ? 10.897 -1.826 17.131 1.00 77.31 353 GLY A C 1
ATOM 2685 O O . GLY A 1 353 ? 12.052 -2.270 17.175 1.00 77.31 353 GLY A O 1
ATOM 2686 N N . ASN A 1 354 ? 10.660 -0.590 16.697 1.00 81.38 354 ASN A N 1
ATOM 2687 C CA . ASN A 1 354 ? 11.717 0.344 16.321 1.00 81.38 354 ASN A CA 1
ATOM 2688 C C . ASN A 1 354 ? 12.252 1.119 17.536 1.00 81.38 354 ASN A C 1
ATOM 2690 O O . ASN A 1 354 ? 11.733 2.160 17.949 1.00 81.38 354 ASN A O 1
ATOM 2694 N N . VAL A 1 355 ? 13.361 0.609 18.076 1.00 80.81 355 VAL A N 1
ATOM 2695 C CA . VAL A 1 355 ? 14.075 1.173 19.235 1.00 80.81 355 VAL A CA 1
ATOM 2696 C C . VAL A 1 355 ? 15.446 1.755 18.873 1.00 80.81 355 VAL A C 1
ATOM 2698 O O . VAL A 1 355 ? 16.253 2.040 19.755 1.00 80.81 355 VAL A O 1
ATOM 2701 N N . SER A 1 356 ? 15.739 1.923 17.579 1.00 80.69 356 SER A N 1
ATOM 2702 C CA . SER A 1 356 ? 17.085 2.250 17.075 1.00 80.69 356 SER A CA 1
ATOM 2703 C C . SER A 1 356 ? 17.632 3.601 17.560 1.00 80.69 356 SER A C 1
ATOM 2705 O O . SER A 1 356 ? 18.845 3.773 17.675 1.00 80.69 356 SER A O 1
ATOM 2707 N N . HIS A 1 357 ? 16.743 4.536 17.898 1.00 83.50 357 HIS A N 1
ATOM 2708 C CA . HIS A 1 357 ? 17.073 5.881 18.371 1.00 83.50 357 HIS A CA 1
ATOM 2709 C C . HIS A 1 357 ? 16.866 6.074 19.886 1.00 83.50 357 HIS A C 1
ATOM 2711 O O . HIS A 1 357 ? 16.986 7.193 20.388 1.00 83.50 357 HIS A O 1
ATOM 2717 N N . MET A 1 358 ? 16.573 5.001 20.632 1.00 86.12 358 MET A N 1
ATOM 2718 C CA . MET A 1 358 ? 16.395 5.065 22.084 1.00 86.12 358 MET A CA 1
ATOM 2719 C C . MET A 1 358 ? 17.728 5.021 22.837 1.00 86.12 358 MET A C 1
ATOM 2721 O O . MET A 1 358 ? 18.616 4.223 22.534 1.00 86.12 358 MET A O 1
ATOM 2725 N N . GLU A 1 359 ? 17.824 5.806 23.909 1.00 81.19 359 GLU A N 1
ATOM 2726 C CA . GLU A 1 359 ? 18.818 5.575 24.961 1.00 81.19 359 GLU A CA 1
ATOM 2727 C C . GLU A 1 359 ? 18.369 4.410 25.860 1.00 81.19 359 GLU A C 1
ATOM 2729 O O . GLU A 1 359 ? 17.176 4.177 26.059 1.00 81.19 359 GLU A O 1
ATOM 2734 N N . THR A 1 360 ? 19.315 3.661 26.433 1.00 78.56 360 THR A N 1
ATOM 2735 C CA . THR A 1 360 ? 18.981 2.579 27.371 1.00 78.56 360 THR A CA 1
ATOM 2736 C C . THR A 1 360 ? 18.349 3.120 28.663 1.00 78.56 360 THR A C 1
ATOM 2738 O O . THR A 1 360 ? 18.841 4.122 29.187 1.00 78.56 360 THR A O 1
ATOM 2741 N N . PRO A 1 361 ? 17.369 2.415 29.261 1.00 85.06 361 PRO A N 1
ATOM 2742 C CA . PRO A 1 361 ? 16.847 1.117 28.835 1.00 85.06 361 PRO A CA 1
ATOM 2743 C C . PRO A 1 361 ? 15.808 1.232 27.706 1.00 85.06 361 PRO A C 1
ATOM 2745 O O . PRO A 1 361 ? 14.980 2.137 27.697 1.00 85.06 361 PRO A O 1
ATOM 2748 N N . HIS A 1 362 ? 15.819 0.256 26.801 1.00 87.88 362 HIS A N 1
ATOM 2749 C CA . HIS A 1 362 ? 14.773 0.019 25.801 1.00 87.88 362 HIS A CA 1
ATOM 2750 C C . HIS A 1 362 ? 14.157 -1.374 26.040 1.00 87.88 362 HIS A C 1
ATOM 2752 O O . HIS A 1 362 ? 14.814 -2.222 26.662 1.00 87.88 362 HIS A O 1
ATOM 2758 N N . PRO A 1 363 ? 12.930 -1.655 25.567 1.00 89.62 363 PRO A N 1
ATOM 2759 C CA . PRO A 1 363 ? 12.331 -2.977 25.725 1.00 89.62 363 PRO A CA 1
ATOM 2760 C C . PRO A 1 363 ? 13.170 -4.064 25.033 1.00 89.62 363 PRO A C 1
ATOM 2762 O O . PRO A 1 363 ? 13.803 -3.848 23.991 1.00 89.62 363 PRO A O 1
ATOM 2765 N N . ALA A 1 364 ? 13.203 -5.250 25.645 1.00 90.56 364 ALA A N 1
ATOM 2766 C CA . ALA A 1 364 ? 13.662 -6.461 24.970 1.00 90.56 364 ALA A CA 1
ATOM 2767 C C . ALA A 1 364 ? 12.591 -6.923 23.956 1.00 90.56 364 ALA A C 1
ATOM 2769 O O . ALA A 1 364 ? 11.428 -6.554 24.118 1.00 90.56 364 ALA A O 1
ATOM 2770 N N . PRO A 1 365 ? 12.945 -7.728 22.936 1.00 90.12 365 PRO A N 1
ATOM 2771 C CA . PRO A 1 365 ? 11.955 -8.276 22.015 1.00 90.12 365 PRO A CA 1
ATOM 2772 C C . PRO A 1 365 ? 10.872 -9.079 22.732 1.00 90.12 365 PRO A C 1
ATOM 2774 O O . PRO A 1 365 ? 11.163 -9.836 23.665 1.00 90.12 365 PRO A O 1
ATOM 2777 N N . GLY A 1 366 ? 9.647 -8.963 22.234 1.00 92.62 366 GLY A N 1
ATOM 2778 C CA . GLY A 1 366 ? 8.530 -9.789 22.655 1.00 92.62 366 GLY A CA 1
ATOM 2779 C C . GLY A 1 366 ? 7.741 -9.281 23.869 1.00 92.62 366 GLY A C 1
ATOM 2780 O O . GLY A 1 366 ? 8.118 -8.307 24.533 1.00 92.62 366 GLY A O 1
ATOM 2781 N N . PRO A 1 367 ? 6.637 -9.977 24.195 1.00 95.06 367 PRO A N 1
ATOM 2782 C CA . PRO A 1 367 ? 5.654 -9.527 25.179 1.00 95.06 367 PRO A CA 1
ATOM 2783 C C . PRO A 1 367 ? 6.235 -9.370 26.588 1.00 95.06 367 PRO A C 1
ATOM 2785 O O . PRO A 1 367 ? 5.902 -8.416 27.287 1.00 95.06 367 PRO A O 1
ATOM 2788 N N . GLU A 1 368 ? 7.146 -10.253 27.004 1.00 96.38 368 GLU A N 1
ATOM 2789 C CA . GLU A 1 368 ? 7.799 -10.152 28.318 1.00 96.38 368 GLU A CA 1
ATOM 2790 C C . GLU A 1 368 ? 8.749 -8.949 28.403 1.00 96.38 368 GLU A C 1
ATOM 2792 O O . GLU A 1 368 ? 8.852 -8.310 29.451 1.00 96.38 368 GLU A O 1
ATOM 2797 N N . GLY A 1 369 ? 9.408 -8.600 27.293 1.00 94.44 369 GLY A N 1
ATOM 2798 C CA . GLY A 1 369 ? 10.246 -7.408 27.205 1.00 94.44 369 GLY A CA 1
ATOM 2799 C C . GLY A 1 369 ? 9.427 -6.123 27.293 1.00 94.44 369 GLY A C 1
ATOM 2800 O O . GLY A 1 369 ? 9.783 -5.228 28.063 1.00 94.44 369 GLY A O 1
ATOM 2801 N N . LEU A 1 370 ? 8.290 -6.070 26.588 1.00 95.75 370 LEU A N 1
ATOM 2802 C CA . LEU A 1 370 ? 7.317 -4.983 26.714 1.00 95.75 370 LEU A CA 1
ATOM 2803 C C . LEU A 1 370 ? 6.794 -4.876 28.150 1.00 95.75 370 LEU A C 1
ATOM 2805 O O . LEU A 1 370 ? 6.812 -3.797 28.727 1.00 95.75 370 LEU A O 1
ATOM 2809 N N . LYS A 1 371 ? 6.383 -5.992 28.757 1.00 97.69 371 LYS A N 1
ATOM 2810 C CA . LYS A 1 371 ? 5.846 -6.032 30.123 1.00 97.69 371 LYS A CA 1
ATOM 2811 C C . LYS A 1 371 ? 6.839 -5.560 31.175 1.00 97.69 371 LYS A C 1
ATOM 2813 O O . LYS A 1 371 ? 6.436 -4.900 32.128 1.00 97.69 371 LYS A O 1
ATOM 2818 N N . ALA A 1 372 ? 8.114 -5.910 31.029 1.00 97.31 372 ALA A N 1
ATOM 2819 C CA . ALA A 1 372 ? 9.161 -5.471 31.944 1.00 97.31 372 ALA A CA 1
ATOM 2820 C C . ALA A 1 372 ? 9.459 -3.968 31.811 1.00 97.31 372 ALA A C 1
ATOM 2822 O O . ALA A 1 372 ? 9.784 -3.323 32.807 1.00 97.31 372 ALA A O 1
ATOM 2823 N N . TYR A 1 373 ? 9.352 -3.422 30.596 1.00 96.75 373 TYR A N 1
ATOM 2824 C CA . TYR A 1 373 ? 9.647 -2.021 30.296 1.00 96.75 373 TYR A CA 1
ATOM 2825 C C . TYR A 1 373 ? 8.467 -1.084 30.589 1.00 96.75 373 TYR A C 1
ATOM 2827 O O . TYR A 1 373 ? 8.607 -0.109 31.326 1.00 96.75 373 TYR A O 1
ATOM 2835 N N . ASP A 1 374 ? 7.298 -1.404 30.037 1.00 97.50 374 ASP A N 1
ATOM 2836 C CA . ASP A 1 374 ? 6.051 -0.658 30.171 1.00 97.50 374 ASP A CA 1
ATOM 2837 C C . ASP A 1 374 ? 4.883 -1.619 30.487 1.00 97.50 374 ASP A C 1
ATOM 2839 O O . ASP A 1 374 ? 4.153 -2.067 29.593 1.00 97.50 374 ASP A O 1
ATOM 2843 N N . PRO A 1 375 ? 4.679 -1.954 31.778 1.00 98.44 375 PRO A N 1
ATOM 2844 C CA . PRO A 1 375 ? 3.621 -2.869 32.199 1.00 98.44 375 PRO A CA 1
ATOM 2845 C C . PRO A 1 375 ? 2.206 -2.391 31.838 1.00 98.44 375 PRO A C 1
ATOM 2847 O O . PRO A 1 375 ? 1.306 -3.218 31.690 1.00 98.44 375 PRO A O 1
ATOM 2850 N N . GLU A 1 376 ? 1.989 -1.074 31.727 1.00 98.44 376 GLU A N 1
ATOM 2851 C CA . GLU A 1 376 ? 0.679 -0.501 31.390 1.00 98.44 376 GLU A CA 1
ATOM 2852 C C . GLU A 1 376 ? 0.385 -0.666 29.895 1.00 98.44 376 GLU A C 1
ATOM 2854 O O . GLU A 1 376 ? -0.713 -1.097 29.538 1.00 98.44 376 GLU A O 1
ATOM 2859 N N . ALA A 1 377 ? 1.380 -0.422 29.035 1.00 98.31 377 ALA A N 1
ATOM 2860 C CA . ALA A 1 377 ? 1.292 -0.707 27.604 1.00 98.31 377 ALA A CA 1
ATOM 2861 C C . ALA A 1 377 ? 1.071 -2.200 27.326 1.00 98.31 377 ALA A C 1
ATOM 2863 O O . ALA A 1 377 ? 0.176 -2.557 26.557 1.00 98.31 377 ALA A O 1
ATOM 2864 N N . TYR A 1 378 ? 1.816 -3.080 28.006 1.00 98.56 378 TYR A N 1
ATOM 2865 C CA . TYR A 1 378 ? 1.587 -4.524 27.917 1.00 98.56 378 TYR A CA 1
ATOM 2866 C C . TYR A 1 378 ? 0.156 -4.891 28.318 1.00 98.56 378 TYR A C 1
ATOM 2868 O O . TYR A 1 378 ? -0.522 -5.606 27.587 1.00 98.56 378 TYR A O 1
ATOM 2876 N N . ALA A 1 379 ? -0.323 -4.398 29.465 1.00 98.75 379 ALA A N 1
ATOM 2877 C CA . ALA A 1 379 ? -1.663 -4.717 29.948 1.00 98.75 379 ALA A CA 1
ATOM 2878 C C . ALA A 1 379 ? -2.761 -4.218 28.995 1.00 98.75 379 ALA A C 1
ATOM 2880 O O . ALA A 1 379 ? -3.796 -4.871 28.866 1.00 98.75 379 ALA A O 1
ATOM 2881 N N . LEU A 1 380 ? -2.549 -3.084 28.317 1.00 98.62 380 LEU A N 1
ATOM 2882 C CA . LEU A 1 380 ? -3.450 -2.594 27.276 1.00 98.62 380 LEU A CA 1
ATOM 2883 C C . LEU A 1 380 ? -3.499 -3.553 26.078 1.00 98.62 380 LEU A C 1
ATOM 2885 O O . LEU A 1 380 ? -4.592 -3.983 25.703 1.00 98.62 380 LEU A O 1
ATOM 2889 N N . ALA A 1 381 ? -2.338 -3.887 25.506 1.00 98.31 381 ALA A N 1
ATOM 2890 C CA . ALA A 1 381 ? -2.237 -4.791 24.362 1.00 98.31 381 ALA A CA 1
ATOM 2891 C C . ALA A 1 381 ? -2.819 -6.171 24.700 1.00 98.31 381 ALA A C 1
ATOM 2893 O O . ALA A 1 381 ? -3.674 -6.671 23.971 1.00 98.31 381 ALA A O 1
ATOM 2894 N N . ASP A 1 382 ? -2.453 -6.729 25.857 1.00 98.56 382 ASP A N 1
ATOM 2895 C CA . ASP A 1 382 ? -2.959 -8.013 26.337 1.00 98.56 382 ASP A CA 1
ATOM 2896 C C . ASP A 1 382 ? -4.475 -7.996 26.496 1.00 98.56 382 ASP A C 1
ATOM 2898 O O . ASP A 1 382 ? -5.168 -8.879 25.998 1.00 98.56 382 ASP A O 1
ATOM 2902 N N . ARG A 1 383 ? -5.030 -6.953 27.119 1.00 98.31 383 ARG A N 1
ATOM 2903 C CA . ARG A 1 383 ? -6.478 -6.824 27.295 1.00 98.31 383 ARG A CA 1
ATOM 2904 C C . ARG A 1 383 ? -7.231 -6.806 25.963 1.00 98.31 383 ARG A C 1
ATOM 2906 O O . ARG A 1 383 ? -8.369 -7.277 25.908 1.00 98.31 383 ARG A O 1
ATOM 2913 N N . PHE A 1 384 ? -6.645 -6.233 24.917 1.00 98.25 384 PHE A N 1
ATOM 2914 C CA . PHE A 1 384 ? -7.272 -6.164 23.601 1.00 98.25 384 PHE A CA 1
ATOM 2915 C C . PHE A 1 384 ? -7.066 -7.478 22.846 1.00 98.25 384 PHE A C 1
ATOM 2917 O O . PHE A 1 384 ? -8.048 -8.160 22.571 1.00 98.25 384 PHE A O 1
ATOM 2924 N N . TYR A 1 385 ? -5.824 -7.897 22.603 1.00 98.38 385 TYR A N 1
ATOM 2925 C CA . TYR A 1 385 ? -5.514 -9.074 21.787 1.00 98.38 385 TYR A CA 1
ATOM 2926 C C . TYR A 1 385 ? -5.896 -10.416 22.423 1.00 98.38 385 TYR A C 1
ATOM 2928 O O . TYR A 1 385 ? -6.183 -11.355 21.690 1.00 98.38 385 TYR A O 1
ATOM 2936 N N . SER A 1 386 ? -5.997 -10.522 23.755 1.00 97.81 386 SER A N 1
ATOM 2937 C CA . SER A 1 386 ? -6.551 -11.724 24.414 1.00 97.81 386 SER A CA 1
ATOM 2938 C C . SER A 1 386 ? -8.086 -11.778 24.403 1.00 97.81 386 SER A C 1
ATOM 2940 O O . SER A 1 386 ? -8.683 -12.750 24.867 1.00 97.81 386 SER A O 1
ATOM 2942 N N . GLY A 1 387 ? -8.752 -10.730 23.905 1.00 96.69 387 GLY A N 1
ATOM 2943 C CA . GLY A 1 387 ? -10.208 -10.650 23.833 1.00 96.69 387 GLY A CA 1
ATOM 2944 C C . GLY A 1 387 ? -10.907 -10.266 25.142 1.00 96.69 387 GLY A C 1
ATOM 2945 O O . GLY A 1 387 ? -12.140 -10.231 25.167 1.00 96.69 387 GLY A O 1
ATOM 2946 N N . GLN A 1 388 ? -10.170 -9.922 26.211 1.00 97.00 388 GLN A N 1
ATOM 2947 C CA . GLN A 1 388 ? -10.749 -9.427 27.477 1.00 97.00 388 GLN A CA 1
ATOM 2948 C C . GLN A 1 388 ? -11.590 -8.153 27.279 1.00 97.00 388 GLN A C 1
ATOM 2950 O O . GLN A 1 388 ? -12.511 -7.874 28.054 1.00 97.00 388 GLN A O 1
ATOM 2955 N N . LYS A 1 389 ? -11.290 -7.362 26.242 1.00 95.19 389 LYS A N 1
ATOM 2956 C CA . LYS A 1 389 ? -12.110 -6.241 25.782 1.00 95.19 389 LYS A CA 1
ATOM 2957 C C . LYS A 1 389 ? -12.344 -6.344 24.276 1.00 95.19 389 LYS A C 1
ATOM 2959 O O . LYS A 1 389 ? -11.406 -6.282 23.497 1.00 95.19 389 LYS A O 1
ATOM 2964 N N . GLN A 1 390 ? -13.613 -6.414 23.884 1.00 95.06 390 GLN A N 1
ATOM 2965 C CA . GLN A 1 390 ? -14.047 -6.285 22.491 1.00 95.06 390 GLN A CA 1
ATOM 2966 C C . GLN A 1 390 ? -14.606 -4.880 22.233 1.00 95.06 390 GLN A C 1
ATOM 2968 O O . GLN A 1 390 ? -15.199 -4.289 23.154 1.00 95.06 390 GLN A O 1
ATOM 2973 N N . PRO A 1 391 ? -14.488 -4.369 20.996 1.00 94.56 391 PRO A N 1
ATOM 2974 C CA . PRO A 1 391 ? -15.223 -3.191 20.576 1.00 94.56 391 PRO A CA 1
ATOM 2975 C C . PRO A 1 391 ? -16.711 -3.516 20.428 1.00 94.56 391 PRO A C 1
ATOM 2977 O O . PRO A 1 391 ? -17.132 -4.679 20.320 1.00 94.56 391 PRO A O 1
ATOM 2980 N N . LYS A 1 392 ? -17.520 -2.461 20.378 1.00 91.62 392 LYS A N 1
ATOM 2981 C CA . LYS A 1 392 ? -18.867 -2.545 19.814 1.00 91.62 392 LYS A CA 1
ATOM 2982 C C . LYS A 1 392 ? -18.775 -2.920 18.332 1.00 91.62 392 LYS A C 1
ATOM 2984 O O . LYS A 1 392 ? -17.845 -2.506 17.641 1.00 91.62 392 LYS A O 1
ATOM 2989 N N . VAL A 1 393 ? -19.762 -3.669 17.846 1.00 87.75 393 VAL A N 1
ATOM 2990 C CA . VAL A 1 393 ? -19.955 -3.825 16.401 1.00 87.75 393 VAL A CA 1
ATOM 2991 C C . VAL A 1 393 ? -20.360 -2.465 15.844 1.00 87.75 393 VAL A C 1
ATOM 2993 O O . VAL A 1 393 ? -21.273 -1.828 16.378 1.00 87.75 393 VAL A O 1
ATOM 2996 N N . ILE A 1 394 ? -19.649 -1.997 14.825 1.00 84.44 394 ILE A N 1
ATOM 2997 C CA . ILE A 1 394 ? -19.862 -0.671 14.261 1.00 84.44 394 ILE A CA 1
ATOM 2998 C C . ILE A 1 394 ? -20.809 -0.783 13.069 1.00 84.44 394 ILE A C 1
ATOM 3000 O O . ILE A 1 394 ? -20.578 -1.548 12.137 1.00 84.44 394 ILE A O 1
ATOM 3004 N N . HIS A 1 395 ? -21.884 -0.001 13.112 1.00 87.62 395 HIS A N 1
ATOM 3005 C CA . HIS A 1 395 ? -22.858 0.110 12.036 1.00 87.62 395 HIS A CA 1
ATOM 3006 C C . HIS A 1 395 ? -22.720 1.486 11.396 1.00 87.62 395 HIS A C 1
ATOM 3008 O O . HIS A 1 395 ? -23.127 2.483 11.993 1.00 87.62 395 HIS A O 1
ATOM 3014 N N . MET A 1 396 ? -22.138 1.527 10.198 1.00 89.75 396 MET A N 1
ATOM 3015 C CA . MET A 1 396 ? -22.006 2.768 9.441 1.00 89.75 396 MET A CA 1
ATOM 3016 C C . MET A 1 396 ? -23.356 3.172 8.851 1.00 89.75 396 MET A C 1
ATOM 3018 O O . MET A 1 396 ? -24.106 2.321 8.362 1.00 89.75 396 MET A O 1
ATOM 3022 N N . ARG A 1 397 ? -23.667 4.465 8.901 1.00 93.19 397 ARG A N 1
ATOM 3023 C CA . ARG A 1 397 ? -24.893 5.028 8.331 1.00 93.19 397 ARG A CA 1
ATOM 3024 C C . ARG A 1 397 ? -24.631 5.614 6.958 1.00 93.19 397 ARG A C 1
ATOM 3026 O O . ARG A 1 397 ? -23.556 6.136 6.702 1.00 93.19 397 ARG A O 1
ATOM 3033 N N . GLU A 1 398 ? -25.617 5.515 6.076 1.00 94.44 398 GLU A N 1
ATOM 3034 C CA . GLU A 1 398 ? -25.512 6.121 4.752 1.00 94.44 398 GLU A CA 1
ATOM 3035 C C . GLU A 1 398 ? -25.521 7.648 4.869 1.00 94.44 398 GLU A C 1
ATOM 3037 O O . GLU A 1 398 ? -26.363 8.208 5.576 1.00 94.44 398 GLU A O 1
ATOM 3042 N N . ALA A 1 399 ? -24.604 8.313 4.170 1.00 93.06 399 ALA A N 1
ATOM 3043 C CA . ALA A 1 399 ? -24.585 9.762 4.079 1.00 93.06 399 ALA A CA 1
ATOM 3044 C C . ALA A 1 399 ? -25.863 10.265 3.399 1.00 93.06 399 ALA A C 1
ATOM 3046 O O . ALA A 1 399 ? -26.391 9.654 2.463 1.00 93.06 399 ALA A O 1
ATOM 3047 N N . ARG A 1 400 ? -26.367 11.418 3.840 1.00 92.94 400 ARG A N 1
ATOM 3048 C CA . ARG A 1 400 ? -27.594 11.972 3.269 1.00 92.94 400 ARG A CA 1
ATOM 3049 C C . ARG A 1 400 ? -27.294 12.711 1.975 1.00 92.94 400 ARG A C 1
ATOM 3051 O O . ARG A 1 400 ? -26.577 13.708 1.986 1.00 92.94 400 ARG A O 1
ATOM 3058 N N . VAL A 1 401 ? -27.925 12.292 0.881 1.00 93.06 401 VAL A N 1
ATOM 3059 C CA . VAL A 1 401 ? -27.897 13.031 -0.389 1.00 93.06 401 VAL A CA 1
ATOM 3060 C C . VAL A 1 401 ? -28.642 14.362 -0.237 1.00 93.06 401 VAL A C 1
ATOM 3062 O O . VAL A 1 401 ? -29.787 14.415 0.227 1.00 93.06 401 VAL A O 1
ATOM 3065 N N . VAL A 1 402 ? -28.003 15.455 -0.647 1.00 91.25 402 VAL A N 1
ATOM 3066 C CA . VAL A 1 402 ? -28.521 16.826 -0.560 1.00 91.25 402 VAL A CA 1
ATOM 3067 C C . VAL A 1 402 ? -28.428 17.537 -1.913 1.00 91.25 402 VAL A C 1
ATOM 3069 O O . VAL A 1 402 ? -27.610 17.206 -2.762 1.00 91.25 402 VAL A O 1
ATOM 3072 N N . LYS A 1 403 ? -29.285 18.542 -2.142 1.00 87.06 403 LYS A N 1
ATOM 3073 C CA . LYS A 1 403 ? -29.309 19.296 -3.414 1.00 87.06 403 LYS A CA 1
ATOM 3074 C C . LYS A 1 403 ? -28.334 20.472 -3.455 1.00 87.06 403 LYS A C 1
ATOM 3076 O O . LYS A 1 403 ? -27.953 20.914 -4.532 1.00 87.06 403 LYS A O 1
ATOM 3081 N N . THR A 1 404 ? -27.998 21.022 -2.294 1.00 82.69 404 THR A N 1
ATOM 3082 C CA . THR A 1 404 ? -27.173 22.224 -2.147 1.00 82.69 404 THR A CA 1
ATOM 3083 C C . THR A 1 404 ? -26.333 22.096 -0.889 1.00 82.69 404 THR A C 1
ATOM 3085 O O . THR A 1 404 ? -26.861 21.672 0.141 1.00 82.69 404 THR A O 1
ATOM 3088 N N . ALA A 1 405 ? -25.070 22.514 -0.949 1.00 75.94 405 ALA A N 1
ATOM 3089 C CA . ALA A 1 405 ? -24.262 22.675 0.252 1.00 75.94 405 ALA A CA 1
ATOM 3090 C C . ALA A 1 405 ? -24.832 23.856 1.046 1.00 75.94 405 ALA A C 1
ATOM 3092 O O . ALA A 1 405 ? -25.129 24.910 0.475 1.00 75.94 405 ALA A O 1
ATOM 3093 N N . GLY A 1 406 ? -25.064 23.673 2.343 1.00 64.62 406 GLY A N 1
ATOM 3094 C CA . GLY A 1 406 ? -25.584 24.749 3.179 1.00 64.62 406 GLY A CA 1
ATOM 3095 C C . GLY A 1 406 ? -24.542 25.856 3.317 1.00 64.62 406 GLY A C 1
ATOM 3096 O O . GLY A 1 406 ? -23.462 25.620 3.851 1.00 64.62 406 GLY A O 1
ATOM 3097 N N . THR A 1 407 ? -24.849 27.079 2.879 1.00 56.84 407 THR A N 1
ATOM 3098 C CA . THR A 1 407 ? -23.977 28.230 3.149 1.00 56.84 407 THR A CA 1
ATOM 3099 C C . THR A 1 407 ? -24.005 28.531 4.649 1.00 56.84 407 THR A C 1
ATOM 3101 O O . THR A 1 407 ? -25.048 28.922 5.173 1.00 56.84 407 THR A O 1
ATOM 3104 N N . GLY A 1 408 ? -22.877 28.349 5.341 1.00 54.00 408 GLY A N 1
ATOM 3105 C CA . GLY A 1 408 ? -22.738 28.683 6.765 1.00 54.00 408 GLY A CA 1
ATOM 3106 C C . GLY A 1 408 ? -23.127 27.584 7.762 1.00 54.00 408 GLY A C 1
ATOM 3107 O O . GLY A 1 408 ? -23.248 27.882 8.949 1.00 54.00 408 GLY A O 1
ATOM 3108 N N . VAL A 1 409 ? -23.310 26.331 7.328 1.00 53.41 409 VAL A N 1
ATOM 3109 C CA . VAL A 1 409 ? -23.389 25.198 8.265 1.00 53.41 409 VAL A CA 1
ATOM 3110 C C . VAL A 1 409 ? -21.975 24.912 8.770 1.00 53.41 409 VAL A C 1
ATOM 3112 O O . VAL A 1 409 ? -21.070 24.632 7.988 1.00 53.41 409 VAL A O 1
ATOM 3115 N N . TYR A 1 410 ? -21.769 25.063 10.077 1.00 55.81 410 TYR A N 1
ATOM 3116 C CA . TYR A 1 410 ? -20.493 24.762 10.714 1.00 55.81 410 TYR A CA 1
ATOM 3117 C C . TYR A 1 410 ? -20.345 23.238 10.825 1.00 55.81 410 TYR A C 1
ATOM 3119 O O . TYR A 1 410 ? -21.278 22.605 11.336 1.00 55.81 410 TYR A O 1
ATOM 3127 N N . PRO A 1 411 ? -19.200 22.651 10.421 1.00 58.31 411 PRO A N 1
ATOM 3128 C CA . PRO A 1 411 ? -18.852 21.337 10.930 1.00 58.31 411 PRO A CA 1
ATOM 3129 C C . PRO A 1 411 ? -18.911 21.414 12.455 1.00 58.31 411 PRO A C 1
ATOM 3131 O O . PRO A 1 411 ? -18.436 22.399 13.040 1.00 58.31 411 PRO A O 1
ATOM 3134 N N . THR A 1 412 ? -19.547 20.444 13.111 1.00 61.53 412 THR A N 1
ATOM 3135 C CA . THR A 1 412 ? -19.364 20.373 14.564 1.00 61.53 412 THR A CA 1
ATOM 3136 C C . THR A 1 412 ? -17.917 19.961 14.837 1.00 61.53 412 THR A C 1
ATOM 3138 O O . THR A 1 412 ? -17.212 19.479 13.952 1.00 61.53 412 THR A O 1
ATOM 3141 N N . ALA A 1 413 ? -17.447 20.139 16.070 1.00 61.34 413 ALA A N 1
ATOM 3142 C CA . ALA A 1 413 ? -16.140 19.613 16.464 1.00 61.34 413 ALA A CA 1
ATOM 3143 C C . ALA A 1 413 ? -16.114 18.069 16.534 1.00 61.34 413 ALA A C 1
ATOM 3145 O O . ALA A 1 413 ? -15.095 17.501 16.925 1.00 61.34 413 ALA A O 1
ATOM 3146 N N . ASP A 1 414 ? -17.217 17.388 16.198 1.00 79.38 414 ASP A N 1
ATOM 3147 C CA . ASP A 1 414 ? -17.309 15.938 16.279 1.00 79.38 414 ASP A CA 1
ATOM 3148 C C . ASP A 1 414 ? -16.674 15.314 15.039 1.00 79.38 414 ASP A C 1
ATOM 3150 O O . ASP A 1 414 ? -17.184 15.412 13.918 1.00 79.38 414 ASP A O 1
ATOM 3154 N N . VAL A 1 415 ? -15.539 14.668 15.280 1.00 81.44 415 VAL A N 1
ATOM 3155 C CA . VAL A 1 415 ? -14.805 13.870 14.304 1.00 81.44 415 VAL A CA 1
ATOM 3156 C C . VAL A 1 415 ? -15.677 12.705 13.829 1.00 81.44 415 VAL A C 1
ATOM 3158 O O . VAL A 1 415 ? -16.295 12.004 14.637 1.00 81.44 415 VAL A O 1
ATOM 3161 N N . ALA A 1 416 ? -15.702 12.488 12.519 1.00 84.19 416 ALA A N 1
ATOM 3162 C CA . ALA A 1 416 ? -16.409 11.404 11.859 1.00 84.19 416 ALA A CA 1
ATOM 3163 C C . ALA A 1 416 ? -15.472 10.615 10.940 1.00 84.19 416 ALA A C 1
ATOM 3165 O O . ALA A 1 416 ? -14.567 11.174 10.328 1.00 84.19 416 ALA A O 1
ATOM 3166 N N . GLU A 1 417 ? -15.722 9.318 10.815 1.00 88.06 417 GLU A N 1
ATOM 3167 C CA . GLU A 1 417 ? -15.124 8.475 9.784 1.00 88.06 417 GLU A CA 1
ATOM 3168 C C . GLU A 1 417 ? -16.071 8.416 8.582 1.00 88.06 417 GLU A C 1
ATOM 3170 O O . GLU A 1 417 ? -17.259 8.108 8.743 1.00 88.06 417 GLU A O 1
ATOM 3175 N N . LEU A 1 418 ? -15.551 8.699 7.386 1.00 91.69 418 LEU A N 1
ATOM 3176 C CA . LEU A 1 418 ? -16.284 8.621 6.127 1.00 91.69 418 LEU A CA 1
ATOM 3177 C C . LEU A 1 418 ? -15.686 7.544 5.222 1.00 91.69 418 LEU A C 1
ATOM 3179 O O . LEU A 1 418 ? -14.567 7.678 4.731 1.00 91.69 418 LEU A O 1
ATOM 3183 N N . LEU A 1 419 ? -16.469 6.497 4.963 1.00 94.75 419 LEU A N 1
ATOM 3184 C CA . LEU A 1 419 ? -16.108 5.405 4.063 1.00 94.75 419 LEU A CA 1
ATOM 3185 C C . LEU A 1 419 ? -16.804 5.557 2.711 1.00 94.75 419 LEU A C 1
ATOM 3187 O O . LEU A 1 419 ? -18.013 5.360 2.598 1.00 94.75 419 LEU A O 1
ATOM 3191 N N . PHE A 1 420 ? -16.043 5.824 1.659 1.00 95.75 420 PHE A N 1
ATOM 3192 C CA . PHE A 1 420 ? -16.531 5.709 0.290 1.00 95.75 420 PHE A CA 1
ATOM 3193 C C . PHE A 1 420 ? -16.427 4.263 -0.187 1.00 95.75 420 PHE A C 1
ATOM 3195 O O . PHE A 1 420 ? -15.390 3.624 -0.013 1.00 95.75 420 PHE A O 1
ATOM 3202 N N . ILE A 1 421 ? -17.485 3.768 -0.826 1.00 95.56 421 ILE A N 1
ATOM 3203 C CA . ILE A 1 421 ? -17.580 2.425 -1.395 1.00 95.56 421 ILE A CA 1
ATOM 3204 C C . ILE A 1 421 ? -17.973 2.574 -2.863 1.00 95.56 421 ILE A C 1
ATOM 3206 O O . ILE A 1 421 ? -19.085 2.998 -3.169 1.00 95.56 421 ILE A O 1
ATOM 3210 N N . ASN A 1 422 ? -17.071 2.238 -3.782 1.00 93.81 422 ASN A N 1
ATOM 3211 C CA . ASN A 1 422 ? -17.344 2.286 -5.213 1.00 93.81 422 ASN A CA 1
ATOM 3212 C C . ASN A 1 422 ? -17.585 0.877 -5.752 1.00 93.81 422 ASN A C 1
ATOM 3214 O O . ASN A 1 422 ? -16.638 0.169 -6.067 1.00 93.81 422 ASN A O 1
ATOM 3218 N N . ASN A 1 423 ? -18.843 0.488 -5.934 1.00 92.56 423 ASN A N 1
ATOM 3219 C CA . ASN A 1 423 ? -19.220 -0.813 -6.493 1.00 92.56 423 ASN A CA 1
ATOM 3220 C C . ASN A 1 423 ? -19.352 -0.787 -8.027 1.00 92.56 423 ASN A C 1
ATOM 3222 O O . ASN A 1 423 ? -19.973 -1.668 -8.624 1.00 92.56 423 ASN A O 1
ATOM 3226 N N . THR A 1 424 ? -18.793 0.228 -8.693 1.00 90.44 424 THR A N 1
ATOM 3227 C CA . THR A 1 424 ? -18.912 0.403 -10.147 1.00 90.44 424 THR A CA 1
ATOM 3228 C C . THR A 1 424 ? -17.601 0.121 -10.871 1.00 90.44 424 THR A C 1
ATOM 3230 O O . THR A 1 424 ? -16.522 0.202 -10.293 1.00 90.44 424 T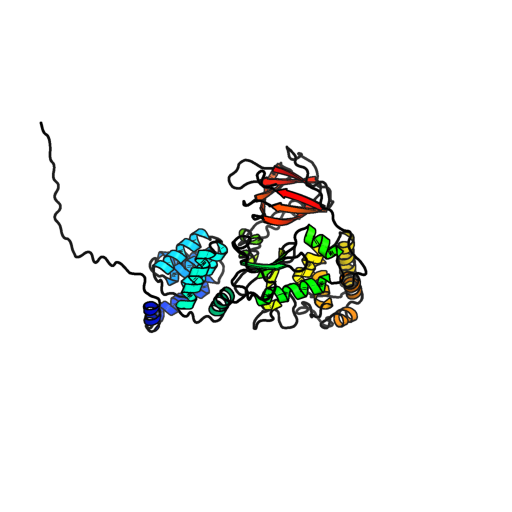HR A O 1
ATOM 3233 N N . ALA A 1 425 ? -17.685 -0.136 -12.179 1.00 87.12 425 ALA A N 1
ATOM 3234 C CA . ALA A 1 425 ? -16.513 -0.333 -13.037 1.00 87.12 425 ALA A CA 1
ATOM 3235 C C . ALA A 1 425 ? -15.746 0.967 -13.364 1.00 87.12 425 ALA A C 1
ATOM 3237 O O . ALA A 1 425 ? -14.709 0.921 -14.021 1.00 87.12 425 ALA A O 1
ATOM 3238 N N . GLY A 1 426 ? -16.260 2.132 -12.955 1.00 87.19 426 GLY A N 1
ATOM 3239 C CA . GLY A 1 426 ? -15.649 3.429 -13.237 1.00 87.19 426 GLY A CA 1
ATOM 3240 C C . GLY A 1 426 ? -15.058 4.064 -11.985 1.00 87.19 426 GLY A C 1
ATOM 3241 O O . GLY A 1 426 ? -15.632 3.949 -10.906 1.00 87.19 426 GLY A O 1
ATOM 3242 N N . ARG A 1 427 ? -13.960 4.809 -12.143 1.00 90.06 427 ARG A N 1
ATOM 3243 C CA . ARG A 1 427 ? -13.409 5.674 -11.087 1.00 90.06 427 ARG A CA 1
ATOM 3244 C C . ARG A 1 427 ? -14.443 6.695 -10.605 1.00 90.06 427 ARG A C 1
ATOM 3246 O O . ARG A 1 427 ? -15.344 7.085 -11.359 1.00 90.06 427 ARG A O 1
ATOM 3253 N N . ARG A 1 428 ? -14.308 7.149 -9.361 1.00 92.44 428 ARG A N 1
ATOM 3254 C CA . ARG A 1 428 ? -15.118 8.229 -8.780 1.00 92.44 428 ARG A CA 1
ATOM 3255 C C . ARG A 1 428 ? -14.211 9.265 -8.146 1.00 92.44 428 ARG A C 1
ATOM 3257 O O . ARG A 1 428 ? -13.388 8.920 -7.313 1.00 92.44 428 ARG A O 1
ATOM 3264 N N . TYR A 1 429 ? -14.357 10.518 -8.561 1.00 91.81 429 TYR A N 1
ATOM 3265 C CA . TYR A 1 429 ? -13.610 11.631 -7.985 1.00 91.81 429 TYR A CA 1
ATOM 3266 C C . TYR A 1 429 ? -14.380 12.178 -6.795 1.00 91.81 429 TYR A C 1
ATOM 3268 O O . TYR A 1 429 ? -15.582 12.435 -6.912 1.00 91.81 429 TYR A O 1
ATOM 3276 N N . ILE A 1 430 ? -13.692 12.349 -5.675 1.00 92.56 430 ILE A N 1
ATOM 3277 C CA . ILE A 1 430 ? -14.269 12.865 -4.440 1.00 92.56 430 ILE A CA 1
ATOM 3278 C C . ILE A 1 430 ? -13.704 14.248 -4.146 1.00 92.56 430 ILE A C 1
ATOM 3280 O O . ILE A 1 430 ? -12.513 14.510 -4.305 1.00 92.56 430 ILE A O 1
ATOM 3284 N N . TYR A 1 431 ? -14.588 15.143 -3.726 1.00 90.06 431 TYR A N 1
ATOM 3285 C CA . TYR A 1 431 ? -14.247 16.519 -3.416 1.00 90.06 431 TYR A CA 1
ATOM 3286 C C . TYR A 1 431 ? -14.833 16.897 -2.066 1.00 90.06 431 TYR A C 1
ATOM 3288 O O . TYR A 1 431 ? -16.030 16.708 -1.833 1.00 90.06 431 TYR A O 1
ATOM 3296 N N . PHE A 1 432 ? -14.014 17.497 -1.213 1.00 88.56 432 PHE A N 1
ATOM 3297 C CA . PHE A 1 432 ? -14.507 18.199 -0.038 1.00 88.56 432 PHE A CA 1
ATOM 3298 C C . PHE A 1 432 ? -15.121 19.530 -0.483 1.00 88.56 432 PHE A C 1
ATOM 3300 O O . PHE A 1 432 ? -14.492 20.283 -1.225 1.00 88.56 432 PHE A O 1
ATOM 3307 N N . VAL A 1 433 ? -16.346 19.842 -0.062 1.00 87.81 433 VAL A N 1
ATOM 3308 C CA . VAL A 1 433 ? -16.989 21.116 -0.406 1.00 87.81 433 VAL A CA 1
ATOM 3309 C C . VAL A 1 433 ? -16.786 22.101 0.734 1.00 87.81 433 VAL A C 1
ATOM 3311 O O . VAL A 1 433 ? -17.338 21.942 1.822 1.00 87.81 433 VAL A O 1
ATOM 3314 N N . ASP A 1 434 ? -15.997 23.141 0.472 1.00 80.31 434 ASP A N 1
ATOM 3315 C CA . ASP A 1 434 ? -15.637 24.113 1.494 1.00 80.31 434 ASP A CA 1
ATOM 3316 C C . ASP A 1 434 ? -16.790 25.055 1.878 1.00 80.31 434 ASP A C 1
ATOM 3318 O O . ASP A 1 434 ? -17.890 25.050 1.321 1.00 80.31 434 ASP A O 1
ATOM 3322 N N . ARG A 1 435 ? -16.512 25.934 2.846 1.00 74.62 435 ARG A N 1
ATOM 3323 C CA . ARG A 1 435 ? -17.485 26.890 3.400 1.00 74.62 435 ARG A CA 1
ATOM 3324 C C . ARG A 1 435 ? -18.024 27.895 2.378 1.00 74.62 435 ARG A C 1
ATOM 3326 O O . ARG A 1 435 ? -19.050 28.522 2.631 1.00 74.62 435 ARG A O 1
ATOM 3333 N N . THR A 1 436 ? -17.328 28.084 1.260 1.00 77.62 436 THR A N 1
ATOM 3334 C CA . THR A 1 436 ? -17.747 28.946 0.147 1.00 77.62 436 THR A CA 1
ATOM 3335 C C . THR A 1 436 ? -18.541 28.182 -0.915 1.00 77.62 436 THR A C 1
ATOM 3337 O O . THR A 1 436 ? -19.009 28.782 -1.883 1.00 77.62 436 THR A O 1
ATOM 3340 N N . GLY A 1 437 ? -18.727 26.871 -0.724 1.00 78.56 437 GLY A N 1
ATOM 3341 C CA . GLY A 1 437 ? -19.354 25.970 -1.681 1.00 78.56 437 GLY A CA 1
ATOM 3342 C C . GLY A 1 437 ? -18.417 25.546 -2.812 1.00 78.56 437 GLY A C 1
ATOM 3343 O O . GLY A 1 437 ? -18.899 25.013 -3.810 1.00 78.56 437 GLY A O 1
ATOM 3344 N N . GLN A 1 438 ? -17.108 25.803 -2.697 1.00 83.62 438 GLN A N 1
ATOM 3345 C CA . GLN A 1 438 ? -16.138 25.414 -3.717 1.00 83.62 438 GLN A CA 1
ATOM 3346 C C . GLN A 1 438 ? -15.629 23.989 -3.451 1.00 83.62 438 GLN A C 1
ATOM 3348 O O . GLN A 1 438 ? -15.242 23.679 -2.322 1.00 83.62 438 GLN A O 1
ATOM 3353 N N . PRO A 1 439 ? -15.631 23.109 -4.468 1.00 85.56 439 PRO A N 1
ATOM 3354 C CA . PRO A 1 439 ? -15.100 21.763 -4.334 1.00 85.56 439 PRO A CA 1
ATOM 3355 C C . PRO A 1 439 ? -13.568 21.777 -4.356 1.00 85.56 439 PRO A C 1
ATOM 3357 O O . PRO A 1 439 ? -12.953 22.306 -5.281 1.00 85.56 439 PRO A O 1
ATOM 3360 N N . GLN A 1 440 ? -12.967 21.143 -3.357 1.00 85.75 440 GLN A N 1
ATOM 3361 C CA . GLN A 1 440 ? -11.536 20.904 -3.220 1.00 85.75 440 GLN A CA 1
ATOM 3362 C C . GLN A 1 440 ? -11.257 19.437 -3.552 1.00 85.75 440 GLN A C 1
ATOM 3364 O O . GLN A 1 440 ? -11.880 18.549 -2.972 1.00 85.75 440 GLN A O 1
ATOM 3369 N N . ASP A 1 441 ? -10.370 19.181 -4.514 1.00 83.38 441 ASP A N 1
ATOM 3370 C CA . ASP A 1 441 ? -10.028 17.819 -4.945 1.00 83.38 441 ASP A CA 1
ATOM 3371 C C . ASP A 1 441 ? -9.394 17.028 -3.794 1.00 83.38 441 ASP A C 1
ATOM 3373 O O . ASP A 1 441 ? -8.418 17.474 -3.190 1.00 83.38 441 ASP A O 1
ATOM 3377 N N . PHE A 1 442 ? -9.969 15.864 -3.493 1.00 81.19 442 PHE A N 1
ATOM 3378 C CA . PHE A 1 442 ? -9.508 14.958 -2.442 1.00 81.19 442 PHE A CA 1
ATOM 3379 C C . PHE A 1 442 ? -9.060 13.590 -3.000 1.00 81.19 442 PHE A C 1
ATOM 3381 O O . PHE A 1 442 ? -8.671 12.673 -2.268 1.00 81.19 442 PHE A O 1
ATOM 3388 N N . GLY A 1 443 ? -9.083 13.439 -4.324 1.00 84.25 443 GLY A N 1
ATOM 3389 C CA . GLY A 1 443 ? -8.623 12.259 -5.037 1.00 84.25 443 GLY A CA 1
ATOM 3390 C C . GLY A 1 443 ? -9.747 11.365 -5.547 1.00 84.25 443 GLY A C 1
ATOM 3391 O O . GLY A 1 443 ? -10.847 11.809 -5.884 1.00 84.25 443 GLY A O 1
ATOM 3392 N N . VAL A 1 444 ? -9.422 10.082 -5.668 1.00 88.00 444 VAL A N 1
ATOM 3393 C CA . VAL A 1 444 ? -10.216 9.099 -6.405 1.00 88.00 444 VAL A CA 1
ATOM 3394 C C . VAL A 1 444 ? -10.533 7.895 -5.526 1.00 88.00 444 VAL A C 1
ATOM 3396 O O . VAL A 1 444 ? -9.752 7.518 -4.656 1.00 88.00 444 VAL A O 1
ATOM 3399 N N . VAL A 1 445 ? -11.692 7.293 -5.776 1.00 91.00 445 VAL A N 1
ATOM 3400 C CA . VAL A 1 445 ? -12.057 5.944 -5.341 1.00 91.00 445 VAL A CA 1
ATOM 3401 C C . VAL A 1 445 ? -12.047 5.053 -6.583 1.00 91.00 445 VAL A C 1
ATOM 3403 O O . VAL A 1 445 ? -12.794 5.297 -7.543 1.00 91.00 445 VAL A O 1
ATOM 3406 N N . GLU A 1 446 ? -11.158 4.064 -6.599 1.00 89.38 446 GLU A N 1
ATOM 3407 C CA . GLU A 1 446 ? -10.966 3.138 -7.718 1.00 89.38 446 GLU A CA 1
ATOM 3408 C C . GLU A 1 446 ? -12.205 2.247 -7.950 1.00 89.38 446 GLU A C 1
ATOM 3410 O O . GLU A 1 446 ? -13.057 2.106 -7.066 1.00 89.38 446 GLU A O 1
ATOM 3415 N N . PRO A 1 447 ? -12.380 1.675 -9.156 1.00 88.75 447 PRO A N 1
ATOM 3416 C CA . PRO A 1 447 ? -13.454 0.727 -9.434 1.00 88.75 447 PRO A CA 1
ATOM 3417 C C . PRO A 1 447 ? -13.427 -0.458 -8.472 1.00 88.75 447 PRO A C 1
ATOM 3419 O O . PRO A 1 447 ? -12.392 -1.100 -8.351 1.00 88.75 447 PRO A O 1
ATOM 3422 N N . TYR A 1 448 ? -14.557 -0.803 -7.854 1.00 88.81 448 TYR A N 1
ATOM 3423 C CA . TYR A 1 448 ? -14.653 -1.908 -6.886 1.00 88.81 448 TYR A CA 1
ATOM 3424 C C . TYR A 1 448 ? -13.734 -1.746 -5.661 1.00 88.81 448 TYR A C 1
ATOM 3426 O O . TYR A 1 448 ? -13.279 -2.744 -5.094 1.00 88.81 448 TYR A O 1
ATOM 3434 N N . SER A 1 449 ? -13.446 -0.497 -5.272 1.00 91.25 449 SER A N 1
ATOM 3435 C CA . SER A 1 449 ? -12.586 -0.141 -4.140 1.00 91.25 449 SER A CA 1
ATOM 3436 C C . SER A 1 449 ? -13.329 0.624 -3.048 1.00 91.25 449 SER A C 1
ATOM 3438 O O . SER A 1 449 ? -14.484 1.039 -3.193 1.00 91.25 449 SER A O 1
ATOM 3440 N N . ARG A 1 450 ? -12.625 0.829 -1.936 1.00 93.56 450 ARG A N 1
ATOM 3441 C CA . ARG A 1 450 ? -13.025 1.682 -0.824 1.00 93.56 450 ARG A CA 1
ATOM 3442 C C . ARG A 1 450 ? -11.989 2.770 -0.594 1.00 93.56 450 ARG A C 1
ATOM 3444 O O . ARG A 1 450 ? -10.829 2.615 -0.965 1.00 93.56 450 ARG A O 1
ATOM 3451 N N . LYS A 1 451 ? -12.408 3.863 0.035 1.00 91.25 451 LYS A N 1
ATOM 3452 C CA . LYS A 1 451 ? -11.506 4.878 0.585 1.00 91.25 451 LYS A CA 1
ATOM 3453 C C . LYS A 1 451 ? -12.089 5.376 1.897 1.00 91.25 451 LYS A C 1
ATOM 3455 O O . LYS A 1 451 ? -13.235 5.820 1.916 1.00 91.25 451 LYS A O 1
ATOM 3460 N N . SER A 1 452 ? -11.315 5.268 2.970 1.00 88.94 452 SER A N 1
ATOM 3461 C CA . SER A 1 452 ? -11.686 5.793 4.284 1.00 88.94 452 SER A CA 1
ATOM 3462 C C . SER A 1 452 ? -10.936 7.088 4.535 1.00 88.94 452 SER A C 1
ATOM 3464 O O . SER A 1 452 ? -9.773 7.210 4.144 1.00 88.94 452 SER A O 1
ATOM 3466 N N . LEU A 1 453 ? -11.599 8.050 5.160 1.00 86.69 453 LEU A N 1
ATOM 3467 C CA . LEU A 1 453 ? -10.969 9.277 5.618 1.00 86.69 453 LEU A CA 1
ATOM 3468 C C . LEU A 1 453 ? -11.641 9.787 6.886 1.00 86.69 453 LEU A C 1
ATOM 3470 O O . LEU A 1 453 ? -12.838 9.583 7.111 1.00 86.69 453 LEU A O 1
ATOM 3474 N N . GLN A 1 454 ? -10.860 10.509 7.679 1.00 83.88 454 GLN A N 1
ATOM 3475 C CA . GLN A 1 454 ? -11.373 11.282 8.794 1.00 83.88 454 GLN A CA 1
ATOM 3476 C C . GLN A 1 454 ? -11.923 12.617 8.280 1.00 83.88 454 GLN A C 1
ATOM 3478 O O . GLN A 1 454 ? -11.316 13.279 7.442 1.00 83.88 454 GLN A O 1
ATOM 3483 N N . CYS A 1 455 ? -13.088 12.996 8.784 1.00 85.12 455 CYS A N 1
ATOM 3484 C CA . CYS A 1 455 ? -13.806 14.219 8.449 1.00 85.12 455 CYS A CA 1
ATOM 3485 C C . CYS A 1 455 ? -14.555 14.725 9.691 1.00 85.12 455 CYS A C 1
ATOM 3487 O O . CYS A 1 455 ? -14.326 14.247 10.808 1.00 85.12 455 CYS A O 1
ATOM 3489 N N . TYR A 1 456 ? -15.476 15.668 9.513 1.00 86.38 456 TYR A N 1
ATOM 3490 C CA . TYR A 1 456 ? -16.334 16.159 10.591 1.00 86.38 456 TYR A CA 1
ATOM 3491 C C . TYR A 1 456 ? -17.815 16.001 10.255 1.00 86.38 456 TYR A C 1
ATOM 3493 O O . TYR A 1 456 ? -18.233 16.070 9.095 1.00 86.38 456 TYR A O 1
ATOM 3501 N N . THR A 1 457 ? -18.652 15.825 11.279 1.00 86.00 457 THR A N 1
ATOM 3502 C CA . THR A 1 457 ? -20.103 15.857 11.048 1.00 86.00 457 THR A CA 1
ATOM 3503 C C . THR A 1 457 ? -20.540 17.243 10.555 1.00 86.00 457 THR A C 1
ATOM 3505 O O . THR A 1 457 ? -19.972 18.272 10.926 1.00 86.00 457 THR A O 1
ATOM 3508 N N . ASN A 1 458 ? -21.563 17.263 9.704 1.00 85.50 458 ASN A N 1
ATOM 3509 C CA . ASN A 1 458 ? -22.049 18.376 8.884 1.00 85.50 458 ASN A CA 1
ATOM 3510 C C . ASN A 1 458 ? -21.129 18.831 7.741 1.00 85.50 458 ASN A C 1
ATOM 3512 O O . ASN A 1 458 ? -21.419 19.850 7.108 1.00 85.50 458 ASN A O 1
ATOM 3516 N N . GLU A 1 459 ? -20.058 18.099 7.431 1.00 87.62 459 GLU A N 1
ATOM 3517 C CA . GLU A 1 459 ? -19.309 18.344 6.199 1.00 87.62 459 GLU A CA 1
ATOM 3518 C C . GLU A 1 459 ? -20.049 17.842 4.961 1.00 87.62 459 GLU A C 1
ATOM 3520 O O . GLU A 1 459 ? -20.845 16.897 5.009 1.00 87.62 459 GLU A O 1
ATOM 3525 N N . PHE A 1 460 ? -19.766 18.501 3.837 1.00 90.69 460 PHE A N 1
ATOM 3526 C CA . PHE A 1 460 ? -20.349 18.198 2.540 1.00 90.69 460 PHE A CA 1
ATOM 3527 C C . PHE A 1 460 ? -19.286 17.627 1.611 1.00 90.69 460 PHE A C 1
ATOM 3529 O O . PHE A 1 460 ? -18.204 18.196 1.459 1.00 90.69 460 PHE A O 1
ATOM 3536 N N . TRP A 1 461 ? -19.632 16.535 0.943 1.00 93.19 461 TRP A N 1
ATOM 3537 C CA . TRP A 1 461 ? -18.752 15.844 0.012 1.00 93.19 461 TRP A CA 1
ATOM 3538 C C . TRP A 1 461 ? -19.437 15.697 -1.334 1.00 93.19 461 TRP A C 1
ATOM 3540 O O . TRP A 1 461 ? -20.612 15.345 -1.415 1.00 93.19 461 TRP A O 1
ATOM 3550 N N . MET A 1 462 ? -18.706 15.996 -2.399 1.00 93.38 462 MET A N 1
ATOM 3551 C CA . MET A 1 462 ? -19.185 15.867 -3.765 1.00 93.38 462 MET A CA 1
ATOM 3552 C C . MET A 1 462 ? -18.507 14.675 -4.435 1.00 93.38 462 MET A C 1
ATOM 3554 O O . MET A 1 462 ? -17.282 14.576 -4.441 1.00 93.38 462 MET A O 1
ATOM 3558 N N . ILE A 1 463 ? -19.305 13.798 -5.038 1.00 94.94 463 ILE A N 1
ATOM 3559 C CA . ILE A 1 463 ? -18.845 12.646 -5.813 1.00 94.94 463 ILE A CA 1
ATOM 3560 C C . ILE A 1 463 ? -19.127 12.905 -7.288 1.00 94.94 463 ILE A C 1
ATOM 3562 O O . ILE A 1 463 ? -20.250 13.241 -7.666 1.00 94.94 463 ILE A O 1
ATOM 3566 N N . ARG A 1 464 ? -18.118 12.728 -8.142 1.00 92.69 464 ARG A N 1
ATOM 3567 C CA . ARG A 1 464 ? -18.223 12.996 -9.577 1.00 92.69 464 ARG A CA 1
ATOM 3568 C C . ARG A 1 464 ? -17.746 11.823 -10.423 1.00 92.69 464 ARG A C 1
ATOM 3570 O O . ARG A 1 464 ? -16.708 11.211 -10.164 1.00 92.69 464 ARG A O 1
ATOM 3577 N N . THR A 1 465 ? -18.478 11.571 -11.503 1.00 88.69 465 THR A N 1
ATOM 3578 C CA . THR A 1 465 ? -18.068 10.630 -12.550 1.00 88.69 465 THR A CA 1
ATOM 3579 C C . THR A 1 465 ? -17.087 11.315 -13.517 1.00 88.69 465 THR A C 1
ATOM 3581 O O . THR A 1 465 ? -17.364 12.440 -13.955 1.00 88.69 465 THR A O 1
ATOM 3584 N N . PRO A 1 466 ? -15.962 10.668 -13.885 1.00 82.44 466 PRO A N 1
ATOM 3585 C CA . PRO A 1 466 ? -14.999 11.208 -14.842 1.00 82.44 466 PRO A CA 1
ATOM 3586 C C . PRO A 1 466 ? -15.682 11.715 -16.118 1.00 82.44 466 PRO A C 1
ATOM 3588 O O . PRO A 1 466 ? -16.549 11.039 -16.668 1.00 82.44 466 PRO A O 1
ATOM 3591 N N . HIS A 1 467 ? -15.282 12.893 -16.605 1.00 81.00 467 HIS A N 1
ATOM 3592 C CA . HIS A 1 467 ? -15.802 13.512 -17.838 1.00 81.00 467 HIS A CA 1
ATOM 3593 C C . HIS A 1 467 ? -17.317 13.819 -17.852 1.00 81.00 467 HIS A C 1
ATOM 3595 O O . HIS A 1 467 ? -17.824 14.327 -18.852 1.00 81.00 467 HIS A O 1
ATOM 3601 N N . SER A 1 468 ? -18.039 13.593 -16.748 1.00 82.50 468 SER A N 1
ATOM 3602 C CA . SER A 1 468 ? -19.444 13.977 -16.594 1.00 82.50 468 SER A CA 1
ATOM 3603 C C . SER A 1 468 ? -19.578 15.355 -15.942 1.00 82.50 468 SER A C 1
ATOM 3605 O O . SER A 1 468 ? -18.697 15.808 -15.206 1.00 82.50 468 SER A O 1
ATOM 3607 N N . ARG A 1 469 ? -20.687 16.051 -16.210 1.00 81.00 469 ARG A N 1
ATOM 3608 C CA . ARG A 1 469 ? -21.105 17.241 -15.442 1.00 81.00 469 ARG A CA 1
ATOM 3609 C C . ARG A 1 469 ? -21.996 16.885 -14.252 1.00 81.00 469 ARG A C 1
ATOM 3611 O O . ARG A 1 469 ? -22.277 17.759 -13.440 1.00 81.00 469 ARG A O 1
ATOM 3618 N N . GLU A 1 470 ? -22.441 15.637 -14.170 1.00 84.69 470 GLU A N 1
ATOM 3619 C CA . GLU A 1 470 ? -23.256 15.141 -13.070 1.00 84.69 470 GLU A CA 1
ATOM 3620 C C . GLU A 1 470 ? -22.386 14.882 -11.843 1.00 84.69 470 GLU A C 1
ATOM 3622 O O . GLU A 1 470 ? -21.266 14.371 -11.947 1.00 84.69 470 GLU A O 1
ATOM 3627 N N . PHE A 1 471 ? -22.926 15.244 -10.687 1.00 90.06 471 PHE A N 1
ATOM 3628 C CA . PHE A 1 471 ? -22.326 15.001 -9.391 1.00 90.06 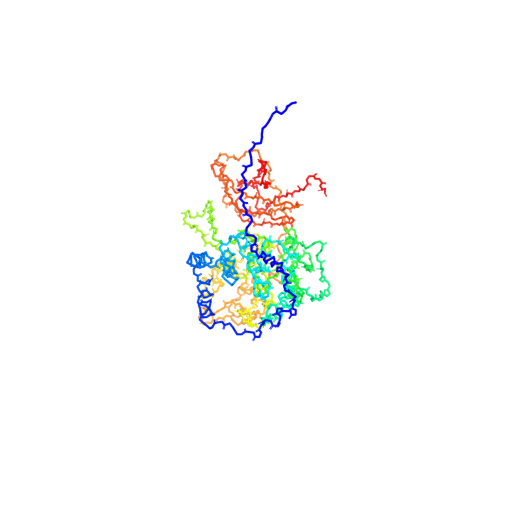471 PHE A CA 1
ATOM 3629 C C . PHE A 1 471 ? -23.421 14.679 -8.380 1.00 90.06 471 PHE A C 1
ATOM 3631 O O . PHE A 1 471 ? -24.558 15.140 -8.509 1.00 90.06 471 PHE A O 1
ATOM 3638 N N . GLU A 1 472 ? -23.053 13.914 -7.366 1.00 92.50 472 GLU A N 1
ATOM 3639 C CA . GLU A 1 472 ? -23.847 13.735 -6.162 1.00 92.50 472 GLU A CA 1
ATOM 3640 C C . GLU A 1 472 ? -23.224 14.559 -5.041 1.00 92.50 472 GLU A C 1
ATOM 3642 O O . GLU A 1 472 ? -22.002 14.659 -4.945 1.00 92.50 472 GLU A O 1
ATOM 3647 N N . LEU A 1 473 ? -24.060 15.181 -4.217 1.00 93.38 473 LEU A N 1
ATOM 3648 C CA . LEU A 1 473 ? -23.625 15.910 -3.038 1.00 93.38 473 LEU A CA 1
ATOM 3649 C C . LEU A 1 473 ? -24.213 15.220 -1.813 1.00 93.38 473 LEU A C 1
ATOM 3651 O O . LEU A 1 473 ? -25.427 15.028 -1.733 1.00 93.38 473 LEU A O 1
ATOM 3655 N N . VAL A 1 474 ? -23.360 14.875 -0.858 1.00 94.19 474 VAL A N 1
ATOM 3656 C CA . VAL A 1 474 ? -23.742 14.195 0.379 1.00 94.19 474 VAL A CA 1
ATOM 3657 C C . VAL A 1 474 ? -23.335 15.016 1.595 1.00 94.19 474 VAL A C 1
ATOM 3659 O O . VAL A 1 474 ? -22.400 15.814 1.528 1.00 94.19 474 VAL A O 1
ATOM 3662 N N . MET A 1 475 ? -24.047 14.827 2.701 1.00 91.56 475 MET A N 1
ATOM 3663 C CA . MET A 1 475 ? -23.745 15.431 3.995 1.00 91.56 475 MET A CA 1
ATOM 3664 C C . MET A 1 475 ? -23.481 14.338 5.033 1.00 91.56 475 MET A C 1
ATOM 3666 O O . MET A 1 475 ? -24.246 13.374 5.131 1.00 91.56 475 MET A O 1
ATOM 3670 N N . VAL A 1 476 ? -22.411 14.505 5.808 1.00 91.00 476 VAL A N 1
ATOM 3671 C CA . VAL A 1 476 ? -22.045 13.608 6.912 1.00 91.00 476 VAL A CA 1
ATOM 3672 C C . VAL A 1 476 ? -22.889 13.967 8.133 1.00 91.00 476 VAL A C 1
ATOM 3674 O O . VAL A 1 476 ? -22.804 15.087 8.621 1.00 91.00 476 VAL A O 1
ATOM 3677 N N . GLU A 1 477 ? -23.716 13.052 8.636 1.00 87.69 477 GLU A N 1
ATOM 3678 C CA . GLU A 1 477 ? -24.612 13.322 9.782 1.00 87.69 477 GLU A CA 1
ATOM 3679 C C . GLU A 1 477 ? -24.235 12.549 11.048 1.00 87.69 477 GLU A C 1
ATOM 3681 O O . GLU A 1 477 ? -24.698 12.882 12.137 1.00 87.69 477 GLU A O 1
ATOM 3686 N N . ASP A 1 478 ? -23.375 11.540 10.920 1.00 88.25 478 ASP A N 1
ATOM 3687 C CA . ASP A 1 478 ? -23.004 10.637 12.000 1.00 88.25 478 ASP A CA 1
ATOM 3688 C C . ASP A 1 478 ? -21.485 10.415 12.033 1.00 88.25 478 ASP A C 1
ATOM 3690 O O . ASP A 1 478 ? -20.791 10.557 11.026 1.00 88.25 478 ASP A O 1
ATOM 3694 N N . SER A 1 479 ? -20.963 10.017 13.197 1.00 86.88 479 SER A N 1
ATOM 3695 C CA . SER A 1 479 ? -19.524 9.784 13.400 1.00 86.88 479 SER A CA 1
ATOM 3696 C C . SER A 1 479 ? -18.971 8.575 12.635 1.00 86.88 479 SER A C 1
ATOM 3698 O O . SER A 1 479 ? -17.764 8.392 12.568 1.00 86.88 479 SER A O 1
ATOM 3700 N N . GLU A 1 480 ? -19.844 7.710 12.119 1.00 90.06 480 GLU A N 1
ATOM 3701 C CA . GLU A 1 480 ? -19.505 6.511 11.349 1.00 90.06 480 GLU A CA 1
ATOM 3702 C C . GLU A 1 480 ? -20.408 6.501 10.113 1.00 90.06 480 GLU A C 1
ATOM 3704 O O . GLU A 1 480 ? -21.530 5.984 10.145 1.00 90.06 480 GLU A O 1
ATOM 3709 N N . THR A 1 481 ? -19.946 7.140 9.041 1.00 93.06 481 THR A N 1
ATOM 3710 C CA . THR A 1 481 ? -20.739 7.410 7.840 1.00 93.06 481 THR A CA 1
ATOM 3711 C C . THR A 1 481 ? -20.127 6.719 6.627 1.00 93.06 481 THR A C 1
ATOM 3713 O O . THR A 1 481 ? -18.912 6.640 6.485 1.00 93.06 481 THR A O 1
ATOM 3716 N N . ARG A 1 482 ? -20.962 6.217 5.721 1.00 95.44 482 ARG A N 1
ATOM 3717 C CA . ARG A 1 482 ? -20.529 5.660 4.439 1.00 95.44 482 ARG A CA 1
ATOM 3718 C C . ARG A 1 482 ? -21.266 6.292 3.266 1.00 95.44 482 ARG A C 1
ATOM 3720 O O . ARG A 1 482 ? -22.378 6.789 3.421 1.00 95.44 482 ARG A O 1
ATOM 3727 N N . VAL A 1 483 ? -20.647 6.223 2.098 1.00 96.00 483 VAL A N 1
ATOM 3728 C CA . VAL A 1 483 ? -21.214 6.616 0.808 1.00 96.00 483 VAL A CA 1
ATOM 3729 C C . VAL A 1 483 ? -21.064 5.438 -0.138 1.00 96.00 483 VAL A C 1
ATOM 3731 O O . VAL A 1 483 ? -19.944 5.077 -0.500 1.00 96.00 483 VAL A O 1
ATOM 3734 N N . THR A 1 484 ? -22.181 4.851 -0.541 1.00 95.00 484 THR A N 1
ATOM 3735 C CA . THR A 1 484 ? -22.223 3.705 -1.448 1.00 95.00 484 THR A CA 1
ATOM 3736 C C . THR A 1 484 ? -22.562 4.167 -2.856 1.00 95.00 484 THR A C 1
ATOM 3738 O O . THR A 1 484 ? -23.590 4.795 -3.093 1.00 95.00 484 THR A O 1
ATOM 3741 N N . ILE A 1 485 ? -21.681 3.856 -3.800 1.00 92.62 485 ILE A N 1
ATOM 3742 C CA . ILE A 1 485 ? -21.811 4.229 -5.204 1.00 92.62 485 ILE A CA 1
ATOM 3743 C C . ILE A 1 485 ? -22.034 2.944 -5.994 1.00 92.62 485 ILE A C 1
ATOM 3745 O O . ILE A 1 485 ? -21.084 2.220 -6.298 1.00 92.62 485 ILE A O 1
ATOM 3749 N N . ASP A 1 486 ? -23.291 2.671 -6.326 1.00 89.44 486 ASP A N 1
ATOM 3750 C CA . ASP A 1 486 ? -23.701 1.473 -7.056 1.00 89.44 486 ASP A CA 1
ATOM 3751 C C . ASP A 1 486 ? -23.922 1.754 -8.547 1.00 89.44 486 ASP A C 1
ATOM 3753 O O . ASP A 1 486 ? -24.154 2.889 -8.976 1.00 89.44 486 ASP A O 1
ATOM 3757 N N . ASP A 1 487 ? -23.831 0.704 -9.366 1.00 75.94 487 ASP A N 1
ATOM 3758 C CA . ASP A 1 487 ? -24.233 0.779 -10.766 1.00 75.94 487 ASP A CA 1
ATOM 3759 C C . ASP A 1 487 ? -25.764 0.658 -10.825 1.00 75.94 487 ASP A C 1
ATOM 3761 O O . ASP A 1 487 ? -26.297 -0.389 -10.451 1.00 75.94 487 ASP A O 1
ATOM 3765 N N . PRO A 1 488 ? -26.501 1.670 -11.317 1.00 63.22 488 PRO A N 1
ATOM 3766 C CA . PRO A 1 488 ? -27.959 1.601 -11.396 1.00 63.22 488 PRO A CA 1
ATOM 3767 C C . PRO A 1 488 ? -28.474 0.427 -12.250 1.00 63.22 488 PRO A C 1
ATOM 3769 O O . PRO A 1 488 ? -29.670 0.138 -12.221 1.00 63.22 488 PRO A O 1
ATOM 3772 N N . GLN A 1 489 ? -27.606 -0.246 -13.020 1.00 54.47 489 GLN A N 1
ATOM 3773 C CA . GLN A 1 489 ? -27.949 -1.401 -13.851 1.00 54.47 489 GLN A CA 1
ATOM 3774 C C . GLN A 1 489 ? -27.561 -2.770 -13.263 1.00 54.47 489 GLN A C 1
ATOM 3776 O O . GLN A 1 489 ? -27.858 -3.788 -13.895 1.00 54.47 489 GLN A O 1
ATOM 3781 N N . LYS A 1 490 ? -26.939 -2.842 -12.078 1.00 47.84 490 LYS A N 1
ATOM 3782 C CA . LYS A 1 490 ? -26.627 -4.112 -11.400 1.00 47.84 490 LYS A CA 1
ATOM 3783 C C . LYS A 1 490 ? -27.115 -4.074 -9.942 1.00 47.84 490 LYS A C 1
ATOM 3785 O O . LYS A 1 490 ? -26.525 -3.338 -9.159 1.00 47.84 490 LYS A O 1
ATOM 3790 N N . PRO A 1 491 ? -28.193 -4.813 -9.611 1.00 36.31 491 PRO A N 1
ATOM 3791 C CA . PRO A 1 491 ? -28.770 -4.845 -8.267 1.00 36.31 491 PRO A CA 1
ATOM 3792 C C . PRO A 1 491 ? -27.926 -5.623 -7.256 1.00 36.31 491 PRO A C 1
ATOM 3794 O O . PRO A 1 491 ? -27.145 -6.509 -7.683 1.00 36.31 491 PRO A O 1
#

Foldseek 3Di:
DDDDDDDDDDDDDDDPPPPPPPDQDDLVRLLVCVPDDDDPVVVVVLVVLVVLLPDDLVRNQVVLVVVCVVVVLALSSLLSNLSSCVLQVVLVSSLVSLVSSCVSPVSPLVSLVSNLLSCLLVLVNVSSLVSLVSSVSSVPVPVLSVLLNVLLVDDADPQKDADVCADLSAFRIWHDLPLAIETEGSSFNNVLRVLLSVLVCLQCVQAVLLVLQLNVLRAYEYEAEPPDFPLSDSVCVVLAFFAFDDDPPPPPDDRPRDGVRVPDRWAAASHGYHYSCQSVVPPPSVQDDQDRVSQLRVQLHSLHRRADPVLLVLLQVLLVVCVVVVHCVQFLLVPHSSSVRSQLSSQQVFGQGGCPRPDPPGFDGHLVSCCVRRVSSSVSSCCNSNNVDYHPNDDAAEFAWDDAQDQPDDFDPQKAKEKEAAQAQFKKWKFWQDNVRDTHTPGIAHHRGMDIDIDTAQTKMWIDTPPDPDIIITGHHDRRHYHYHHDPPDD

pLDDT: mean 85.01, std 16.16, range [27.84, 98.75]

Radius of gyration: 27.33 Å; chains: 1; bounding box: 64×53×110 Å

InterPro domains:
  IPR011990 Tetratricopeptide-like helical domain superfamily [G3DSA:1.25.40.10] (22-133)
  IPR011990 Tetratricopeptide-like helical domain superfamily [SSF48452] (53-132)
  IPR019734 Tetratricopeptide repeat [PS50005] (75-108)
  IPR024079 Metallopeptidase, catalytic domain superfamily [G3DSA:3.40.390.10] (242-383)
  IPR036208 VHL superfamily [SSF49468] (417-474)
  IPR037140 von Hippel-Lindau disease tumour suppressor, beta domain superfamily [G3DSA:2.60.40.780] (412-488)

Organism: NCBI:txid474952